Protein AF-0000000074483804 (afdb_homodimer)

pLDDT: mean 95.67, std 6.56, range [43.03, 98.94]

Secondary structure (DSSP, 8-state):
-PPPEEEEEEETTEEEEEEEESTT-SEEEEEE---STT--HHHHHTTHHHHHHHTTEEEEEEPPTTSTTS---SS--SSHHHHHHHHHHHHHHHHHHTT---EEEEEETHHHHHHHHHHHH-GGGEEEEEEES--SS--PPPHHHHHHHTGGGS--HHHHHHHHHHT-S-THHHHTTHHHHHHHHHHHHT-HHHHHHHHHHSPSSHHHHHHHHPPPHHHHTT--S-EEEEEETT-SSS-THHHHHHHHH-SSEEEEEESS--S-HHHHTHHHHHHHHHHHHTT--/-PPPEEEEEEETTEEEEEEEESTT-SEEEEEE---STT--HHHHHTTHHHHHHHTTEEEEEEPPTTSTTS---SSPPSSHHHHHHHHHHHHHHHHHHTT---EEEEEETHHHHHHHHHHHH-GGGEEEEEEES--SS--PPPHHHHHHHTGGGS--HHHHHHHHHHT-S-THHHHTTHHHHHHHHHHHHT-HHHHHHHHHHSPSSTHHHHHHHPPPHHHHTT--S-EEEEEETT-SSS-THHHHHHHHH-SSEEEEEESS--S-HHHHTHHHHHHHHHHHHTT--

Solvent-accessible surface area (backbone atoms only — not comparable to full-atom values): 28360 Å² total; per-residue (Å²): 130,86,65,76,43,74,50,74,46,71,25,83,96,40,48,35,24,29,36,38,14,33,83,84,37,84,47,32,35,41,39,34,35,42,68,54,76,48,34,29,21,58,81,66,35,62,69,53,36,63,53,42,23,75,72,47,22,18,28,38,27,38,21,52,72,34,25,64,80,10,42,49,62,92,75,59,57,72,40,47,60,50,44,47,55,52,48,43,50,34,53,56,35,42,32,56,73,68,69,47,73,54,26,29,39,36,10,28,24,53,14,14,21,49,45,54,51,38,43,73,74,40,46,86,36,46,53,42,34,36,31,33,36,36,43,26,41,78,70,78,73,28,74,56,36,51,49,44,56,42,38,81,81,70,69,46,55,67,54,41,38,51,51,58,47,56,37,37,58,65,56,70,83,36,57,93,46,38,67,60,51,19,49,54,35,41,56,52,27,64,34,68,60,42,41,55,31,45,51,36,49,43,46,83,70,50,55,55,48,47,59,58,43,36,60,56,62,80,57,39,54,66,45,75,48,49,32,37,35,37,31,16,61,58,13,58,51,50,56,45,60,21,53,55,52,45,52,73,39,33,58,37,26,34,35,41,36,35,42,78,22,8,55,41,45,65,67,78,39,34,67,34,43,51,51,53,50,52,33,45,77,68,66,53,86,128,86,66,77,43,72,50,75,46,72,26,84,96,38,46,34,24,28,38,37,14,34,84,84,38,82,47,32,35,42,38,34,36,43,69,54,76,49,33,31,21,59,80,66,36,61,71,53,35,64,53,43,24,75,71,47,22,18,28,37,25,37,20,50,71,33,25,63,81,10,41,50,64,92,75,60,58,72,42,47,60,50,46,47,54,51,49,44,49,34,52,56,35,42,31,56,73,68,69,48,73,52,24,30,40,37,10,27,23,53,14,14,22,48,44,53,51,38,44,71,73,42,46,85,35,45,54,44,34,35,31,34,35,36,43,26,40,78,72,79,73,29,74,55,36,51,49,45,57,42,37,80,80,70,70,47,55,67,56,42,39,52,52,57,48,55,37,38,60,63,55,71,84,37,56,93,46,38,68,60,50,20,48,52,34,40,56,53,27,65,36,67,58,41,40,55,28,46,52,36,51,43,47,82,69,52,56,54,48,48,59,58,42,37,60,56,61,80,58,38,53,65,44,76,48,49,32,36,35,35,30,16,60,57,12,60,52,48,56,45,61,22,52,54,52,47,53,74,38,33,60,37,26,35,35,40,37,35,42,78,22,8,56,41,46,65,67,79,39,34,67,34,43,52,52,52,51,53,33,44,76,68,65,53,87

Foldseek 3Di:
DDDWDWDWDDQDPWIKIKIKAQQPFDAEEEEEEADFQLDAQCVQCVLPRVLVSVVRYIYMTIGFALHDPIDQDPDEDAEQLVSLVRRLSRVVRVCVRSVQQAHEYEAAALGLLSVLVNCLVCVRRYAEYEYALYQQFDDAAFPLQVCRLCCVVDPDLVSLLVNVPLQWLDCVVCVVPSSVVSVVSSVSSPPPSSVVSSCRHQPPPRSVNSVSSHDDLVSQLPRPHAYEYEYECSARRRHCVRVVVSQVRHPHYHYDYDYSTYRRCCPHVVVVVSVVVVCVVVVVD/DDDWDWDWDDQDPWIKIKIKAQQPFDAEEEEEEADFQLDAQCVQCVLPRVLVSVVRYIYMTIGFALHDPIDQDPDEDAEQLVSLVRRLSRVVRVCVRSVQQAHEYEAAALGLLSVLVNCLVCVRRYAEYEYALYQQFDDDFFPLQVCRLCCVVDPDLVSLLVNVPLQWLDCVVCVVPSSVVSVVSSVSSPPPSSVVSSCRHQPPPRSVNSVSSHDDLVSQLPRPHAYEYEYECSARRRHCVRVVVSQVRHPHYHYDYDYSTYRRCCPHVVVVVSVVVVCVVVVVD

Nearest PDB structures (foldseek):
  4i3f-assembly1_A  TM=9.852E-01  e=3.232E-38  Cycloclasticus sp. P1
  1iuo-assembly1_A  TM=9.646E-01  e=1.631E-32  Pseudomonas fluorescens
  2d0d-assembly1_A-2  TM=9.699E-01  e=9.355E-32  Pseudomonas fluorescens
  6eic-assembly1_C  TM=7.139E-01  e=6.278E-16  Mycobacterium tuberculosis H37Rv
  7p0y-assembly2_B  TM=6.789E-01  e=2.965E-14  Mycobacterium tuberculosis H37Rv

Structure (mmCIF, N/CA/C/O backbone):
data_AF-0000000074483804-model_v1
#
loop_
_entity.id
_entity.type
_entity.pdbx_description
1 polymer '2-hydroxy-6-oxo-6-phenylhexa-2,4-dienoate hydrolase'
#
loop_
_atom_site.group_PDB
_atom_site.id
_atom_site.type_symbol
_atom_site.label_atom_id
_atom_site.label_alt_id
_atom_site.label_comp_id
_atom_site.label_asym_id
_atom_site.label_entity_id
_atom_site.label_seq_id
_atom_site.pdbx_PDB_ins_code
_atom_site.Cartn_x
_atom_site.Cartn_y
_atom_site.Cartn_z
_atom_site.occupancy
_atom_site.B_iso_or_equiv
_atom_site.auth_seq_id
_atom_site.auth_comp_id
_atom_site.auth_asym_id
_atom_site.auth_atom_id
_atom_site.pdbx_PDB_model_num
ATOM 1 N N . MET A 1 1 ? 2.256 30.703 -16.094 1 43.03 1 MET A N 1
ATOM 2 C CA . MET A 1 1 ? 1.538 29.703 -15.297 1 43.03 1 MET A CA 1
ATOM 3 C C . MET A 1 1 ? 1.537 30.078 -13.82 1 43.03 1 MET A C 1
ATOM 5 O O . MET A 1 1 ? 2.574 30.438 -13.266 1 43.03 1 MET A O 1
ATOM 9 N N . GLN A 1 2 ? 0.428 30.406 -13.242 1 56.28 2 GLN A N 1
ATOM 10 C CA . GLN A 1 2 ? 0.33 31.203 -12.031 1 56.28 2 GLN A CA 1
ATOM 11 C C . GLN A 1 2 ? 1.087 30.562 -10.875 1 56.28 2 GLN A C 1
ATOM 13 O O . GLN A 1 2 ? 1.033 29.344 -10.703 1 56.28 2 GLN A O 1
ATOM 18 N N . GLU A 1 3 ? 2.035 31.297 -10.18 1 85.31 3 GLU A N 1
ATOM 19 C CA . GLU A 1 3 ? 2.924 31.203 -9.023 1 85.31 3 GLU A CA 1
ATOM 20 C C . GLU A 1 3 ? 2.141 30.906 -7.75 1 85.31 3 GLU A C 1
ATOM 22 O O . GLU A 1 3 ? 0.929 31.125 -7.691 1 85.31 3 GLU A O 1
ATOM 27 N N . VAL A 1 4 ? 2.637 30.078 -6.91 1 96.31 4 VAL A N 1
ATOM 28 C CA . VAL A 1 4 ? 2.084 29.938 -5.566 1 96.31 4 VAL A CA 1
ATOM 29 C C . VAL A 1 4 ? 2.023 31.312 -4.891 1 96.31 4 VAL A C 1
ATOM 31 O O . VAL A 1 4 ? 2.996 32.062 -4.922 1 96.31 4 VAL A O 1
ATOM 34 N N . THR A 1 5 ? 0.832 31.703 -4.492 1 97.44 5 THR A N 1
ATOM 35 C CA . THR A 1 5 ? 0.664 32.969 -3.779 1 97.44 5 THR A CA 1
ATOM 36 C C . THR A 1 5 ? 0.353 32.719 -2.307 1 97.44 5 THR A C 1
ATOM 38 O O . THR A 1 5 ? 0.139 31.578 -1.894 1 97.44 5 THR A O 1
ATOM 41 N N . SER A 1 6 ? 0.458 33.781 -1.479 1 97.69 6 SER A N 1
ATOM 42 C CA . SER A 1 6 ? 0.073 33.688 -0.074 1 97.69 6 SER A CA 1
ATOM 43 C C . SER A 1 6 ? -0.855 34.844 0.308 1 97.69 6 SER A C 1
ATOM 45 O O . SER A 1 6 ? -0.837 35.906 -0.327 1 97.69 6 SER A O 1
ATOM 47 N N . ALA A 1 7 ? -1.687 34.594 1.234 1 98.06 7 ALA A N 1
ATOM 48 C CA . ALA A 1 7 ? -2.645 35.594 1.714 1 98.06 7 ALA A CA 1
ATOM 49 C C . ALA A 1 7 ? -3.09 35.281 3.139 1 98.06 7 ALA A C 1
ATOM 51 O O . ALA A 1 7 ? -2.705 34.25 3.707 1 98.06 7 ALA A O 1
ATOM 52 N N . TYR A 1 8 ? -3.777 36.25 3.709 1 98.44 8 TYR A N 1
ATOM 53 C CA . TYR A 1 8 ? -4.426 36.062 5.004 1 98.44 8 TYR A CA 1
ATOM 54 C C . TYR A 1 8 ? -5.941 36.031 4.852 1 98.44 8 TYR A C 1
ATOM 56 O O . TYR A 1 8 ? -6.504 36.688 3.971 1 98.44 8 TYR A O 1
ATOM 64 N N . ALA A 1 9 ? -6.609 35.281 5.605 1 98.62 9 ALA A N 1
ATOM 65 C CA . ALA A 1 9 ? -8.062 35.25 5.75 1 98.62 9 ALA A CA 1
ATOM 66 C C . ALA A 1 9 ? -8.469 35.219 7.219 1 98.62 9 ALA A C 1
ATOM 68 O O . ALA A 1 9 ? -7.828 34.531 8.023 1 98.62 9 ALA A O 1
ATOM 69 N N . LYS A 1 10 ? -9.523 35.906 7.523 1 98.31 10 LYS A N 1
ATOM 70 C CA . LYS A 1 10 ? -10.078 35.844 8.875 1 98.31 10 LYS A CA 1
ATOM 71 C C . LYS A 1 10 ? -10.805 34.5 9.078 1 98.31 10 LYS A C 1
ATOM 73 O O . LYS A 1 10 ? -11.664 34.125 8.281 1 98.31 10 LYS A O 1
ATOM 78 N N . THR A 1 11 ? -10.438 33.781 10.062 1 98.19 11 THR A N 1
ATOM 79 C CA . THR A 1 11 ? -11.094 32.531 10.461 1 98.19 11 THR A CA 1
ATOM 80 C C . THR A 1 11 ? -11.5 32.594 11.93 1 98.19 11 THR A C 1
ATOM 82 O O . THR A 1 11 ? -10.727 32.188 12.805 1 98.19 11 THR A O 1
ATOM 85 N N . GLY A 1 12 ? -12.719 32.969 12.156 1 96.12 12 GLY A N 1
ATOM 86 C CA . GLY A 1 12 ? -13.133 33.25 13.516 1 96.12 12 GLY A CA 1
ATOM 87 C C . GLY A 1 12 ? -12.43 34.469 14.117 1 96.12 12 GLY A C 1
ATOM 88 O O . GLY A 1 12 ? -12.414 35.531 13.523 1 96.12 12 GLY A O 1
ATOM 89 N N . ALA A 1 13 ? -11.836 34.219 15.273 1 95.94 13 ALA A N 1
ATOM 90 C CA . ALA A 1 13 ? -11.18 35.281 16 1 95.94 13 ALA A CA 1
ATOM 91 C C . ALA A 1 13 ? -9.734 35.469 15.547 1 95.94 13 ALA A C 1
ATOM 93 O O . ALA A 1 13 ? -9.039 36.375 16 1 95.94 13 ALA A O 1
ATOM 94 N N . TYR A 1 14 ? -9.359 34.625 14.578 1 97.5 14 TYR A N 1
ATOM 95 C CA . TYR A 1 14 ? -7.941 34.594 14.258 1 97.5 14 TYR A CA 1
ATOM 96 C C . TYR A 1 14 ? -7.715 34.844 12.773 1 97.5 14 TYR A C 1
ATOM 98 O O . TYR A 1 14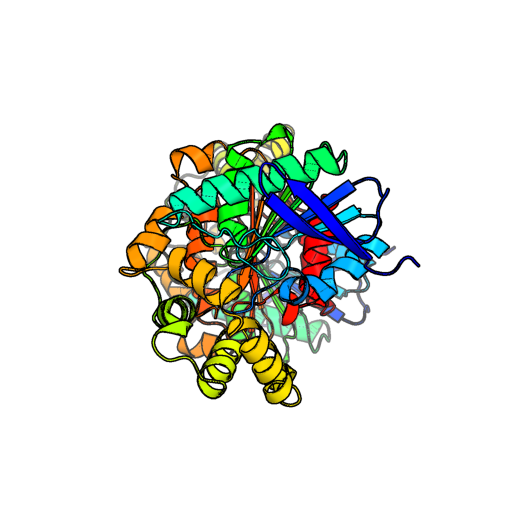 ? -8.656 34.781 11.977 1 97.5 14 TYR A O 1
ATOM 106 N N . GLU A 1 15 ? -6.445 35.156 12.492 1 98.31 15 GLU A N 1
ATOM 107 C CA . GLU A 1 15 ? -6 35.312 11.102 1 98.31 15 GLU A CA 1
ATOM 108 C C . GLU A 1 15 ? -5.238 34.062 10.648 1 98.31 15 GLU A C 1
ATOM 110 O O . GLU A 1 15 ? -4.312 33.594 11.328 1 98.31 15 GLU A O 1
ATOM 115 N N . THR A 1 16 ? -5.68 33.562 9.539 1 98.81 16 THR A N 1
ATOM 116 C CA . THR A 1 16 ? -5.035 32.375 8.953 1 98.81 16 THR A CA 1
ATOM 117 C C . THR A 1 16 ? -4.207 32.781 7.734 1 98.81 16 THR A C 1
ATOM 119 O O . THR A 1 16 ? -4.719 33.406 6.805 1 98.81 16 THR A O 1
ATOM 122 N N . TYR A 1 17 ? -2.939 32.469 7.816 1 98.88 17 TYR A N 1
ATOM 123 C CA . TYR A 1 17 ? -2.057 32.594 6.66 1 98.88 17 TYR A CA 1
ATOM 124 C C . TYR A 1 17 ? -2.1 31.344 5.805 1 98.88 17 TYR A C 1
ATOM 126 O O . TYR A 1 17 ? -2.031 30.234 6.328 1 98.88 17 TYR A O 1
ATOM 134 N N . PHE A 1 18 ? -2.26 31.531 4.445 1 98.81 18 PHE A N 1
ATOM 135 C CA . PHE A 1 18 ? -2.312 30.328 3.615 1 98.81 18 PHE A CA 1
ATOM 136 C C . PHE A 1 18 ? -1.659 30.578 2.262 1 98.81 18 PHE A C 1
ATOM 138 O O . PHE A 1 18 ? -1.636 31.719 1.778 1 98.81 18 PHE A O 1
ATOM 145 N N . TYR A 1 19 ? -1.072 29.5 1.765 1 98.75 19 TYR A N 1
ATOM 146 C CA . TYR A 1 19 ? -0.625 29.469 0.376 1 98.75 19 TYR A CA 1
ATOM 147 C C . TYR A 1 19 ? -1.726 28.938 -0.539 1 98.75 19 TYR A C 1
ATOM 149 O O . TYR A 1 19 ? -2.516 28.078 -0.143 1 98.75 19 TYR A O 1
ATOM 157 N N . ARG A 1 20 ? -1.757 29.453 -1.715 1 98.38 20 ARG A N 1
ATOM 158 C CA . ARG A 1 20 ? -2.754 28.984 -2.672 1 98.38 20 ARG A CA 1
ATOM 159 C C . ARG A 1 20 ? -2.178 28.953 -4.086 1 98.38 20 ARG A C 1
ATOM 161 O O . ARG A 1 20 ? -1.435 29.844 -4.484 1 98.38 20 ARG A O 1
ATOM 168 N N . ALA A 1 21 ? -2.398 27.938 -4.766 1 98.12 21 ALA A N 1
ATOM 169 C CA . ALA A 1 21 ? -2.016 27.75 -6.164 1 98.12 21 ALA A CA 1
ATOM 170 C C . ALA A 1 21 ? -3.172 27.188 -6.98 1 98.12 21 ALA A C 1
ATOM 172 O O . ALA A 1 21 ? -3.801 26.203 -6.582 1 98.12 21 ALA A O 1
ATOM 173 N N . GLY A 1 22 ? -3.469 27.828 -8.094 1 97.38 22 GLY A N 1
ATOM 174 C CA . GLY A 1 22 ? -4.512 27.328 -8.977 1 97.38 22 GLY A CA 1
ATOM 175 C C . GLY A 1 22 ? -5.898 27.828 -8.602 1 97.38 22 GLY A C 1
ATOM 176 O O . GLY A 1 22 ? -6.895 27.141 -8.859 1 97.38 22 GLY A O 1
ATOM 177 N N . ALA A 1 23 ? -5.945 29.031 -8.039 1 93.81 23 ALA A N 1
ATOM 178 C CA . ALA A 1 23 ? -7.238 29.609 -7.664 1 93.81 23 ALA A CA 1
ATOM 179 C C . ALA A 1 23 ? -8.195 29.641 -8.852 1 93.81 23 ALA A C 1
ATOM 181 O O . ALA A 1 23 ? -7.832 30.094 -9.938 1 93.81 23 ALA A O 1
ATOM 182 N N . GLY A 1 24 ? -9.383 29.031 -8.617 1 89.88 24 GLY A N 1
ATOM 183 C CA . GLY A 1 24 ? -10.375 29.031 -9.68 1 89.88 24 GLY A CA 1
ATOM 184 C C . GLY A 1 24 ? -10.484 27.703 -10.398 1 89.88 24 GLY A C 1
ATOM 185 O O . GLY A 1 24 ? -11.461 27.453 -11.109 1 89.88 24 GLY A O 1
ATOM 186 N N . ASN A 1 25 ? -9.492 26.875 -10.25 1 90.69 25 ASN A N 1
ATOM 187 C CA . ASN A 1 25 ? -9.602 25.531 -10.797 1 90.69 25 ASN A CA 1
ATOM 188 C C . ASN A 1 25 ? -10.758 24.766 -10.156 1 90.69 25 ASN A C 1
ATOM 190 O O . ASN A 1 25 ? -11.234 25.125 -9.078 1 90.69 25 ASN A O 1
ATOM 194 N N . GLY A 1 26 ? -11.289 23.719 -10.797 1 87 26 GLY A N 1
ATOM 195 C CA . GLY A 1 26 ? -12.562 23.078 -10.508 1 87 26 GLY A CA 1
ATOM 196 C C . GLY A 1 26 ? -12.555 22.297 -9.203 1 87 26 GLY A C 1
ATOM 197 O O . GLY A 1 26 ? -13.531 22.328 -8.453 1 87 26 GLY A O 1
ATOM 198 N N . GLU A 1 27 ? -11.586 21.531 -8.961 1 96.31 27 GLU A N 1
ATOM 199 C CA . GLU A 1 27 ? -11.539 20.734 -7.742 1 96.31 27 GLU A CA 1
ATOM 200 C C . GLU A 1 27 ? -10.484 21.266 -6.777 1 96.31 27 GLU A C 1
ATOM 202 O O . GLU A 1 27 ? -9.375 21.609 -7.191 1 96.31 27 GLU A O 1
ATOM 207 N N . ALA A 1 28 ? -10.844 21.422 -5.516 1 98.5 28 ALA A N 1
ATOM 208 C CA . ALA A 1 28 ? -9.93 21.969 -4.52 1 98.5 28 ALA A CA 1
ATOM 209 C C . ALA A 1 28 ? -9.25 20.844 -3.729 1 98.5 28 ALA A C 1
ATOM 211 O O . ALA A 1 28 ? -9.828 19.781 -3.529 1 98.5 28 ALA A O 1
ATOM 212 N N . VAL A 1 29 ? -8.062 21.047 -3.342 1 98.88 29 VAL A N 1
ATOM 213 C CA . VAL A 1 29 ? -7.336 20.203 -2.402 1 98.88 29 VAL A CA 1
ATOM 214 C C . VAL A 1 29 ? -6.828 21.031 -1.23 1 98.88 29 VAL A C 1
ATOM 216 O O . VAL A 1 29 ? -6.117 22.016 -1.428 1 98.88 29 VAL A O 1
ATOM 219 N N . LEU A 1 30 ? -7.242 20.703 -0.066 1 98.88 30 LEU A N 1
ATOM 220 C CA . LEU A 1 30 ? -6.75 21.328 1.163 1 98.88 30 LEU A CA 1
ATOM 221 C C . LEU A 1 30 ? -5.613 20.5 1.765 1 98.88 30 LEU A C 1
ATOM 223 O O . LEU A 1 30 ? -5.793 19.328 2.086 1 98.88 30 LEU A O 1
ATOM 227 N N . PHE A 1 31 ? -4.445 21.125 1.873 1 98.94 31 PHE A N 1
ATOM 228 C CA . PHE A 1 31 ? -3.244 20.484 2.396 1 98.94 31 PHE A CA 1
ATOM 229 C C . PHE A 1 31 ? -2.982 20.906 3.834 1 98.94 31 PHE A C 1
ATOM 231 O O . PHE A 1 31 ? -2.811 22.109 4.105 1 98.94 31 PHE A O 1
ATOM 238 N N . ILE A 1 32 ? -2.877 19.953 4.762 1 98.94 32 ILE A N 1
ATOM 239 C CA . ILE A 1 32 ? -2.689 20.25 6.18 1 98.94 32 ILE A CA 1
ATOM 240 C C . ILE A 1 32 ? -1.33 19.719 6.637 1 98.94 32 ILE A C 1
ATOM 242 O O . ILE A 1 32 ? -1.067 18.516 6.566 1 98.94 32 ILE A O 1
ATOM 246 N N . HIS A 1 33 ? -0.492 20.609 7.109 1 98.69 33 HIS A N 1
ATOM 247 C CA . HIS A 1 33 ? 0.874 20.234 7.469 1 98.69 33 HIS A CA 1
ATOM 248 C C . HIS A 1 33 ? 0.92 19.547 8.828 1 98.69 33 HIS A C 1
ATOM 250 O O . HIS A 1 33 ? -0.073 19.547 9.562 1 98.69 33 HIS A O 1
ATOM 256 N N . GLY A 1 34 ? 2.021 18.875 9.094 1 98.25 34 GLY A N 1
ATOM 257 C CA . GLY A 1 34 ? 2.244 18.203 10.359 1 98.25 34 GLY A CA 1
ATOM 258 C C . GLY A 1 34 ? 2.812 19.109 11.43 1 98.25 34 GLY A C 1
ATOM 259 O O . GLY A 1 34 ? 2.77 20.328 11.305 1 98.25 34 GLY A O 1
ATOM 260 N N . SER A 1 35 ? 3.24 18.547 12.492 1 96.69 35 SER A N 1
ATOM 261 C CA . SER A 1 35 ? 3.768 19.312 13.617 1 96.69 35 SER A CA 1
ATOM 262 C C . SER A 1 35 ? 5.285 19.422 13.547 1 96.69 35 SER A C 1
ATOM 264 O O . SER A 1 35 ? 5.883 19.234 12.484 1 96.69 35 SER A O 1
ATOM 266 N N . GLY A 1 36 ? 5.879 19.766 14.586 1 95.06 36 GLY A N 1
ATOM 267 C CA . GLY A 1 36 ? 7.309 19.984 14.734 1 95.06 36 GLY A CA 1
ATOM 268 C C . GLY A 1 36 ? 7.676 21.453 14.875 1 95.06 36 GLY A C 1
ATOM 269 O O . GLY A 1 36 ? 6.941 22.328 14.422 1 95.06 36 GLY A O 1
ATOM 270 N N . PRO A 1 37 ? 8.82 21.672 15.531 1 95.44 37 PRO A N 1
ATOM 271 C CA . PRO A 1 37 ? 9.234 23.062 15.727 1 95.44 37 PRO A CA 1
ATOM 272 C C . PRO A 1 37 ? 9.531 23.781 14.406 1 95.44 37 PRO A C 1
ATOM 274 O O . PRO A 1 37 ? 10.328 23.297 13.602 1 95.44 37 PRO A O 1
ATOM 277 N N . GLY A 1 38 ? 8.812 24.844 14.188 1 92.69 38 GLY A N 1
ATOM 278 C CA . GLY A 1 38 ? 9.047 25.641 12.992 1 92.69 38 GLY A CA 1
ATOM 279 C C . GLY A 1 38 ? 8.305 25.109 11.773 1 92.69 38 GLY A C 1
ATOM 280 O O . GLY A 1 38 ? 8.492 25.594 10.664 1 92.69 38 GLY A O 1
ATOM 281 N N . ALA A 1 39 ? 7.426 24.156 11.938 1 94.88 39 ALA A N 1
ATOM 282 C CA . ALA A 1 39 ? 6.691 23.578 10.812 1 94.88 39 ALA A CA 1
ATOM 283 C C . ALA A 1 39 ? 5.766 24.609 10.172 1 94.88 39 ALA A C 1
ATOM 285 O O . ALA A 1 39 ? 5.156 25.422 10.875 1 94.88 39 ALA A O 1
ATOM 286 N N . THR A 1 40 ? 5.645 24.594 8.875 1 96.62 40 THR A N 1
ATOM 287 C CA . THR A 1 40 ? 4.754 25.438 8.086 1 96.62 40 THR A CA 1
ATOM 288 C C . THR A 1 40 ? 4.121 24.641 6.949 1 96.62 40 THR A C 1
ATOM 290 O O . THR A 1 40 ? 4.586 23.562 6.613 1 96.62 40 THR A O 1
ATOM 293 N N . ALA A 1 41 ? 3.076 25.234 6.379 1 98.25 41 ALA A N 1
ATOM 294 C CA . ALA A 1 41 ? 2.482 24.641 5.188 1 98.25 41 ALA A CA 1
ATOM 295 C C . ALA A 1 41 ? 3.496 24.578 4.047 1 98.25 41 ALA A C 1
ATOM 297 O O . ALA A 1 41 ? 3.564 23.562 3.33 1 98.25 41 ALA A O 1
ATOM 298 N N . TRP A 1 42 ? 4.281 25.578 3.945 1 96.19 42 TRP A N 1
ATOM 299 C CA . TRP A 1 42 ? 5.234 25.656 2.844 1 96.19 42 TRP A CA 1
ATOM 300 C C . TRP A 1 42 ? 6.289 24.547 2.967 1 96.19 42 TRP A C 1
ATOM 302 O O . TRP A 1 42 ? 6.637 23.906 1.978 1 96.19 42 TRP A O 1
ATOM 312 N N . SER A 1 43 ? 6.773 24.359 4.152 1 92.62 43 SER A N 1
ATOM 313 C CA . SER A 1 43 ? 7.805 23.344 4.348 1 92.62 43 SER A CA 1
ATOM 314 C C . SER A 1 43 ? 7.293 21.953 3.979 1 92.62 43 SER A C 1
ATOM 316 O O . SER A 1 43 ? 8.055 21.109 3.488 1 92.62 43 SER A O 1
ATOM 318 N N . ASN A 1 44 ? 5.988 21.734 4.133 1 95.69 44 ASN A N 1
ATOM 319 C CA . ASN A 1 44 ? 5.414 20.422 3.855 1 95.69 44 ASN A CA 1
ATOM 320 C C . ASN A 1 44 ? 5.043 20.266 2.383 1 95.69 44 ASN A C 1
ATOM 322 O O . ASN A 1 44 ? 5.172 19.188 1.812 1 95.69 44 ASN A O 1
ATOM 326 N N . TRP A 1 45 ? 4.562 21.422 1.77 1 97.69 45 TRP A N 1
ATOM 327 C CA . TRP A 1 45 ? 3.773 21.172 0.568 1 97.69 45 TRP A CA 1
ATOM 328 C C . TRP A 1 45 ? 4.297 22 -0.603 1 97.69 45 TRP A C 1
ATOM 330 O O . TRP A 1 45 ? 3.652 22.078 -1.652 1 97.69 45 TRP A O 1
ATOM 340 N N . GLN A 1 46 ? 5.477 22.578 -0.465 1 95.56 46 GLN A N 1
ATOM 341 C CA . GLN A 1 46 ? 6.02 23.469 -1.481 1 95.56 46 GLN A CA 1
ATOM 342 C C . GLN A 1 46 ? 6.133 22.766 -2.83 1 95.56 46 GLN A C 1
ATOM 344 O O . GLN A 1 46 ? 6.039 23.406 -3.881 1 95.56 46 GLN A O 1
ATOM 349 N N . TYR A 1 47 ? 6.312 21.453 -2.834 1 96.06 47 TYR A N 1
ATOM 350 C CA . TYR A 1 47 ? 6.449 20.734 -4.09 1 96.06 47 TYR A CA 1
ATOM 351 C C . TYR A 1 47 ? 5.09 20.281 -4.613 1 96.06 47 TYR A C 1
ATOM 353 O O . TYR A 1 47 ? 4.887 20.188 -5.828 1 96.06 47 TYR A O 1
ATOM 361 N N . ALA A 1 48 ? 4.16 20.047 -3.74 1 97.94 48 ALA A N 1
ATOM 362 C CA . ALA A 1 48 ? 2.842 19.562 -4.129 1 97.94 48 ALA A CA 1
ATOM 363 C C . ALA A 1 48 ? 2.008 20.672 -4.762 1 97.94 48 ALA A C 1
ATOM 365 O O . ALA A 1 48 ? 1.28 20.438 -5.73 1 97.94 48 ALA A O 1
ATOM 366 N N . LEU A 1 49 ? 2.145 21.906 -4.25 1 98.31 49 LEU A N 1
ATOM 367 C CA . LEU A 1 49 ? 1.267 22.984 -4.656 1 98.31 49 LEU A CA 1
ATOM 368 C C . LEU A 1 49 ? 1.416 23.281 -6.145 1 98.31 49 LEU A C 1
ATOM 370 O O . LEU A 1 49 ? 0.436 23.234 -6.891 1 98.31 49 LEU A O 1
ATOM 374 N N . PRO A 1 50 ? 2.607 23.516 -6.656 1 97.44 50 PRO A N 1
ATOM 375 C CA . PRO A 1 50 ? 2.725 23.781 -8.094 1 97.44 50 PRO A CA 1
ATOM 376 C C . PRO A 1 50 ? 2.334 22.578 -8.945 1 97.44 50 PRO A C 1
ATOM 378 O O . PRO A 1 50 ? 1.762 22.75 -10.023 1 97.44 50 PRO A O 1
ATOM 381 N N . PHE A 1 51 ? 2.604 21.359 -8.508 1 97.62 51 PHE A N 1
ATOM 382 C CA . PHE A 1 51 ? 2.279 20.172 -9.281 1 97.62 51 PHE A CA 1
ATOM 383 C C . PHE A 1 51 ? 0.774 20.047 -9.477 1 97.62 51 PHE A C 1
ATOM 385 O O . PHE A 1 51 ? 0.303 19.906 -10.609 1 97.62 51 PHE A O 1
ATOM 392 N N . PHE A 1 52 ? 0.029 20.141 -8.438 1 98.25 52 PHE A N 1
ATOM 393 C CA . PHE A 1 52 ? -1.405 19.891 -8.516 1 98.25 52 PHE A CA 1
ATOM 394 C C . PHE A 1 52 ? -2.127 21.047 -9.18 1 98.25 52 PHE A C 1
ATOM 396 O O . PHE A 1 52 ? -3.141 20.859 -9.859 1 98.25 52 PHE A O 1
ATOM 403 N N . LYS A 1 53 ? -1.571 22.266 -8.992 1 98.06 53 LYS A N 1
ATOM 404 C CA . LYS A 1 53 ? -2.088 23.391 -9.773 1 98.06 53 LYS A CA 1
ATOM 405 C C . LYS A 1 53 ? -2.037 23.078 -11.266 1 98.06 53 LYS A C 1
ATOM 407 O O . LYS A 1 53 ? -3.014 23.312 -11.984 1 98.06 53 LYS A O 1
ATOM 412 N N . GLU A 1 54 ? -0.919 22.578 -11.703 1 97.19 54 GLU A N 1
ATOM 413 C CA . GLU A 1 54 ? -0.715 22.281 -13.117 1 97.19 54 GLU A CA 1
ATOM 414 C C . GLU A 1 54 ? -1.658 21.188 -13.594 1 97.19 54 GLU A C 1
ATOM 416 O O . GLU A 1 54 ? -1.967 21.094 -14.789 1 97.19 54 GLU A O 1
ATOM 421 N N . LYS A 1 55 ? -2.105 20.422 -12.68 1 97.5 55 LYS A N 1
ATOM 422 C CA . LYS A 1 55 ? -3.029 19.344 -13.031 1 97.5 55 LYS A CA 1
ATOM 423 C C . LYS A 1 55 ? -4.48 19.797 -12.922 1 97.5 55 LYS A C 1
ATOM 425 O O . LYS A 1 55 ? -5.402 19 -13.094 1 97.5 55 LYS A O 1
ATOM 430 N N . GLY A 1 56 ? -4.73 21.031 -12.594 1 97.38 56 GLY A N 1
ATOM 431 C CA . GLY A 1 56 ? -6.066 21.609 -12.656 1 97.38 56 GLY A CA 1
ATOM 432 C C . GLY A 1 56 ? -6.75 21.688 -11.305 1 97.38 56 GLY A C 1
ATOM 433 O O . GLY A 1 56 ? -7.977 21.781 -11.227 1 97.38 56 GLY A O 1
ATOM 434 N N . PHE A 1 57 ? -5.988 21.641 -10.195 1 98.38 57 PHE A N 1
ATOM 435 C CA . PHE A 1 57 ? -6.582 21.703 -8.867 1 98.38 57 PHE A CA 1
ATOM 436 C C . PHE A 1 57 ? -6.387 23.094 -8.25 1 98.38 57 PHE A C 1
ATOM 438 O O . PHE A 1 57 ? -5.406 23.766 -8.547 1 98.38 57 PHE A O 1
ATOM 445 N N . ASP A 1 58 ? -7.32 23.516 -7.484 1 98.38 58 ASP A N 1
ATOM 446 C CA . ASP A 1 58 ? -7.188 24.656 -6.582 1 98.38 58 ASP A CA 1
ATOM 447 C C . ASP A 1 58 ? -6.594 24.234 -5.242 1 98.38 58 ASP A C 1
ATOM 449 O O . ASP A 1 58 ? -7.309 23.719 -4.375 1 98.38 58 ASP A O 1
ATOM 453 N N . CYS A 1 59 ? -5.293 24.484 -5.074 1 98.75 59 CYS A N 1
ATOM 454 C CA . CYS A 1 59 ? -4.547 23.984 -3.926 1 98.75 59 CYS A CA 1
ATOM 455 C C . CYS A 1 59 ? -4.48 25.031 -2.818 1 98.75 59 CYS A C 1
ATOM 457 O O . CYS A 1 59 ? -4.066 26.172 -3.055 1 98.75 59 CYS A O 1
ATOM 459 N N . ILE A 1 60 ? -4.891 24.656 -1.637 1 98.81 60 ILE A N 1
ATOM 460 C CA . ILE A 1 60 ? -4.914 25.516 -0.466 1 98.81 60 ILE A CA 1
ATOM 461 C C . ILE A 1 60 ? -4.094 24.891 0.659 1 98.81 60 ILE A C 1
ATOM 463 O O . ILE A 1 60 ? -4.328 23.75 1.042 1 98.81 60 ILE A O 1
ATOM 467 N N . ALA A 1 61 ? -3.131 25.609 1.171 1 98.88 61 ALA A N 1
ATOM 468 C CA . ALA A 1 61 ? -2.275 25.125 2.246 1 98.88 61 ALA A CA 1
ATOM 469 C C . ALA A 1 61 ? -2.117 26.156 3.348 1 98.88 61 ALA A C 1
ATOM 471 O O . ALA A 1 61 ? -1.255 27.047 3.262 1 98.88 61 ALA A O 1
ATOM 472 N N . PRO A 1 62 ? -2.83 26.062 4.418 1 98.94 62 PRO A N 1
ATOM 473 C CA . PRO A 1 62 ? -2.725 27.031 5.512 1 98.94 62 PRO A CA 1
ATOM 474 C C . PRO A 1 62 ? -1.664 26.641 6.543 1 98.94 62 PRO A C 1
ATOM 476 O O . PRO A 1 62 ? -1.442 25.453 6.789 1 98.94 62 PRO A O 1
ATOM 479 N N . ASP A 1 63 ? -1.076 27.641 7.082 1 98.88 63 ASP A N 1
ATOM 480 C CA . ASP A 1 63 ? -0.472 27.438 8.391 1 98.88 63 ASP A CA 1
ATOM 481 C C . ASP A 1 63 ? -1.542 27.25 9.469 1 98.88 63 ASP A C 1
ATOM 483 O O . ASP A 1 63 ? -2.475 28.062 9.562 1 98.88 63 ASP A O 1
ATOM 487 N N . LEU A 1 64 ? -1.41 26.25 10.211 1 98.81 64 LEU A N 1
ATOM 488 C CA . LEU A 1 64 ? -2.32 26.094 11.336 1 98.81 64 LEU A CA 1
ATOM 489 C C . LEU A 1 64 ? -2.131 27.203 12.359 1 98.81 64 LEU A C 1
ATOM 491 O O . LEU A 1 64 ? -1.008 27.656 12.594 1 98.81 64 LEU A O 1
ATOM 495 N N . ILE A 1 65 ? -3.248 27.656 12.938 1 98.69 65 ILE A N 1
ATOM 496 C CA . ILE A 1 65 ? -3.127 28.609 14.031 1 98.69 65 ILE A CA 1
ATOM 497 C C . ILE A 1 65 ? -2.145 28.078 15.07 1 98.69 65 ILE A C 1
ATOM 499 O O . ILE A 1 65 ? -2.209 26.906 15.453 1 98.69 65 ILE A O 1
ATOM 503 N N . GLY A 1 66 ? -1.225 28.938 15.453 1 98 66 GLY A N 1
ATOM 504 C CA . GLY A 1 66 ? -0.177 28.531 16.375 1 98 66 GLY A CA 1
ATOM 505 C C . GLY A 1 66 ? 1.072 28.031 15.68 1 98 66 GLY A C 1
ATOM 506 O O . GLY A 1 66 ? 2.078 27.734 16.328 1 98 66 GLY A O 1
ATOM 507 N N . PHE A 1 67 ? 1.033 27.938 14.336 1 97.88 67 PHE A N 1
ATOM 508 C CA . PHE A 1 67 ? 2.191 27.578 13.523 1 97.88 67 PHE A CA 1
ATOM 509 C C . PHE A 1 67 ? 2.461 28.656 12.477 1 97.88 67 PHE A C 1
ATOM 511 O O . PHE A 1 67 ? 1.551 29.391 12.078 1 97.88 67 PHE A O 1
ATOM 518 N N . GLY A 1 68 ? 3.74 28.734 12.117 1 97.25 68 GLY A N 1
ATOM 519 C CA . GLY A 1 68 ? 4.125 29.547 10.977 1 97.25 68 GLY A CA 1
ATOM 520 C C . GLY A 1 68 ? 3.648 30.984 11.078 1 97.25 68 GLY A C 1
ATOM 521 O O . GLY A 1 68 ? 3.869 31.656 12.094 1 97.25 68 GLY A O 1
ATOM 522 N N . MET A 1 69 ? 2.982 31.469 9.961 1 97.75 69 MET A N 1
ATOM 523 C CA . MET A 1 69 ? 2.639 32.875 9.867 1 97.75 69 MET A CA 1
ATOM 524 C C . MET A 1 69 ? 1.188 33.125 10.273 1 97.75 69 MET A C 1
ATOM 526 O O . MET A 1 69 ? 0.74 34.25 10.352 1 97.75 69 MET A O 1
ATOM 530 N N . SER A 1 70 ? 0.461 32.062 10.586 1 98.69 70 SER A N 1
ATOM 531 C CA . SER A 1 70 ? -0.869 32.219 11.156 1 98.69 70 SER A CA 1
ATOM 532 C C . SER A 1 70 ? -0.788 32.812 12.57 1 98.69 70 SER A C 1
ATOM 534 O O . SER A 1 70 ? 0.281 32.812 13.18 1 98.69 70 SER A O 1
ATOM 536 N N . GLU A 1 71 ? -1.915 33.281 13.062 1 98.44 71 GLU A N 1
ATOM 537 C CA . GLU A 1 71 ? -1.935 33.969 14.352 1 98.44 71 GLU A CA 1
ATOM 538 C C . GLU A 1 71 ? -1.552 33 15.484 1 98.44 71 GLU A C 1
ATOM 540 O O . GLU A 1 71 ? -1.956 31.844 15.492 1 98.44 71 GLU A O 1
ATOM 545 N N . HIS A 1 72 ? -0.791 33.5 16.375 1 98.06 72 HIS A N 1
ATOM 546 C CA . HIS A 1 72 ? -0.475 32.844 17.641 1 98.06 72 HIS A CA 1
ATOM 547 C C . HIS A 1 72 ? -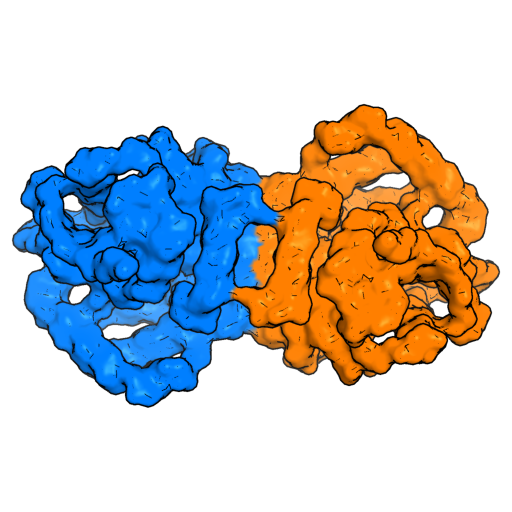1.266 33.469 18.797 1 98.06 72 HIS A C 1
ATOM 549 O O . HIS A 1 72 ? -1.069 34.625 19.125 1 98.06 72 HIS A O 1
ATOM 555 N N . PRO A 1 73 ? -2.133 32.688 19.312 1 96.94 73 PRO A N 1
ATOM 556 C CA . PRO A 1 73 ? -2.947 33.25 20.391 1 96.94 73 PRO A CA 1
ATOM 557 C C . PRO A 1 73 ? -2.109 33.75 21.562 1 96.94 73 PRO A C 1
ATOM 559 O O . PRO A 1 73 ? -1.148 33.094 21.969 1 96.94 73 PRO A O 1
ATOM 562 N N . SER A 1 74 ? -2.48 34.875 22.141 1 95.31 74 SER A N 1
ATOM 563 C CA . SER A 1 74 ? -1.789 35.406 23.312 1 95.31 74 SER A CA 1
ATOM 564 C C . SER A 1 74 ? -2.039 34.531 24.547 1 95.31 74 SER A C 1
ATOM 566 O O . SER A 1 74 ? -1.172 34.406 25.406 1 95.31 74 SER A O 1
ATOM 568 N N . SER A 1 75 ? -3.217 33.969 24.562 1 94.38 75 SER A N 1
ATOM 569 C CA . SER A 1 75 ? -3.586 33 25.578 1 94.38 75 SER A CA 1
ATOM 570 C C . SER A 1 75 ? -3.977 31.656 24.938 1 94.38 75 SER A C 1
ATOM 572 O O . SER A 1 75 ? -5.164 31.391 24.734 1 94.38 75 SER A O 1
ATOM 574 N N . PRO A 1 76 ? -3.035 30.859 24.688 1 94.75 76 PRO A N 1
ATOM 575 C CA . PRO A 1 76 ? -3.307 29.625 23.922 1 94.75 76 PRO A CA 1
ATOM 576 C C . PRO A 1 76 ? -4.176 28.641 24.703 1 94.75 76 PRO A C 1
ATOM 578 O O . PRO A 1 76 ? -4.082 28.562 25.938 1 94.75 76 PRO A O 1
ATOM 581 N N . PRO A 1 77 ? -5.059 27.938 23.938 1 92.88 77 PRO A N 1
ATOM 582 C CA . PRO A 1 77 ? -5.777 26.844 24.594 1 92.88 77 PRO A CA 1
ATOM 583 C C . PRO A 1 77 ? -4.84 25.828 25.25 1 92.88 77 PRO A C 1
ATOM 585 O O . PRO A 1 77 ? -3.678 25.703 24.859 1 92.88 77 PRO A O 1
ATOM 588 N N . LYS A 1 78 ? -5.414 25.172 26.25 1 84.5 78 LYS A N 1
ATOM 589 C CA . LYS A 1 78 ? -4.57 24.156 26.891 1 84.5 78 LYS A CA 1
ATOM 590 C C . LYS A 1 78 ? -4.977 22.75 26.469 1 84.5 78 LYS A C 1
ATOM 592 O O . LYS A 1 78 ? -6.152 22.391 26.547 1 84.5 78 LYS A O 1
ATOM 597 N N . GLY A 1 79 ? -4.008 22.078 26.047 1 87.56 79 GLY A N 1
ATOM 598 C CA . GLY A 1 79 ? -4.199 20.688 25.672 1 87.56 79 GLY A CA 1
ATOM 599 C C . GLY A 1 79 ? -4.562 20.516 24.203 1 87.56 79 GLY A C 1
ATOM 600 O O . GLY A 1 79 ? -5.191 21.391 23.609 1 87.56 79 GLY A O 1
ATOM 601 N N . ILE A 1 80 ? -4.285 19.375 23.703 1 93.81 80 ILE A N 1
ATOM 602 C CA . ILE A 1 80 ? -4.348 19.125 22.266 1 93.81 80 ILE A CA 1
ATOM 603 C C . ILE A 1 80 ? -5.805 19.062 21.812 1 93.81 80 ILE A C 1
ATOM 605 O O . ILE A 1 80 ? -6.129 19.406 20.688 1 93.81 80 ILE A O 1
ATOM 609 N N . ARG A 1 81 ? -6.758 18.688 22.672 1 94.12 81 ARG A N 1
ATOM 610 C CA . ARG A 1 81 ? -8.164 18.609 22.312 1 94.12 81 ARG A CA 1
ATOM 611 C C . ARG A 1 81 ? -8.727 19.984 21.984 1 94.12 81 ARG A C 1
ATOM 613 O O . ARG A 1 81 ? -9.492 20.156 21.031 1 94.12 81 ARG A O 1
ATOM 620 N N . SER A 1 82 ? -8.344 20.953 22.859 1 95.5 82 SER A N 1
ATOM 621 C CA . SER A 1 82 ? -8.781 22.312 22.609 1 95.5 82 SER A CA 1
ATOM 622 C C . SER A 1 82 ? -8.172 22.875 21.328 1 95.5 82 SER A C 1
ATOM 624 O O . SER A 1 82 ? -8.836 23.578 20.578 1 95.5 82 SER A O 1
ATOM 626 N N . TRP A 1 83 ? -6.98 22.547 21.094 1 98.06 83 TRP A N 1
ATOM 627 C CA . TRP A 1 83 ? -6.336 22.969 19.859 1 98.06 83 TRP A CA 1
ATOM 628 C C . TRP A 1 83 ? -6.988 22.312 18.656 1 98.06 83 TRP A C 1
ATOM 630 O O . TRP A 1 83 ? -7.168 22.938 17.609 1 98.06 83 TRP A O 1
ATOM 640 N N . MET A 1 84 ? -7.375 21.047 18.797 1 98.12 84 MET A N 1
ATOM 641 C CA . MET A 1 84 ? -8.047 20.344 17.719 1 98.12 84 MET A CA 1
ATOM 642 C C . MET A 1 84 ? -9.32 21.062 17.297 1 98.12 84 MET A C 1
ATOM 644 O O . MET A 1 84 ? -9.555 21.266 16.109 1 98.12 84 MET A O 1
ATOM 648 N N . ARG A 1 85 ? -10.102 21.469 18.234 1 96.81 85 ARG A N 1
ATOM 649 C CA . ARG A 1 85 ? -11.32 22.203 17.938 1 96.81 85 ARG A CA 1
ATOM 650 C C . ARG A 1 85 ? -11.008 23.5 17.188 1 96.81 85 ARG A C 1
ATOM 652 O O . ARG A 1 85 ? -11.688 23.844 16.203 1 96.81 85 ARG A O 1
ATOM 659 N N . LEU A 1 86 ? -10.008 24.156 17.641 1 98 86 LEU A N 1
ATOM 660 C CA . LEU A 1 86 ? -9.578 25.406 17.031 1 98 86 LEU A CA 1
ATOM 661 C C . LEU A 1 86 ? -9.164 25.188 15.578 1 98 86 LEU A C 1
ATOM 663 O O . LEU A 1 86 ? -9.555 25.953 14.688 1 98 86 LEU A O 1
ATOM 667 N N . TRP A 1 87 ? -8.383 24.172 15.312 1 98.69 87 TRP A N 1
ATOM 668 C CA . TRP A 1 87 ? -7.867 23.906 13.977 1 98.69 87 TRP A CA 1
ATOM 669 C C . TRP A 1 87 ? -8.984 23.453 13.047 1 98.69 87 TRP A C 1
ATOM 671 O O . TRP A 1 87 ? -9.023 23.844 11.875 1 98.69 87 TRP A O 1
ATOM 681 N N . VAL A 1 88 ? -9.891 22.578 13.531 1 98.56 88 VAL A N 1
ATOM 682 C CA . VAL A 1 88 ? -11.016 22.141 12.719 1 98.56 88 VAL A CA 1
ATOM 683 C C . VAL A 1 88 ? -11.875 23.344 12.328 1 98.56 88 VAL A C 1
ATOM 685 O O . VAL A 1 88 ? -12.227 23.516 11.156 1 98.56 88 VAL A O 1
ATOM 688 N N . ASP A 1 89 ? -12.125 24.25 13.297 1 98.31 89 ASP A N 1
ATOM 689 C CA . ASP A 1 89 ? -12.867 25.484 13.016 1 98.31 89 ASP A CA 1
ATOM 690 C C . ASP A 1 89 ? -12.117 26.344 12.008 1 98.31 89 ASP A C 1
ATOM 692 O O . ASP A 1 89 ? -12.727 26.891 11.086 1 98.31 89 ASP A O 1
ATOM 696 N N . GLN A 1 90 ? -10.836 26.484 12.195 1 98.81 90 GLN A N 1
ATOM 697 C CA . GLN A 1 90 ? -9.992 27.266 11.297 1 98.81 90 GLN A CA 1
ATOM 698 C C . GLN A 1 90 ? -10.164 26.812 9.852 1 98.81 90 GLN A C 1
ATOM 700 O O . GLN A 1 90 ? -10.367 27.641 8.953 1 98.81 90 GLN A O 1
ATOM 705 N N . LEU A 1 91 ? -10.117 25.516 9.648 1 98.88 91 LEU A N 1
ATOM 706 C CA . LEU A 1 91 ? -10.109 24.969 8.297 1 98.88 91 LEU A CA 1
ATOM 707 C C . LEU A 1 91 ? -11.492 25.094 7.656 1 98.88 91 LEU A C 1
ATOM 709 O O . LEU A 1 91 ? -11.602 25.406 6.469 1 98.88 91 LEU A O 1
ATOM 713 N N . GLU A 1 92 ? -12.555 24.844 8.383 1 98.62 92 GLU A N 1
ATOM 714 C CA . GLU A 1 92 ? -13.906 25.016 7.863 1 98.62 92 GLU A CA 1
ATOM 715 C C . GLU A 1 92 ? -14.164 26.469 7.477 1 98.62 92 GLU A C 1
ATOM 717 O O . GLU A 1 92 ? -14.703 26.75 6.402 1 98.62 92 GLU A O 1
ATOM 722 N N . LEU A 1 93 ? -13.75 27.344 8.359 1 98.75 93 LEU A N 1
ATOM 723 C CA . LEU A 1 93 ? -13.984 28.766 8.133 1 98.75 93 LEU A CA 1
ATOM 724 C C . LEU A 1 93 ? -13.141 29.281 6.965 1 98.75 93 LEU A C 1
ATOM 726 O O . LEU A 1 93 ? -13.57 30.172 6.227 1 98.75 93 LEU A O 1
ATOM 730 N N . LEU A 1 94 ? -11.938 28.734 6.836 1 98.81 94 LEU A N 1
ATOM 731 C CA . LEU A 1 94 ? -11.109 29.109 5.695 1 98.81 94 LEU A CA 1
ATOM 732 C C . LEU A 1 94 ? -11.773 28.719 4.383 1 98.81 94 LEU A C 1
ATOM 734 O O . LEU A 1 94 ? -11.797 29.5 3.434 1 98.81 94 LEU A O 1
ATOM 738 N N . LEU A 1 95 ? -12.266 27.484 4.305 1 98.25 95 LEU A N 1
ATOM 739 C CA . LEU A 1 95 ? -12.977 27.031 3.113 1 98.25 95 LEU A CA 1
ATOM 740 C C . LEU A 1 95 ? -14.156 27.953 2.809 1 98.25 95 LEU A C 1
ATOM 742 O O . LEU A 1 95 ? -14.398 28.297 1.65 1 98.25 95 LEU A O 1
ATOM 746 N N . ASP A 1 96 ? -14.898 28.375 3.832 1 98.38 96 ASP A N 1
ATOM 747 C CA . ASP A 1 96 ? -16.016 29.312 3.65 1 98.38 96 ASP A CA 1
ATOM 748 C C . ASP A 1 96 ? -15.523 30.641 3.086 1 98.38 96 ASP A C 1
ATOM 750 O O . ASP A 1 96 ? -16.109 31.172 2.139 1 98.38 96 ASP A O 1
ATOM 754 N N . ALA A 1 97 ? -14.484 31.141 3.66 1 98.25 97 ALA A N 1
ATOM 755 C CA . ALA A 1 97 ? -13.945 32.438 3.25 1 98.25 97 ALA A CA 1
ATOM 756 C C . ALA A 1 97 ? -13.516 32.406 1.786 1 98.25 97 ALA A C 1
ATOM 758 O O . ALA A 1 97 ? -13.602 33.406 1.089 1 98.25 97 ALA A O 1
ATOM 759 N N . LEU A 1 98 ? -13.094 31.25 1.333 1 97.69 98 LEU A N 1
ATOM 760 C CA . LEU A 1 98 ? -12.578 31.125 -0.027 1 97.69 98 LEU A CA 1
ATOM 761 C C . LEU A 1 98 ? -13.664 30.625 -0.973 1 97.69 98 LEU A C 1
ATOM 763 O O . LEU A 1 98 ? -13.398 30.359 -2.15 1 97.69 98 LEU A O 1
ATOM 767 N N . ALA A 1 99 ? -14.82 30.391 -0.451 1 97.12 99 ALA A N 1
ATOM 768 C CA . ALA A 1 99 ? -15.984 29.922 -1.211 1 97.12 99 ALA A CA 1
ATOM 769 C C . ALA A 1 99 ? -15.719 28.562 -1.839 1 97.12 99 ALA A C 1
ATOM 771 O O . ALA A 1 99 ? -16.094 28.328 -2.992 1 97.12 99 ALA A O 1
ATOM 772 N N . VAL A 1 100 ? -15.062 27.797 -1.078 1 97.69 100 VAL A N 1
ATOM 773 C CA . VAL A 1 100 ? -14.852 26.422 -1.487 1 97.69 100 VAL A CA 1
ATOM 774 C C . VAL A 1 100 ? -15.859 25.5 -0.795 1 97.69 100 VAL A C 1
ATOM 776 O O . VAL A 1 100 ? -15.805 25.312 0.421 1 97.69 100 VAL A O 1
ATOM 779 N N . LYS A 1 101 ? -16.75 24.922 -1.55 1 96.88 101 LYS A N 1
ATOM 780 C CA . LYS A 1 101 ? -17.844 24.125 -0.996 1 96.88 101 LYS A CA 1
ATOM 781 C C . LYS A 1 101 ? -17.359 22.719 -0.613 1 96.88 101 LYS A C 1
ATOM 783 O O . LYS A 1 101 ? -17.781 22.172 0.41 1 96.88 101 LYS A O 1
ATOM 788 N N . ARG A 1 102 ? -16.656 22.125 -1.481 1 97.75 102 ARG A N 1
ATOM 789 C CA . ARG A 1 102 ? -16.141 20.766 -1.277 1 97.75 102 ARG A CA 1
ATOM 790 C C . ARG A 1 102 ? -14.672 20.688 -1.666 1 97.75 102 ARG A C 1
ATOM 792 O O . ARG A 1 102 ? -14.227 21.375 -2.586 1 97.75 102 ARG A O 1
ATOM 799 N N . THR A 1 103 ? -13.898 19.797 -0.959 1 98.62 103 THR A N 1
ATOM 800 C CA . THR A 1 103 ? -12.461 19.719 -1.216 1 98.62 103 THR A CA 1
ATOM 801 C C . THR A 1 103 ? -11.953 18.297 -0.979 1 98.62 103 THR A C 1
ATOM 803 O O . THR A 1 103 ? -12.562 17.531 -0.223 1 98.62 103 THR A O 1
ATOM 806 N N . HIS A 1 104 ? -10.906 17.875 -1.696 1 98.75 104 HIS A N 1
ATOM 807 C CA . HIS A 1 104 ? -10.062 16.781 -1.207 1 98.75 104 HIS A CA 1
ATOM 808 C C . HIS A 1 104 ? -9.203 17.234 -0.029 1 98.75 104 HIS A C 1
ATOM 810 O O . HIS A 1 104 ? -8.984 18.438 0.156 1 98.75 104 HIS A O 1
ATOM 816 N N . LEU A 1 105 ? -8.766 16.266 0.771 1 98.69 105 LEU A N 1
ATOM 817 C CA . LEU A 1 105 ? -7.918 16.547 1.928 1 98.69 105 LEU A CA 1
ATOM 818 C C . LEU A 1 105 ? -6.609 15.766 1.847 1 98.69 105 LEU A C 1
ATOM 820 O O . LEU A 1 105 ? -6.602 14.586 1.47 1 98.69 105 LEU A O 1
ATOM 824 N N . VAL A 1 106 ? -5.551 16.406 2.152 1 98.94 106 VAL A N 1
ATOM 825 C CA . VAL A 1 106 ? -4.266 15.766 2.396 1 98.94 106 VAL A CA 1
ATOM 826 C C . VAL A 1 106 ? -3.715 16.203 3.75 1 98.94 106 VAL A C 1
ATOM 828 O O . VAL A 1 106 ? -3.514 17.406 3.986 1 98.94 106 VAL A O 1
ATOM 831 N N . GLY A 1 107 ? -3.492 15.305 4.652 1 98.88 107 GLY A N 1
ATOM 832 C CA . GLY A 1 107 ? -2.971 15.625 5.969 1 98.88 107 GLY A CA 1
ATOM 833 C C . GLY A 1 107 ? -1.743 14.82 6.34 1 98.88 107 GLY A C 1
ATOM 834 O O . GLY A 1 107 ? -1.743 13.594 6.223 1 98.88 107 GLY A O 1
ATOM 835 N N . ASN A 1 108 ? -0.731 15.492 6.801 1 98.75 108 ASN A N 1
ATOM 836 C CA . ASN A 1 108 ? 0.494 14.844 7.262 1 98.75 108 ASN A CA 1
ATOM 837 C C . ASN A 1 108 ? 0.567 14.805 8.781 1 98.75 108 ASN A C 1
ATOM 839 O O . ASN A 1 108 ? 0.459 15.844 9.445 1 98.75 108 ASN A O 1
ATOM 843 N N . SER A 1 109 ? 0.807 13.578 9.367 1 98.69 109 SER A N 1
ATOM 844 C CA . SER A 1 109 ? 1.105 13.469 10.797 1 98.69 109 SER A CA 1
ATOM 845 C C . SER A 1 109 ? 0.013 14.117 11.641 1 98.69 109 SER A C 1
ATOM 847 O O . SER A 1 109 ? -1.158 13.75 11.539 1 98.69 109 SER A O 1
ATOM 849 N N . LEU A 1 110 ? 0.291 15.219 12.375 1 98.69 110 LEU A N 1
ATOM 850 C CA . LEU A 1 110 ? -0.721 15.992 13.086 1 98.69 110 LEU A CA 1
ATOM 851 C C . LEU A 1 110 ? -1.84 16.422 12.141 1 98.69 110 LEU A C 1
ATOM 853 O O . LEU A 1 110 ? -3.02 16.344 12.5 1 98.69 110 LEU A O 1
ATOM 857 N N . GLY A 1 111 ? -1.441 16.812 10.953 1 98.81 111 GLY A N 1
ATOM 858 C CA . GLY A 1 111 ? -2.416 17.172 9.938 1 98.81 111 GLY A CA 1
ATOM 859 C C . GLY A 1 111 ? -3.32 16.016 9.547 1 98.81 111 GLY A C 1
ATOM 860 O O . GLY A 1 111 ? -4.465 16.234 9.141 1 98.81 111 GLY A O 1
ATOM 861 N N . GLY A 1 112 ? -2.787 14.805 9.617 1 98.81 112 GLY A N 1
ATOM 862 C CA . GLY A 1 112 ? -3.623 13.633 9.398 1 98.81 112 GLY A CA 1
ATOM 863 C C . GLY A 1 112 ? -4.703 13.461 10.453 1 98.81 112 GLY A C 1
ATOM 864 O O . GLY A 1 112 ? -5.848 13.148 10.133 1 98.81 112 GLY A O 1
ATOM 865 N N . ALA A 1 113 ? -4.336 13.664 11.719 1 98.81 113 ALA A N 1
ATOM 866 C CA . ALA A 1 113 ? -5.328 13.617 12.789 1 98.81 113 ALA A CA 1
ATOM 867 C C . ALA A 1 113 ? -6.398 14.688 12.594 1 98.81 113 ALA A C 1
ATOM 869 O O . ALA A 1 113 ? -7.59 14.422 12.742 1 98.81 113 ALA A O 1
ATOM 870 N N . ILE A 1 114 ? -5.941 15.859 12.234 1 98.88 114 ILE A N 1
ATOM 871 C CA . ILE A 1 114 ? -6.863 16.969 12.016 1 98.88 114 ILE A CA 1
ATOM 872 C C . ILE A 1 114 ? -7.789 16.641 10.844 1 98.88 114 ILE A C 1
ATOM 874 O O . ILE A 1 114 ? -8.992 16.891 10.914 1 98.88 114 ILE A O 1
ATOM 878 N N . ALA A 1 115 ? -7.23 16.078 9.812 1 98.88 115 ALA A N 1
ATOM 879 C CA . ALA A 1 115 ? -8.023 15.672 8.656 1 98.88 115 ALA A CA 1
ATOM 880 C C . ALA A 1 115 ? -9.125 14.688 9.055 1 98.88 115 ALA A C 1
ATOM 882 O O . ALA A 1 115 ? -10.266 14.797 8.602 1 98.88 115 ALA A O 1
ATOM 883 N N . LEU A 1 116 ? -8.781 13.719 9.883 1 98.75 116 LEU A N 1
ATOM 884 C CA . LEU A 1 116 ? -9.75 12.742 10.352 1 98.75 116 LEU A CA 1
ATOM 885 C C . LEU A 1 116 ? -10.891 13.414 11.109 1 98.75 116 LEU A C 1
ATOM 887 O O . LEU A 1 116 ? -12.062 13.094 10.906 1 98.75 116 LEU A O 1
ATOM 891 N N . HIS A 1 117 ? -10.555 14.367 11.938 1 98.56 117 HIS A N 1
ATOM 892 C CA . HIS A 1 117 ? -11.57 15.062 12.719 1 98.56 117 HIS A CA 1
ATOM 893 C C . HIS A 1 117 ? -12.438 15.945 11.828 1 98.56 117 HIS A C 1
ATOM 895 O O . HIS A 1 117 ? -13.656 16 12 1 98.56 117 HIS A O 1
ATOM 901 N N . LEU A 1 118 ? -11.773 16.641 10.922 1 98.31 118 LEU A N 1
ATOM 902 C CA . LEU A 1 118 ? -12.523 17.438 9.961 1 98.31 118 LEU A CA 1
ATOM 903 C C . LEU A 1 118 ? -13.477 16.578 9.148 1 98.31 118 LEU A C 1
ATOM 905 O O . LEU A 1 118 ? -14.633 16.938 8.93 1 98.31 118 LEU A O 1
ATOM 909 N N . LEU A 1 119 ? -13.008 15.438 8.727 1 97.62 119 LEU A N 1
ATOM 910 C CA . LEU A 1 119 ? -13.805 14.477 7.973 1 97.62 119 LEU A CA 1
ATOM 911 C C . LEU A 1 119 ? -15.016 14.023 8.781 1 97.62 119 LEU A C 1
ATOM 913 O O . LEU A 1 119 ? -16.109 13.875 8.234 1 97.62 119 LEU A O 1
ATOM 917 N N . ALA A 1 120 ? -14.852 13.781 10.031 1 97.19 120 ALA A N 1
ATOM 918 C CA . ALA A 1 120 ? -15.922 13.312 10.914 1 97.19 120 ALA A CA 1
ATOM 919 C C . ALA A 1 120 ? -16.953 14.414 11.141 1 97.19 120 ALA A C 1
ATOM 921 O O . ALA A 1 120 ? -18.156 14.133 11.227 1 97.19 120 ALA A O 1
ATOM 922 N N . GLU A 1 121 ? -16.547 15.617 11.164 1 97 121 GLU A N 1
ATOM 923 C CA . GLU A 1 121 ? -17.422 16.719 11.547 1 97 121 GLU A CA 1
ATOM 924 C C . GLU A 1 121 ? -18.109 17.328 10.336 1 97 121 GLU A C 1
ATOM 926 O O . GLU A 1 121 ? -19.219 17.844 10.438 1 97 121 GLU A O 1
ATOM 931 N N . ALA A 1 122 ? -17.453 17.312 9.25 1 97.56 122 ALA A N 1
ATOM 932 C CA . ALA A 1 122 ? -17.984 17.953 8.055 1 97.56 122 ALA A CA 1
ATOM 933 C C . ALA A 1 122 ? -17.797 17.062 6.828 1 97.56 122 ALA A C 1
ATOM 935 O O . ALA A 1 122 ? -17.25 17.516 5.812 1 97.56 122 ALA A O 1
ATOM 936 N N . PRO A 1 123 ? -18.328 15.875 6.883 1 97.81 123 PRO A N 1
ATOM 937 C CA . PRO A 1 123 ? -18.109 14.938 5.781 1 97.81 123 PRO A CA 1
ATOM 938 C C . PRO A 1 123 ? -18.625 15.461 4.445 1 97.81 123 PRO A C 1
ATOM 940 O O . PRO A 1 123 ? -18.078 15.125 3.393 1 97.81 123 PRO A O 1
ATOM 943 N N . GLU A 1 124 ? -19.625 16.328 4.488 1 97.62 124 GLU A N 1
ATOM 944 C CA . GLU A 1 124 ? -20.219 16.828 3.256 1 97.62 124 GLU A CA 1
ATOM 945 C C . GLU A 1 124 ? -19.281 17.766 2.52 1 97.62 124 GLU A C 1
ATOM 947 O O . GLU A 1 124 ? -19.438 18.016 1.322 1 97.62 124 GLU A O 1
ATOM 952 N N . ARG A 1 125 ? -18.234 18.266 3.236 1 97.69 125 ARG A N 1
ATOM 953 C CA . ARG A 1 125 ? -17.281 19.203 2.66 1 97.69 125 ARG A CA 1
ATOM 954 C C . ARG A 1 125 ? -16.094 18.484 2.051 1 97.69 125 ARG A C 1
ATOM 956 O O . ARG A 1 125 ? -15.234 19.094 1.414 1 97.69 125 ARG A O 1
ATOM 963 N N . ILE A 1 126 ? -16.078 17.141 2.252 1 98.44 126 ILE A N 1
ATOM 964 C CA . ILE A 1 126 ? -14.852 16.422 1.941 1 98.44 126 ILE A CA 1
ATOM 965 C C . ILE A 1 126 ? -15.125 15.359 0.877 1 98.44 126 ILE A C 1
ATOM 967 O O . ILE A 1 126 ? -16.094 14.594 0.988 1 98.44 126 ILE A O 1
ATOM 971 N N . ASP A 1 127 ? -14.336 15.266 -0.16 1 98.25 127 ASP A N 1
ATOM 972 C CA . ASP A 1 127 ? -14.477 14.266 -1.214 1 98.25 127 ASP A CA 1
ATOM 973 C C . ASP A 1 127 ? -13.57 13.062 -0.952 1 98.25 127 ASP A C 1
ATOM 975 O O . ASP A 1 127 ? -14.023 12.039 -0.44 1 98.25 127 ASP A O 1
ATOM 979 N N . ARG A 1 128 ? -12.305 13.164 -1.246 1 98.62 128 ARG A N 1
ATOM 980 C CA . ARG A 1 128 ? -11.32 12.109 -1.008 1 98.62 128 ARG A CA 1
ATOM 981 C C . ARG A 1 128 ? -10.227 12.586 -0.058 1 98.62 128 ARG A C 1
ATOM 983 O O . ARG A 1 128 ? -9.906 13.773 -0.024 1 98.62 128 ARG A O 1
ATOM 990 N N . VAL A 1 129 ? -9.672 11.656 0.697 1 98.81 129 VAL A N 1
ATOM 991 C CA . VAL A 1 129 ? -8.758 12.055 1.763 1 98.81 129 VAL A CA 1
ATOM 992 C C . VAL A 1 129 ? -7.477 11.234 1.677 1 98.81 129 VAL A C 1
ATOM 994 O O . VAL A 1 129 ? -7.523 10.008 1.518 1 98.81 129 VAL A O 1
ATOM 997 N N . VAL A 1 130 ? -6.402 11.898 1.736 1 98.94 130 VAL A N 1
ATOM 998 C CA . VAL A 1 130 ? -5.094 11.266 1.86 1 98.94 130 VAL A CA 1
ATOM 999 C C . VAL A 1 130 ? -4.527 11.516 3.254 1 98.94 130 VAL A C 1
ATOM 1001 O O . VAL A 1 130 ? -4.422 12.672 3.688 1 98.94 130 VAL A O 1
ATOM 1004 N N . LEU A 1 131 ? -4.211 10.492 3.955 1 98.94 131 LEU A N 1
ATOM 1005 C CA . LEU A 1 131 ? -3.527 10.578 5.242 1 98.94 131 LEU A CA 1
ATOM 1006 C C . LEU A 1 131 ? -2.094 10.07 5.133 1 98.94 131 LEU A C 1
ATOM 1008 O O . LEU A 1 131 ? -1.869 8.891 4.879 1 98.94 131 LEU A O 1
ATOM 1012 N N . MET A 1 132 ? -1.127 10.961 5.305 1 98.88 132 MET A N 1
ATOM 1013 C CA . MET A 1 132 ? 0.294 10.664 5.148 1 98.88 132 MET A CA 1
ATOM 1014 C C . MET A 1 132 ? 0.986 10.586 6.504 1 98.88 132 MET A C 1
ATOM 1016 O O . MET A 1 132 ? 1.184 11.602 7.164 1 98.88 132 MET A O 1
ATOM 1020 N N . GLY A 1 133 ? 1.462 9.367 6.91 1 98.75 133 GLY A N 1
ATOM 1021 C CA . GLY A 1 133 ? 2.047 9.219 8.234 1 98.75 133 GLY A CA 1
ATOM 1022 C C . GLY A 1 133 ? 1.167 9.773 9.336 1 98.75 133 GLY A C 1
ATOM 1023 O O . GLY A 1 133 ? 1.638 10.531 10.195 1 98.75 133 GLY A O 1
ATOM 1024 N N . PRO A 1 134 ? -0.013 9.391 9.359 1 98.81 134 PRO A N 1
ATOM 1025 C CA . PRO A 1 134 ? -0.989 10.117 10.172 1 98.81 134 PRO A CA 1
ATOM 1026 C C . PRO A 1 134 ? -0.919 9.742 11.648 1 98.81 134 PRO A C 1
ATOM 1028 O O . PRO A 1 134 ? -0.72 8.57 11.984 1 98.81 134 PRO A O 1
ATOM 1031 N N . ALA A 1 135 ? -1.082 10.766 12.484 1 98.31 135 ALA A N 1
ATOM 1032 C CA . ALA A 1 135 ? -1.585 10.547 13.836 1 98.31 135 ALA A CA 1
ATOM 1033 C C . ALA A 1 135 ? -3.096 10.336 13.836 1 98.31 135 ALA A C 1
ATOM 1035 O O . ALA A 1 135 ? -3.719 10.273 12.773 1 98.31 135 ALA A O 1
ATOM 1036 N N . GLY A 1 136 ? -3.697 10.117 14.922 1 98.25 136 GLY A N 1
ATOM 1037 C CA . GLY A 1 136 ? -5.137 9.906 14.969 1 98.25 136 GLY A CA 1
ATOM 1038 C C . GLY A 1 136 ? -5.516 8.461 15.227 1 98.25 136 GLY A C 1
ATOM 1039 O O . GLY A 1 136 ? -6.699 8.133 15.32 1 98.25 136 GLY A O 1
ATOM 1040 N N . ALA A 1 137 ? -4.559 7.566 15.234 1 98.62 137 ALA A N 1
ATOM 1041 C CA . ALA A 1 137 ? -4.68 6.18 15.672 1 98.62 137 ALA A CA 1
ATOM 1042 C C . ALA A 1 137 ? -3.816 5.91 16.891 1 98.62 137 ALA A C 1
ATOM 1044 O O . ALA A 1 137 ? -2.848 6.629 17.156 1 98.62 137 ALA A O 1
ATOM 1045 N N . PRO A 1 138 ? -4.164 4.895 17.703 1 98.5 138 PRO A N 1
ATOM 1046 C CA . PRO A 1 138 ? -3.367 4.609 18.891 1 98.5 138 PRO A CA 1
ATOM 1047 C C . PRO A 1 138 ? -1.961 4.117 18.562 1 98.5 138 PRO A C 1
ATOM 1049 O O . PRO A 1 138 ? -1.781 3.336 17.625 1 98.5 138 PRO A O 1
ATOM 1052 N N . PHE A 1 139 ? -1.04 4.59 19.281 1 98.56 139 PHE A N 1
ATOM 1053 C CA . PHE A 1 139 ? 0.32 4.062 19.266 1 98.56 139 PHE A CA 1
ATOM 1054 C C . PHE A 1 139 ? 1.097 4.543 20.484 1 98.56 139 PHE A C 1
ATOM 1056 O O . PHE A 1 139 ? 0.674 5.48 21.172 1 98.56 139 PHE A O 1
ATOM 1063 N N . ARG A 1 140 ? 2.154 3.836 20.859 1 98.56 140 ARG A N 1
ATOM 1064 C CA . ARG A 1 140 ? 3.062 4.277 21.906 1 98.56 140 ARG A CA 1
ATOM 1065 C C . ARG A 1 140 ? 3.961 5.406 21.422 1 98.56 140 ARG A C 1
ATOM 1067 O O . ARG A 1 140 ? 4.578 5.301 20.359 1 98.56 140 ARG A O 1
ATOM 1074 N N . LEU A 1 141 ? 3.998 6.441 22.203 1 98.75 141 LEU A N 1
ATOM 1075 C CA . LEU A 1 141 ? 4.852 7.578 21.875 1 98.75 141 LEU A CA 1
ATOM 1076 C C . LEU A 1 141 ? 6.289 7.125 21.625 1 98.75 141 LEU A C 1
ATOM 1078 O O . LEU A 1 141 ? 6.883 6.449 22.469 1 98.75 141 LEU A O 1
ATOM 1082 N N . THR A 1 142 ? 6.816 7.457 20.469 1 98.69 142 THR A N 1
ATOM 1083 C CA . THR A 1 142 ? 8.195 7.094 20.172 1 98.69 142 THR A CA 1
ATOM 1084 C C . THR A 1 142 ? 9.172 8.07 20.828 1 98.69 142 THR A C 1
ATOM 1086 O O . THR A 1 142 ? 8.82 9.219 21.078 1 98.69 142 THR A O 1
ATOM 1089 N N . PRO A 1 143 ? 10.438 7.621 21.047 1 98.31 143 PRO A N 1
ATOM 1090 C CA . PRO A 1 143 ? 11.43 8.562 21.578 1 98.31 143 PRO A CA 1
ATOM 1091 C C . PRO A 1 143 ? 11.68 9.742 20.641 1 98.31 143 PRO A C 1
ATOM 1093 O O . PRO A 1 143 ? 11.914 10.867 21.094 1 98.31 143 PRO A O 1
ATOM 1096 N N . GLU A 1 144 ? 11.648 9.484 19.359 1 98.31 144 GLU A N 1
ATOM 1097 C CA . GLU A 1 144 ? 11.844 10.539 18.375 1 98.31 144 GLU A CA 1
ATOM 1098 C C . GLU A 1 144 ? 10.742 11.594 18.453 1 98.31 144 GLU A C 1
ATOM 1100 O O . GLU A 1 144 ? 11.031 12.789 18.531 1 98.31 144 GLU A O 1
ATOM 1105 N N . LEU A 1 145 ? 9.508 11.156 18.484 1 98.56 145 LEU A N 1
ATOM 1106 C CA . LEU A 1 145 ? 8.398 12.102 18.547 1 98.56 145 LEU A CA 1
ATOM 1107 C C . LEU A 1 145 ? 8.398 12.859 19.875 1 98.56 145 LEU A C 1
ATOM 1109 O O . LEU A 1 145 ? 8.078 14.047 19.906 1 98.56 145 LEU A O 1
ATOM 1113 N N . ASP A 1 146 ? 8.711 12.195 20.938 1 98.56 146 ASP A N 1
ATOM 1114 C CA . ASP A 1 146 ? 8.828 12.852 22.234 1 98.56 146 ASP A CA 1
ATOM 1115 C C . ASP A 1 146 ? 9.828 14 22.188 1 98.56 146 ASP A C 1
ATOM 1117 O O . ASP A 1 146 ? 9.586 15.078 22.734 1 98.56 146 ASP A O 1
ATOM 1121 N N . ARG A 1 147 ? 10.953 13.766 21.531 1 97.88 147 ARG A N 1
ATOM 1122 C CA . ARG A 1 147 ? 11.984 14.789 21.406 1 97.88 147 ARG A CA 1
ATOM 1123 C C . ARG A 1 147 ? 11.539 15.906 20.469 1 97.88 147 ARG A C 1
ATOM 1125 O O . ARG A 1 147 ? 11.891 17.062 20.672 1 97.88 147 ARG A O 1
ATOM 1132 N N . VAL A 1 148 ? 10.789 15.555 19.469 1 98 148 VAL A N 1
ATOM 1133 C CA . VAL A 1 148 ? 10.266 16.547 18.547 1 98 148 VAL A CA 1
ATOM 1134 C C . VAL A 1 148 ? 9.289 17.469 19.266 1 98 148 VAL A C 1
ATOM 1136 O O . VAL A 1 148 ? 9.422 18.703 19.203 1 98 148 VAL A O 1
ATOM 1139 N N . TRP A 1 149 ? 8.336 16.906 20.016 1 97.81 149 TRP A N 1
ATOM 1140 C CA . TRP A 1 149 ? 7.336 17.688 20.75 1 97.81 149 TRP A CA 1
ATOM 1141 C C . TRP A 1 149 ? 7.953 18.375 21.953 1 97.81 149 TRP A C 1
ATOM 1143 O O . TRP A 1 149 ? 7.469 19.422 22.391 1 97.81 149 TRP A O 1
ATOM 1153 N N . GLY A 1 150 ? 9.023 17.859 22.453 1 97.75 150 GLY A N 1
ATOM 1154 C CA . GLY A 1 150 ? 9.703 18.438 23.609 1 97.75 150 GLY A CA 1
ATOM 1155 C C . GLY A 1 150 ? 10.883 19.312 23.234 1 97.75 150 GLY A C 1
ATOM 1156 O O . GLY A 1 150 ? 11.781 19.516 24.047 1 97.75 150 GLY A O 1
ATOM 1157 N N . PHE A 1 151 ? 10.922 19.75 22.016 1 98.06 151 PHE A N 1
ATOM 1158 C CA . PHE A 1 151 ? 12.07 20.438 21.438 1 98.06 151 PHE A CA 1
ATOM 1159 C C . PHE A 1 151 ? 12.547 21.562 22.344 1 98.06 151 PHE A C 1
ATOM 1161 O O . PHE A 1 151 ? 13.758 21.75 22.516 1 98.06 151 PHE A O 1
ATOM 1168 N N . TYR A 1 152 ? 11.672 22.312 23 1 97.5 152 TYR A N 1
ATOM 1169 C CA . TYR A 1 152 ? 12.016 23.547 23.688 1 97.5 152 TYR A CA 1
ATOM 1170 C C . TYR A 1 152 ? 12.531 23.266 25.094 1 97.5 152 TYR A C 1
ATOM 1172 O O . TYR A 1 152 ? 12.953 24.188 25.812 1 97.5 152 TYR A O 1
ATOM 1180 N N . GLU A 1 153 ? 12.555 22 25.453 1 97.31 153 GLU A N 1
ATOM 1181 C CA . GLU A 1 153 ? 13.156 21.625 26.734 1 97.31 153 GLU A CA 1
ATOM 1182 C C . GLU A 1 153 ? 14.672 21.828 26.703 1 97.31 153 GLU A C 1
ATOM 1184 O O . GLU A 1 153 ? 15.281 22.094 27.734 1 97.31 153 GLU A O 1
ATOM 1189 N N . ASP A 1 154 ? 15.305 21.734 25.5 1 96.31 154 ASP A N 1
ATOM 1190 C CA . ASP A 1 154 ? 16.719 22.016 25.266 1 96.31 154 ASP A CA 1
ATOM 1191 C C . ASP A 1 154 ? 16.984 22.359 23.797 1 96.31 154 ASP A C 1
ATOM 1193 O O . ASP A 1 154 ? 17.703 21.625 23.109 1 96.31 154 ASP A O 1
ATOM 1197 N N . PRO A 1 155 ? 16.453 23.484 23.375 1 96.94 155 PRO A N 1
ATOM 1198 C CA . PRO A 1 155 ? 16.547 23.828 21.953 1 96.94 155 PRO A CA 1
ATOM 1199 C C . PRO A 1 155 ? 17.953 24.203 21.516 1 96.94 155 PRO A C 1
ATOM 1201 O O . PRO A 1 155 ? 18.672 24.891 22.25 1 96.94 155 PRO A O 1
ATOM 1204 N N . SER A 1 156 ? 18.422 23.609 20.422 1 95.12 156 SER A N 1
ATOM 1205 C CA . SER A 1 156 ? 19.688 23.969 19.766 1 95.12 156 SER A CA 1
ATOM 1206 C C . SER A 1 156 ? 19.625 23.688 18.266 1 95.12 156 SER A C 1
ATOM 1208 O O . SER A 1 156 ? 18.766 22.938 17.797 1 95.12 156 SER A O 1
ATOM 1210 N N . ALA A 1 157 ? 20.469 24.359 17.562 1 93.44 157 ALA A N 1
ATOM 1211 C CA . ALA A 1 157 ? 20.562 24.125 16.125 1 93.44 157 ALA A CA 1
ATOM 1212 C C . ALA A 1 157 ? 20.953 22.672 15.828 1 93.44 157 ALA A C 1
ATOM 1214 O O . ALA A 1 157 ? 20.5 22.094 14.836 1 93.44 157 ALA A O 1
ATOM 1215 N N . GLU A 1 158 ? 21.797 22.141 16.656 1 93 158 GLU A N 1
ATOM 1216 C CA . GLU A 1 158 ? 22.234 20.766 16.5 1 93 158 GLU A CA 1
ATOM 1217 C C . GLU A 1 158 ? 21.078 19.797 16.672 1 93 158 GLU A C 1
ATOM 1219 O O . GLU A 1 158 ? 20.953 18.828 15.906 1 93 158 GLU A O 1
ATOM 1224 N N . ARG A 1 159 ? 20.266 20.031 17.625 1 94.62 159 ARG A N 1
ATOM 1225 C CA . ARG A 1 159 ? 19.094 19.172 17.844 1 94.62 159 ARG A CA 1
ATOM 1226 C C . ARG A 1 159 ? 18.094 19.297 16.688 1 94.62 159 ARG A C 1
ATOM 1228 O O . ARG A 1 159 ? 17.484 18.312 16.297 1 94.62 159 ARG A O 1
ATOM 1235 N N . MET A 1 160 ? 17.938 20.516 16.234 1 94.56 160 MET A N 1
ATOM 1236 C CA . MET A 1 160 ? 17.078 20.719 15.07 1 94.56 160 MET A CA 1
ATOM 1237 C C . MET A 1 160 ? 17.578 19.891 13.883 1 94.56 160 MET A C 1
ATOM 1239 O O . MET A 1 160 ? 16.781 19.219 13.219 1 94.56 160 MET A O 1
ATOM 1243 N N . ALA A 1 161 ? 18.859 19.906 13.641 1 91.81 161 ALA A N 1
ATOM 1244 C CA . ALA A 1 161 ? 19.453 19.156 12.547 1 91.81 161 ALA A CA 1
ATOM 1245 C C . ALA A 1 161 ? 19.234 17.656 12.727 1 91.81 161 ALA A C 1
ATOM 1247 O O . ALA A 1 161 ? 18.953 16.938 11.758 1 91.81 161 ALA A O 1
ATOM 1248 N N . GLN A 1 162 ? 19.406 17.219 13.945 1 92.06 162 GLN A N 1
ATOM 1249 C CA . GLN A 1 162 ? 19.188 15.805 14.242 1 92.06 162 GLN A CA 1
ATOM 1250 C C . GLN A 1 162 ? 17.734 15.398 13.953 1 92.06 162 GLN A C 1
ATOM 1252 O O . GLN A 1 162 ? 17.484 14.336 13.391 1 92.06 162 GLN A O 1
ATOM 1257 N N . MET A 1 163 ? 16.797 16.188 14.336 1 92.88 163 MET A N 1
ATOM 1258 C CA . MET A 1 163 ? 15.391 15.906 14.109 1 92.88 163 MET A CA 1
ATOM 1259 C C . MET A 1 163 ? 15.07 15.844 12.617 1 92.88 163 MET A C 1
ATOM 1261 O O . MET A 1 163 ? 14.336 14.969 12.172 1 92.88 163 MET A O 1
ATOM 1265 N N . ILE A 1 164 ? 15.562 16.797 11.922 1 90.5 164 ILE A N 1
ATOM 1266 C CA . ILE A 1 164 ? 15.344 16.828 10.484 1 90.5 164 ILE A CA 1
ATOM 1267 C C . ILE A 1 164 ? 15.844 15.523 9.859 1 90.5 164 ILE A C 1
ATOM 1269 O O . ILE A 1 164 ? 15.211 14.969 8.961 1 90.5 164 ILE A O 1
ATOM 1273 N N . ARG A 1 165 ? 16.938 14.961 10.383 1 91.56 165 ARG A N 1
ATOM 1274 C CA . ARG A 1 165 ? 17.5 13.711 9.891 1 91.56 165 ARG A CA 1
ATOM 1275 C C . ARG A 1 165 ? 16.547 12.539 10.141 1 91.56 165 ARG A C 1
ATOM 1277 O O . ARG A 1 165 ? 16.484 11.602 9.344 1 91.56 165 ARG A O 1
ATOM 1284 N N . TRP A 1 166 ? 15.82 12.594 11.281 1 93.06 166 TRP A N 1
ATOM 1285 C CA . TRP A 1 166 ? 14.883 11.523 11.617 1 93.06 166 TRP A CA 1
ATOM 1286 C C . TRP A 1 166 ? 13.719 11.484 10.633 1 93.06 166 TRP A C 1
ATOM 1288 O O . TRP A 1 166 ? 13.125 10.438 10.398 1 93.06 166 TRP A O 1
ATOM 1298 N N . PHE A 1 167 ? 13.406 12.625 10.023 1 93.19 167 PHE A N 1
ATOM 1299 C CA . PHE A 1 167 ? 12.227 12.75 9.18 1 93.19 167 PHE A CA 1
ATOM 1300 C C . PHE A 1 167 ? 12.492 12.195 7.781 1 93.19 167 PHE A C 1
ATOM 1302 O O . PHE A 1 167 ? 11.562 11.992 6.996 1 93.19 167 PHE A O 1
ATOM 1309 N N . ALA A 1 168 ? 13.766 11.914 7.465 1 91.38 168 ALA A N 1
ATOM 1310 C CA . ALA A 1 168 ? 14.148 11.344 6.172 1 91.38 168 ALA A CA 1
ATOM 1311 C C . ALA A 1 168 ? 14.977 10.078 6.355 1 91.38 168 ALA A C 1
ATOM 1313 O O . ALA A 1 168 ? 15.82 10 7.254 1 91.38 168 ALA A O 1
ATOM 1314 N N . TYR A 1 169 ? 14.656 9.109 5.492 1 91.69 169 TYR A N 1
ATOM 1315 C CA . TYR A 1 169 ? 15.406 7.855 5.523 1 91.69 169 TYR A CA 1
ATOM 1316 C C . TYR A 1 169 ? 16.797 8.039 4.934 1 91.69 169 TYR A C 1
ATOM 1318 O O . TYR A 1 169 ? 17.797 7.602 5.52 1 91.69 169 TYR A O 1
ATOM 1326 N N . ASP A 1 170 ? 16.844 8.562 3.748 1 82.31 170 ASP A N 1
ATOM 1327 C CA . ASP A 1 170 ? 18.125 8.844 3.08 1 82.31 170 ASP A CA 1
ATOM 1328 C C . ASP A 1 170 ? 18.547 10.297 3.287 1 82.31 170 ASP A C 1
ATOM 1330 O O . ASP A 1 170 ? 17.875 11.219 2.816 1 82.31 170 ASP A O 1
ATOM 1334 N N . GLU A 1 171 ? 19.672 10.469 3.959 1 75.69 171 GLU A N 1
ATOM 1335 C CA . GLU A 1 171 ? 20.156 11.797 4.324 1 75.69 171 GLU A CA 1
ATOM 1336 C C . GLU A 1 171 ? 20.891 12.461 3.162 1 75.69 171 GLU A C 1
ATOM 1338 O O . GLU A 1 171 ? 21.219 13.648 3.221 1 75.69 171 GLU A O 1
ATOM 1343 N N . SER A 1 172 ? 21.031 11.656 2.219 1 71.5 172 SER A N 1
ATOM 1344 C CA . SER A 1 172 ? 21.844 12.18 1.114 1 71.5 172 SER A CA 1
ATOM 1345 C C . SER A 1 172 ? 21.156 13.375 0.459 1 71.5 172 SER A C 1
ATOM 1347 O O . SER A 1 172 ? 21.844 14.305 0.013 1 71.5 172 SER A O 1
ATOM 1349 N N . PHE A 1 173 ? 19.906 13.375 0.43 1 61.91 173 PHE A N 1
ATOM 1350 C CA . PHE A 1 173 ? 19.219 14.438 -0.291 1 61.91 173 PHE A CA 1
ATOM 1351 C C . PHE A 1 173 ? 19.312 15.758 0.469 1 61.91 173 PHE A C 1
ATOM 1353 O O . PHE A 1 173 ? 19.172 16.828 -0.119 1 61.91 173 PHE A O 1
ATOM 1360 N N . ILE A 1 174 ? 19.594 15.617 1.798 1 66.31 174 ILE A N 1
ATOM 1361 C CA . ILE A 1 174 ? 19.625 16.844 2.592 1 66.31 174 ILE A CA 1
ATOM 1362 C C . ILE A 1 174 ? 21.078 17.188 2.941 1 66.31 174 ILE A C 1
ATOM 1364 O O . ILE A 1 174 ? 21.344 18.266 3.48 1 66.31 174 ILE A O 1
ATOM 1368 N N . GLU A 1 175 ? 21.906 16.281 2.635 1 66.75 175 GLU A N 1
ATOM 1369 C CA . GLU A 1 175 ? 23.266 16.469 3.113 1 66.75 175 GLU A CA 1
ATOM 1370 C C . GLU A 1 175 ? 23.797 17.844 2.727 1 66.75 175 GLU A C 1
ATOM 1372 O O . GLU A 1 175 ? 24.312 18.578 3.576 1 66.75 175 GLU A O 1
ATOM 1377 N N . GLY A 1 176 ? 23.688 18.156 1.525 1 68.69 176 GLY A N 1
ATOM 1378 C CA . GLY A 1 176 ? 24.312 19.422 1.165 1 68.69 176 GLY A CA 1
ATOM 1379 C C . GLY A 1 176 ? 23.531 20.625 1.622 1 68.69 176 GLY A C 1
ATOM 1380 O O . GLY A 1 176 ? 24.062 21.75 1.67 1 68.69 176 GLY A O 1
ATOM 1381 N N . GLN A 1 177 ? 22.266 20.406 2.156 1 77.88 177 GLN A N 1
ATOM 1382 C CA . GLN A 1 177 ? 21.406 21.547 2.482 1 77.88 177 GLN A CA 1
ATOM 1383 C C . GLN A 1 177 ? 20.906 21.453 3.92 1 77.88 177 GLN A C 1
ATOM 1385 O O . GLN A 1 177 ? 20.203 22.344 4.391 1 77.88 177 GLN A O 1
ATOM 1390 N N . LEU A 1 178 ? 21.391 20.484 4.605 1 81.88 178 LEU A N 1
ATOM 1391 C CA . LEU A 1 178 ? 20.859 20.203 5.934 1 81.88 178 LEU A CA 1
ATOM 1392 C C . LEU A 1 178 ? 21.172 21.344 6.898 1 81.88 178 LEU A C 1
ATOM 1394 O O . LEU A 1 178 ? 20.312 21.781 7.652 1 81.88 178 LEU A O 1
ATOM 1398 N N . ALA A 1 179 ? 22.422 21.781 6.824 1 81.25 179 ALA A N 1
ATOM 1399 C CA . ALA A 1 179 ? 22.828 22.844 7.742 1 81.25 179 ALA A CA 1
ATOM 1400 C C . ALA A 1 179 ? 22.016 24.109 7.527 1 81.25 179 ALA A C 1
ATOM 1402 O O . ALA A 1 179 ? 21.531 24.719 8.484 1 81.25 179 ALA A O 1
ATOM 1403 N N . ASP A 1 180 ? 21.812 24.422 6.297 1 85.06 180 ASP A N 1
ATOM 1404 C CA . ASP A 1 180 ? 21.062 25.625 5.977 1 85.06 180 ASP A CA 1
ATOM 1405 C C . ASP A 1 180 ? 19.594 25.484 6.352 1 85.06 180 ASP A C 1
ATOM 1407 O O . ASP A 1 180 ? 19 26.391 6.938 1 85.06 180 ASP A O 1
ATOM 1411 N N . ILE A 1 181 ? 19.031 24.422 6.129 1 83.75 181 ILE A N 1
ATOM 1412 C CA . ILE A 1 181 ? 17.625 24.156 6.434 1 83.75 181 ILE A CA 1
ATOM 1413 C C . ILE A 1 181 ? 17.406 24.156 7.945 1 83.75 181 ILE A C 1
ATOM 1415 O O . ILE A 1 181 ? 16.453 24.75 8.445 1 83.75 181 ILE A O 1
ATOM 1419 N N . SER A 1 182 ? 18.359 23.516 8.555 1 87.81 182 SER A N 1
ATOM 1420 C CA . SER A 1 182 ? 18.25 23.438 10.008 1 87.81 182 SER A CA 1
ATOM 1421 C C . SER A 1 182 ? 18.344 24.812 10.648 1 87.81 182 SER A C 1
ATOM 1423 O O . SER A 1 182 ? 17.641 25.109 11.609 1 87.81 182 SER A O 1
ATOM 1425 N N . LYS A 1 183 ? 19.234 25.594 10.148 1 89.5 183 LYS A N 1
ATOM 1426 C CA . LYS A 1 183 ? 19.422 26.938 10.688 1 89.5 183 LYS A CA 1
ATOM 1427 C C . LYS A 1 183 ? 18.172 27.781 10.484 1 89.5 183 LYS A C 1
ATOM 1429 O O . LYS A 1 183 ? 17.719 28.469 11.406 1 89.5 183 LYS A O 1
ATOM 1434 N N . MET A 1 184 ? 17.672 27.719 9.344 1 88.25 184 MET A N 1
ATOM 1435 C CA . MET A 1 184 ? 16.484 28.484 9.023 1 88.25 184 MET A CA 1
ATOM 1436 C C . MET A 1 184 ? 15.305 28.047 9.883 1 88.25 184 MET A C 1
ATOM 1438 O O . MET A 1 184 ? 14.586 28.891 10.438 1 88.25 184 MET A O 1
ATOM 1442 N N . ARG A 1 185 ? 15.109 26.812 10.008 1 91.5 185 ARG A N 1
ATOM 1443 C CA . ARG A 1 185 ? 14.008 26.266 10.797 1 91.5 185 ARG A CA 1
ATOM 1444 C C . ARG A 1 185 ? 14.188 26.609 12.273 1 91.5 185 ARG A C 1
ATOM 1446 O O . ARG A 1 185 ? 13.203 26.859 12.977 1 91.5 185 ARG A O 1
ATOM 1453 N N . PHE A 1 186 ? 15.445 26.531 12.703 1 95 186 PHE A N 1
ATOM 1454 C CA . PHE A 1 186 ? 15.734 26.859 14.094 1 95 186 PHE A CA 1
ATOM 1455 C C . PHE A 1 186 ? 15.391 28.312 14.398 1 95 186 PHE A C 1
ATOM 1457 O O . PHE A 1 186 ? 14.758 28.594 15.422 1 95 186 PHE A O 1
ATOM 1464 N N . GLU A 1 187 ? 15.773 29.125 13.5 1 94.69 187 GLU A N 1
ATOM 1465 C CA . GLU A 1 187 ? 15.484 30.547 13.688 1 94.69 187 GLU A CA 1
ATOM 1466 C C . GLU A 1 187 ? 13.984 30.797 13.75 1 94.69 187 GLU A C 1
ATOM 1468 O O . GLU A 1 187 ? 13.508 31.531 14.609 1 94.69 187 GLU A O 1
ATOM 1473 N N . ALA A 1 188 ? 13.258 30.188 12.898 1 93.19 188 ALA A N 1
ATOM 1474 C CA . ALA A 1 188 ? 11.797 30.312 12.883 1 93.19 188 ALA A CA 1
ATOM 1475 C C . ALA A 1 188 ? 11.188 29.766 14.164 1 93.19 188 ALA A C 1
ATOM 1477 O O . ALA A 1 188 ? 10.273 30.359 14.734 1 93.19 188 ALA A O 1
ATOM 1478 N N . ALA A 1 189 ? 11.727 28.703 14.609 1 96.75 189 ALA A N 1
ATOM 1479 C CA . ALA A 1 189 ? 11.219 28.031 15.797 1 96.75 189 ALA A CA 1
ATOM 1480 C C . ALA A 1 189 ? 11.461 28.844 17.047 1 96.75 189 ALA A C 1
ATOM 1482 O O . ALA A 1 189 ? 10.695 28.766 18.016 1 96.75 189 ALA A O 1
ATOM 1483 N N . MET A 1 190 ? 12.461 29.703 16.984 1 97.38 190 MET A N 1
ATOM 1484 C CA . MET A 1 190 ? 12.859 30.406 18.203 1 97.38 190 MET A CA 1
ATOM 1485 C C . MET A 1 190 ? 12.086 31.703 18.359 1 97.38 190 MET A C 1
ATOM 1487 O O . MET A 1 190 ? 12.227 32.406 19.375 1 97.38 190 MET A O 1
ATOM 1491 N N . ASN A 1 191 ? 11.266 32.031 17.375 1 97.12 191 ASN A N 1
ATOM 1492 C CA . ASN A 1 191 ? 10.328 33.125 17.594 1 97.12 191 ASN A CA 1
ATOM 1493 C C . ASN A 1 191 ? 9.5 32.906 18.859 1 97.12 191 ASN A C 1
ATOM 1495 O O . ASN A 1 191 ? 8.867 31.875 19.016 1 97.12 191 ASN A O 1
ATOM 1499 N N . PRO A 1 192 ? 9.445 33.969 19.75 1 97.25 192 PRO A N 1
ATOM 1500 C CA . PRO A 1 192 ? 8.789 33.75 21.047 1 97.25 192 PRO A CA 1
ATOM 1501 C C . PRO A 1 192 ? 7.324 33.375 20.906 1 97.25 192 PRO A C 1
ATOM 1503 O O . PRO A 1 192 ? 6.824 32.562 21.688 1 97.25 192 PRO A O 1
ATOM 1506 N N . ALA A 1 193 ? 6.617 33.906 19.984 1 97.31 193 ALA A N 1
ATOM 1507 C CA . ALA A 1 193 ? 5.211 33.562 19.766 1 97.31 193 ALA A CA 1
ATOM 1508 C C . ALA A 1 193 ? 5.059 32.125 19.297 1 97.31 193 ALA A C 1
ATOM 1510 O O . ALA A 1 193 ? 4.148 31.406 19.734 1 97.31 193 ALA A O 1
ATOM 1511 N N . VAL A 1 194 ? 5.945 31.688 18.438 1 97.25 194 VAL A N 1
ATOM 1512 C CA . VAL A 1 194 ? 5.945 30.312 17.938 1 97.25 194 VAL A CA 1
ATOM 1513 C C . VAL A 1 194 ? 6.211 29.344 19.078 1 97.25 194 VAL A C 1
ATOM 1515 O O . VAL A 1 194 ? 5.484 28.344 19.234 1 97.25 194 VAL A O 1
ATOM 1518 N N . ARG A 1 195 ? 7.199 29.688 19.891 1 96.94 195 ARG A N 1
ATOM 1519 C CA . ARG A 1 195 ? 7.547 28.844 21.031 1 96.94 195 ARG A CA 1
ATOM 1520 C C . ARG A 1 195 ? 6.375 28.719 22 1 96.94 195 ARG A C 1
ATOM 1522 O O . ARG A 1 195 ? 6.035 27.625 22.438 1 96.94 195 ARG A O 1
ATOM 1529 N N . ARG A 1 196 ? 5.742 29.875 22.312 1 96.81 196 ARG A N 1
ATOM 1530 C CA . ARG A 1 196 ? 4.617 29.875 23.25 1 96.81 196 ARG A CA 1
ATOM 1531 C C . ARG A 1 196 ? 3.498 28.969 22.766 1 96.81 196 ARG A C 1
ATOM 1533 O O . ARG A 1 196 ? 2.982 28.156 23.531 1 96.81 196 ARG A O 1
ATOM 1540 N N . SER A 1 197 ? 3.107 29.078 21.516 1 97.25 197 SER A N 1
ATOM 1541 C CA . SER A 1 197 ? 2.049 28.25 20.953 1 97.25 197 SER A CA 1
ATOM 1542 C C . SER A 1 197 ? 2.432 26.766 20.984 1 97.25 197 SER A C 1
ATOM 1544 O O . SER A 1 197 ? 1.646 25.922 21.422 1 97.25 197 SER A O 1
ATOM 1546 N N . TYR A 1 198 ? 3.65 26.469 20.578 1 96.69 198 TYR A N 1
ATOM 1547 C CA . TYR A 1 198 ? 4.117 25.094 20.453 1 96.69 198 TYR A CA 1
ATOM 1548 C C . TYR A 1 198 ? 4.137 24.422 21.812 1 96.69 198 TYR A C 1
ATOM 1550 O O . TYR A 1 198 ? 3.65 23.297 21.969 1 96.69 198 TYR A O 1
ATOM 1558 N N . GLU A 1 199 ? 4.617 25.062 22.797 1 96 199 GLU A N 1
ATOM 1559 C CA . GLU A 1 199 ? 4.695 24.5 24.141 1 96 199 GLU A CA 1
ATOM 1560 C C . GLU A 1 199 ? 3.307 24.266 24.719 1 96 199 GLU A C 1
ATOM 1562 O O . GLU A 1 199 ? 3.102 23.312 25.484 1 96 199 GLU A O 1
ATOM 1567 N N . ALA A 1 200 ? 2.418 25.109 24.344 1 96.69 200 ALA A N 1
ATOM 1568 C CA . ALA A 1 200 ? 1.047 24.953 24.828 1 96.69 200 ALA A CA 1
ATOM 1569 C C . ALA A 1 200 ? 0.374 23.75 24.188 1 96.69 200 ALA A C 1
ATOM 1571 O O . ALA A 1 200 ? -0.523 23.141 24.766 1 96.69 200 ALA A O 1
ATOM 1572 N N . MET A 1 201 ? 0.725 23.344 22.984 1 96.94 201 MET A N 1
ATOM 1573 C CA . MET A 1 201 ? 0.144 22.234 22.25 1 96.94 201 MET A CA 1
ATOM 1574 C C . MET A 1 201 ? 0.612 20.891 22.812 1 96.94 201 MET A C 1
ATOM 1576 O O . MET A 1 201 ? -0.164 19.938 22.875 1 96.94 201 MET A O 1
ATOM 1580 N N . PHE A 1 202 ? 1.897 20.891 23.203 1 96.5 202 PHE A N 1
ATOM 1581 C CA . PHE A 1 202 ? 2.502 19.594 23.438 1 96.5 202 PHE A CA 1
ATOM 1582 C C . PHE A 1 202 ? 3.148 19.547 24.812 1 96.5 202 PHE A C 1
ATOM 1584 O O . PHE A 1 202 ? 4.309 19.141 24.953 1 96.5 202 PHE A O 1
ATOM 1591 N N . PRO A 1 203 ? 2.408 19.812 25.844 1 95.25 203 PRO A N 1
ATOM 1592 C CA . PRO A 1 203 ? 2.959 19.703 27.203 1 95.25 203 PRO A CA 1
ATOM 1593 C C . PRO A 1 203 ? 3.088 18.25 27.656 1 95.25 203 PRO A C 1
ATOM 1595 O O . PRO A 1 203 ? 2.395 17.375 27.141 1 95.25 203 PRO A O 1
ATOM 1598 N N . PRO A 1 204 ? 3.99 17.984 28.562 1 94.25 204 PRO A N 1
ATOM 1599 C CA . PRO A 1 204 ? 3.994 16.656 29.188 1 94.25 204 PRO A CA 1
ATOM 1600 C C . PRO A 1 204 ? 2.756 16.406 30.047 1 94.25 204 PRO A C 1
ATOM 1602 O O . PRO A 1 204 ? 2.154 17.344 30.562 1 94.25 204 PRO A O 1
ATOM 1605 N N . PRO A 1 205 ? 2.482 15.078 30.312 1 96.38 205 PRO A N 1
ATOM 1606 C CA . PRO A 1 205 ? 3.025 13.891 29.641 1 96.38 205 PRO A CA 1
ATOM 1607 C C . PRO A 1 205 ? 2.525 13.734 28.219 1 96.38 205 PRO A C 1
ATOM 1609 O O . PRO A 1 205 ? 1.316 13.695 27.969 1 96.38 205 PRO A O 1
ATOM 1612 N N . ARG A 1 206 ? 3.334 13.516 27.312 1 96.94 206 ARG A N 1
ATOM 1613 C CA . ARG A 1 206 ? 3.035 13.688 25.891 1 96.94 206 ARG A CA 1
ATOM 1614 C C . ARG A 1 206 ? 2.355 12.445 25.312 1 96.94 206 ARG A C 1
ATOM 1616 O O . ARG A 1 206 ? 1.763 12.492 24.234 1 96.94 206 ARG A O 1
ATOM 1623 N N . GLN A 1 207 ? 2.436 11.273 26 1 98.31 207 GLN A N 1
ATOM 1624 C CA . GLN A 1 207 ? 1.6 10.148 25.609 1 98.31 207 GLN A CA 1
ATOM 1625 C C . GLN A 1 207 ? 0.124 10.531 25.594 1 98.31 207 GLN A C 1
ATOM 1627 O O . GLN A 1 207 ? -0.645 10.055 24.766 1 98.31 207 GLN A O 1
ATOM 1632 N N . GLN A 1 208 ? -0.221 11.359 26.531 1 97.5 208 GLN A N 1
ATOM 1633 C CA . GLN A 1 208 ? -1.606 11.812 26.609 1 97.5 208 GLN A CA 1
ATOM 1634 C C . GLN A 1 208 ? -2.008 12.578 25.359 1 97.5 208 GLN A C 1
ATOM 1636 O O . GLN A 1 208 ? -3.162 12.516 24.922 1 97.5 208 GLN A O 1
ATOM 1641 N N . ILE A 1 209 ? -1.106 13.281 24.781 1 97.62 209 ILE A N 1
ATOM 1642 C CA . ILE A 1 209 ? -1.369 14.016 23.562 1 97.62 209 ILE A CA 1
ATOM 1643 C C . ILE A 1 209 ? -1.682 13.039 22.422 1 97.62 209 ILE A C 1
ATOM 1645 O O . ILE A 1 209 ? -2.66 13.211 21.703 1 97.62 209 ILE A O 1
ATOM 1649 N N . VAL A 1 210 ? -0.888 11.969 22.281 1 98.12 210 VAL A N 1
ATOM 1650 C CA . VAL A 1 210 ? -1.141 10.914 21.297 1 98.12 210 VAL A CA 1
ATOM 1651 C C . VAL A 1 210 ? -2.547 10.352 21.484 1 98.12 210 VAL A C 1
ATOM 1653 O O . VAL A 1 210 ? -3.312 10.234 20.531 1 98.12 210 VAL A O 1
ATOM 1656 N N . ASP A 1 211 ? -2.857 10.109 22.734 1 98.25 211 ASP A N 1
ATOM 1657 C CA . ASP A 1 211 ? -4.145 9.508 23.062 1 98.25 211 ASP A CA 1
ATOM 1658 C C . ASP A 1 211 ? -5.297 10.453 22.734 1 98.25 211 ASP A C 1
ATOM 1660 O O . ASP A 1 211 ? -6.336 10.016 22.234 1 98.25 211 ASP A O 1
ATOM 1664 N N . ASP A 1 212 ? -5.035 11.68 22.953 1 97.75 212 ASP A N 1
ATOM 1665 C CA . ASP A 1 212 ? -6.078 12.68 22.75 1 97.75 212 ASP A CA 1
ATOM 1666 C C . ASP A 1 212 ? -6.297 12.945 21.25 1 97.75 212 ASP A C 1
ATOM 1668 O O . ASP A 1 212 ? -7.348 13.461 20.859 1 97.75 212 ASP A O 1
ATOM 1672 N N . LEU A 1 213 ? -5.371 12.602 20.453 1 98.25 213 LEU A N 1
ATOM 1673 C CA . LEU A 1 213 ? -5.48 12.812 19.016 1 98.25 213 LEU A CA 1
ATOM 1674 C C . LEU A 1 213 ? -6.297 11.695 18.375 1 98.25 213 LEU A C 1
ATOM 1676 O O . LEU A 1 213 ? -6.742 11.836 17.234 1 98.25 213 LEU A O 1
ATOM 1680 N N . VAL A 1 214 ? -6.512 10.625 19.047 1 98.56 214 VAL A N 1
ATOM 1681 C CA . VAL A 1 214 ? -7.113 9.422 18.469 1 98.56 214 VAL A CA 1
ATOM 1682 C C . VAL A 1 214 ? -8.586 9.672 18.172 1 98.56 214 VAL A C 1
ATOM 1684 O O . VAL A 1 214 ? -9.328 10.164 19.031 1 98.56 214 VAL A O 1
ATOM 1687 N N . LEU A 1 215 ? -9 9.469 16.953 1 98.12 215 LEU A N 1
ATOM 1688 C CA . LEU A 1 215 ? -10.414 9.383 16.625 1 98.12 215 LEU A CA 1
ATOM 1689 C C . LEU A 1 215 ? -10.969 7.996 16.938 1 98.12 215 LEU A C 1
ATOM 1691 O O . LEU A 1 215 ? -10.422 6.984 16.5 1 98.12 215 LEU A O 1
ATOM 1695 N N . PRO A 1 216 ? -12.023 7.918 17.688 1 97.62 216 PRO A N 1
ATOM 1696 C CA . PRO A 1 216 ? -12.547 6.613 18.109 1 97.62 216 PRO A CA 1
ATOM 1697 C C . PRO A 1 216 ? -12.93 5.73 16.922 1 97.62 216 PRO A C 1
ATOM 1699 O O . PRO A 1 216 ? -13.453 6.23 15.914 1 97.62 216 PRO A O 1
ATOM 1702 N N . SER A 1 217 ? -12.773 4.414 17.078 1 97.62 217 SER A N 1
ATOM 1703 C CA . SER A 1 217 ? -13.055 3.459 16.016 1 97.62 217 SER A CA 1
ATOM 1704 C C . SER A 1 217 ? -14.523 3.5 15.609 1 97.62 217 SER A C 1
ATOM 1706 O O . SER A 1 217 ? -14.859 3.287 14.445 1 97.62 217 SER A O 1
ATOM 1708 N N . ALA A 1 218 ? -15.406 3.816 16.516 1 97.62 218 ALA A N 1
ATOM 1709 C CA . ALA A 1 218 ? -16.828 3.928 16.219 1 97.62 218 ALA A CA 1
ATOM 1710 C C . ALA A 1 218 ? -17.109 5.062 15.242 1 97.62 218 ALA A C 1
ATOM 1712 O O . ALA A 1 218 ? -18.062 4.992 14.453 1 97.62 218 ALA A O 1
ATOM 1713 N N . THR A 1 219 ? -16.281 6.051 15.312 1 98.12 219 THR A N 1
ATOM 1714 C CA . THR A 1 219 ? -16.406 7.16 14.375 1 98.12 219 THR A CA 1
ATOM 1715 C C . THR A 1 219 ? -15.766 6.805 13.031 1 98.12 219 THR A C 1
ATOM 1717 O O . THR A 1 219 ? -16.328 7.098 11.977 1 98.12 219 THR A O 1
ATOM 1720 N N . LEU A 1 220 ? -14.617 6.164 13.078 1 98.38 220 LEU A N 1
ATOM 1721 C CA . LEU A 1 220 ? -13.906 5.773 11.859 1 98.38 220 LEU A CA 1
ATOM 1722 C C . LEU A 1 220 ? -14.797 4.926 10.961 1 98.38 220 LEU A C 1
ATOM 1724 O O . LEU A 1 220 ? -14.828 5.121 9.742 1 98.38 220 LEU A O 1
ATOM 1728 N N . ARG A 1 221 ? -15.57 4.016 11.5 1 96.81 221 ARG A N 1
ATOM 1729 C CA . ARG A 1 221 ? -16.359 3.066 10.727 1 96.81 221 ARG A CA 1
ATOM 1730 C C . ARG A 1 221 ? -17.484 3.771 9.984 1 96.81 221 ARG A C 1
ATOM 1732 O O . ARG A 1 221 ? -18.094 3.199 9.07 1 96.81 221 ARG A O 1
ATOM 1739 N N . ARG A 1 222 ? -17.75 5.027 10.344 1 96.75 222 ARG A N 1
ATOM 1740 C CA . ARG A 1 222 ? -18.859 5.766 9.734 1 96.75 222 ARG A CA 1
ATOM 1741 C C . ARG A 1 222 ? -18.359 6.641 8.586 1 96.75 222 ARG A C 1
ATOM 1743 O O . ARG A 1 222 ? -19.156 7.223 7.855 1 96.75 222 ARG A O 1
ATOM 1750 N N . ILE A 1 223 ? -17.078 6.77 8.492 1 97.5 223 ILE A N 1
ATOM 1751 C CA . ILE A 1 223 ? -16.5 7.559 7.402 1 97.5 223 ILE A CA 1
ATOM 1752 C C . ILE A 1 223 ? -16.766 6.863 6.07 1 97.5 223 ILE A C 1
ATOM 1754 O O . ILE A 1 223 ? -16.375 5.707 5.879 1 97.5 223 ILE A O 1
ATOM 1758 N N . ARG A 1 224 ? -17.406 7.559 5.117 1 96.44 224 ARG A N 1
ATOM 1759 C CA . ARG A 1 224 ? -17.812 6.945 3.855 1 96.44 224 ARG A CA 1
ATOM 1760 C C . ARG A 1 224 ? -16.906 7.395 2.715 1 96.44 224 ARG A C 1
ATOM 1762 O O . ARG A 1 224 ? -16.906 6.789 1.642 1 96.44 224 ARG A O 1
ATOM 1769 N N . GLN A 1 225 ? -16.156 8.484 2.902 1 98.5 225 GLN A N 1
ATOM 1770 C CA . GLN A 1 225 ? -15.258 9 1.872 1 98.5 225 GLN A CA 1
ATOM 1771 C C . GLN A 1 225 ? -14.125 8.023 1.582 1 98.5 225 GLN A C 1
ATOM 1773 O O . GLN A 1 225 ? -13.68 7.301 2.477 1 98.5 225 GLN A O 1
ATOM 1778 N N . PRO A 1 226 ? -13.688 7.938 0.322 1 98.5 226 PRO A N 1
ATOM 1779 C CA . PRO A 1 226 ? -12.461 7.184 0.055 1 98.5 226 PRO A CA 1
ATOM 1780 C C . PRO A 1 226 ? -11.242 7.762 0.767 1 98.5 226 PRO A C 1
ATOM 1782 O O . PRO A 1 226 ? -11.039 8.977 0.758 1 98.5 226 PRO A O 1
ATOM 1785 N N . VAL A 1 227 ? -10.492 6.918 1.415 1 98.81 227 VAL A N 1
ATOM 1786 C CA . VAL A 1 227 ? -9.281 7.332 2.123 1 98.81 227 VAL A CA 1
ATOM 1787 C C . VAL A 1 227 ? -8.078 6.582 1.573 1 98.81 227 VAL A C 1
ATOM 1789 O O . VAL A 1 227 ? -8.133 5.367 1.356 1 98.81 227 VAL A O 1
ATOM 1792 N N . LEU A 1 228 ? -7.082 7.289 1.277 1 98.88 228 LEU A N 1
ATOM 1793 C CA . LEU A 1 228 ? -5.781 6.723 0.937 1 98.88 228 LEU A CA 1
ATOM 1794 C C . LEU A 1 228 ? -4.77 6.977 2.049 1 98.88 228 LEU A C 1
ATOM 1796 O O . LEU A 1 228 ? -4.48 8.125 2.383 1 98.88 228 LEU A O 1
ATOM 1800 N N . LEU A 1 229 ? -4.297 5.918 2.629 1 98.94 229 LEU A N 1
ATOM 1801 C CA . LEU A 1 229 ? -3.209 5.996 3.596 1 98.94 229 LEU A CA 1
ATOM 1802 C C . LEU A 1 229 ? -1.856 5.883 2.902 1 98.94 229 LEU A C 1
ATOM 1804 O O . LEU A 1 229 ? -1.665 5.02 2.043 1 98.94 229 LEU A O 1
ATOM 1808 N N . VAL A 1 230 ? -0.982 6.805 3.17 1 98.94 230 VAL A N 1
ATOM 1809 C CA . VAL A 1 230 ? 0.385 6.793 2.66 1 98.94 230 VAL A CA 1
ATOM 1810 C C . VAL A 1 230 ? 1.372 6.855 3.824 1 98.94 230 VAL A C 1
ATOM 1812 O O . VAL A 1 230 ? 1.303 7.762 4.656 1 98.94 230 VAL A O 1
ATOM 1815 N N . HIS A 1 231 ? 2.354 5.934 3.881 1 98.88 231 HIS A N 1
ATOM 1816 C CA . HIS A 1 231 ? 3.207 5.875 5.062 1 98.88 231 HIS A CA 1
ATOM 1817 C C . HIS A 1 231 ? 4.586 5.328 4.715 1 98.88 231 HIS A C 1
ATOM 1819 O O . HIS A 1 231 ? 4.715 4.438 3.871 1 98.88 231 HIS A O 1
ATOM 1825 N N . GLY A 1 232 ? 5.625 5.926 5.281 1 98.56 232 GLY A N 1
ATOM 1826 C CA . GLY A 1 232 ? 6.938 5.305 5.223 1 98.56 232 GLY A CA 1
ATOM 1827 C C . GLY A 1 232 ? 7.086 4.125 6.164 1 98.56 232 GLY A C 1
ATOM 1828 O O . GLY A 1 232 ? 6.719 4.211 7.336 1 98.56 232 GLY A O 1
ATOM 1829 N N . LEU A 1 233 ? 7.609 3.094 5.66 1 98.44 233 LEU A N 1
ATOM 1830 C CA . LEU A 1 233 ? 7.758 1.868 6.438 1 98.44 233 LEU A CA 1
ATOM 1831 C C . LEU A 1 233 ? 8.742 2.068 7.586 1 98.44 233 LEU A C 1
ATOM 1833 O O . LEU A 1 233 ? 8.609 1.438 8.641 1 98.44 233 LEU A O 1
ATOM 1837 N N . ASN A 1 234 ? 9.695 2.92 7.387 1 97.56 234 ASN A N 1
ATOM 1838 C CA . ASN A 1 234 ? 10.773 3.135 8.344 1 97.56 234 ASN A CA 1
ATOM 1839 C C . ASN A 1 234 ? 10.594 4.445 9.109 1 97.56 234 ASN A C 1
ATOM 1841 O O . ASN A 1 234 ? 11.57 5.074 9.508 1 97.56 234 ASN A O 1
ATOM 1845 N N . ASP A 1 235 ? 9.398 4.883 9.273 1 98.19 235 ASP A N 1
ATOM 1846 C CA . ASP A 1 235 ? 9.047 6.109 9.984 1 98.19 235 ASP A CA 1
ATOM 1847 C C . ASP A 1 235 ? 9.25 5.953 11.484 1 98.19 235 ASP A C 1
ATOM 1849 O O . ASP A 1 235 ? 8.469 5.281 12.164 1 98.19 235 ASP A O 1
ATOM 1853 N N . PRO A 1 236 ? 10.289 6.594 12.047 1 97.69 236 PRO A N 1
ATOM 1854 C CA . PRO A 1 236 ? 10.523 6.469 13.484 1 97.69 236 PRO A CA 1
ATOM 1855 C C . PRO A 1 236 ? 9.703 7.457 14.305 1 97.69 236 PRO A C 1
ATOM 1857 O O . PRO A 1 236 ? 9.711 7.395 15.539 1 97.69 236 PRO A O 1
ATOM 1860 N N . ILE A 1 237 ? 9.016 8.375 13.648 1 98.31 237 ILE A N 1
ATOM 1861 C CA . ILE A 1 237 ? 8.25 9.406 14.328 1 98.31 237 ILE A CA 1
ATOM 1862 C C . ILE A 1 237 ? 6.855 8.891 14.656 1 98.31 237 ILE A C 1
ATOM 1864 O O . ILE A 1 237 ? 6.453 8.859 15.82 1 98.31 237 ILE A O 1
ATOM 1868 N N . VAL A 1 238 ? 6.145 8.523 13.641 1 98.75 238 VAL A N 1
ATOM 1869 C CA . VAL A 1 238 ? 4.852 7.855 13.742 1 98.75 238 VAL A CA 1
ATOM 1870 C C . VAL A 1 238 ? 4.934 6.469 13.109 1 98.75 238 VAL A C 1
ATOM 1872 O O . VAL A 1 238 ? 5.117 6.348 11.898 1 98.75 238 VAL A O 1
ATOM 1875 N N . PRO A 1 239 ? 4.766 5.461 13.914 1 98.56 239 PRO A N 1
ATOM 1876 C CA . PRO A 1 239 ? 4.941 4.109 13.375 1 98.56 239 PRO A CA 1
ATOM 1877 C C . PRO A 1 239 ? 3.918 3.764 12.297 1 98.56 239 PRO A C 1
ATOM 1879 O O . PRO A 1 239 ? 2.762 4.184 12.383 1 98.56 239 PRO A O 1
ATOM 1882 N N . ALA A 1 240 ? 4.32 2.934 11.328 1 98.31 240 ALA A N 1
ATOM 1883 C CA . ALA A 1 240 ? 3.457 2.525 10.219 1 98.31 240 ALA A CA 1
ATOM 1884 C C . ALA A 1 240 ? 2.221 1.792 10.734 1 98.31 240 ALA A C 1
ATOM 1886 O O . ALA A 1 240 ? 1.191 1.752 10.055 1 98.31 240 ALA A O 1
ATOM 1887 N N . GLU A 1 241 ? 2.24 1.281 11.938 1 97.88 241 GLU A N 1
ATOM 1888 C CA . GLU A 1 241 ? 1.138 0.552 12.555 1 97.88 241 GLU A CA 1
ATOM 1889 C C . GLU A 1 241 ? -0.098 1.435 12.695 1 97.88 241 GLU A C 1
ATOM 1891 O O . GLU A 1 241 ? -1.223 0.933 12.758 1 97.88 241 GLU A O 1
ATOM 1896 N N . THR A 1 242 ? 0.135 2.723 12.773 1 98.75 242 THR A N 1
ATOM 1897 C CA . THR A 1 242 ? -1.021 3.611 12.828 1 98.75 242 THR A CA 1
ATOM 1898 C C . THR A 1 242 ? -1.85 3.496 11.555 1 98.75 242 THR A C 1
ATOM 1900 O O . THR A 1 242 ? -3.08 3.471 11.602 1 98.75 242 THR A O 1
ATOM 1903 N N . SER A 1 243 ? -1.184 3.412 10.43 1 98.81 243 SER A N 1
ATOM 1904 C CA . SER A 1 243 ? -1.886 3.248 9.164 1 98.81 243 SER A CA 1
ATOM 1905 C C . SER A 1 243 ? -2.531 1.87 9.062 1 98.81 243 SER A C 1
ATOM 1907 O O . SER A 1 243 ? -3.617 1.729 8.5 1 98.81 243 SER A O 1
ATOM 1909 N N . TYR A 1 244 ? -1.866 0.824 9.625 1 98.5 244 TYR A N 1
ATOM 1910 C CA . TYR A 1 244 ? -2.49 -0.495 9.656 1 98.5 244 TYR A CA 1
ATOM 1911 C C . TYR A 1 244 ? -3.789 -0.467 10.445 1 98.5 244 TYR A C 1
ATOM 1913 O O . TYR A 1 244 ? -4.793 -1.05 10.031 1 98.5 244 TYR A O 1
ATOM 1921 N N . TYR A 1 245 ? -3.764 0.23 11.562 1 98.62 245 TYR A N 1
ATOM 1922 C CA . TYR A 1 245 ? -4.949 0.367 12.398 1 98.62 245 TYR A CA 1
ATOM 1923 C C . TYR A 1 245 ? -6.066 1.091 11.656 1 98.62 245 TYR A C 1
ATOM 1925 O O . TYR A 1 245 ? -7.207 0.624 11.625 1 98.62 245 TYR A O 1
ATOM 1933 N N . LEU A 1 246 ? -5.715 2.201 11.07 1 98.88 246 LEU A N 1
ATOM 1934 C CA . LEU A 1 246 ? -6.715 2.988 10.359 1 98.88 246 LEU A CA 1
ATOM 1935 C C . LEU A 1 246 ? -7.301 2.199 9.195 1 98.88 246 LEU A C 1
ATOM 1937 O O . LEU A 1 246 ? -8.508 2.246 8.953 1 98.88 246 LEU A O 1
ATOM 1941 N N . ALA A 1 247 ? -6.469 1.489 8.508 1 98.62 247 ALA A N 1
ATOM 1942 C CA . ALA A 1 247 ? -6.93 0.675 7.387 1 98.62 247 ALA A CA 1
ATOM 1943 C C . ALA A 1 247 ? -7.98 -0.335 7.836 1 98.62 247 ALA A C 1
ATOM 1945 O O . ALA A 1 247 ? -8.945 -0.598 7.113 1 98.62 247 ALA A O 1
ATOM 1946 N N . LYS A 1 248 ? -7.773 -0.864 8.953 1 97.38 248 LYS A N 1
ATOM 1947 C CA . LYS A 1 248 ? -8.664 -1.886 9.492 1 97.38 248 LYS A CA 1
ATOM 1948 C C . LYS A 1 248 ? -10.023 -1.293 9.852 1 97.38 248 LYS A C 1
ATOM 1950 O O . LYS A 1 248 ? -11.039 -1.995 9.836 1 97.38 248 LYS A O 1
ATOM 1955 N N . HIS A 1 249 ? -10.086 -0.002 10.109 1 98.25 249 HIS A N 1
ATOM 1956 C CA . HIS A 1 249 ? -11.297 0.546 10.711 1 98.25 249 HIS A CA 1
ATOM 1957 C C . HIS A 1 249 ? -12.008 1.482 9.742 1 98.25 249 HIS A C 1
ATOM 1959 O O . HIS A 1 249 ? -13.164 1.856 9.977 1 98.25 249 HIS A O 1
ATOM 1965 N N . LEU A 1 250 ? -11.344 1.896 8.688 1 98.5 250 LEU A N 1
ATOM 1966 C CA . LEU A 1 250 ? -11.969 2.748 7.68 1 98.5 250 LEU A CA 1
ATOM 1967 C C . LEU A 1 250 ? -12.625 1.908 6.59 1 98.5 250 LEU A C 1
ATOM 1969 O O . LEU A 1 250 ? -11.984 1.034 6 1 98.5 250 LEU A O 1
ATOM 1973 N N . PRO A 1 251 ? -13.859 2.133 6.234 1 97.25 251 PRO A N 1
ATOM 1974 C CA . PRO A 1 251 ? -14.609 1.259 5.324 1 97.25 251 PRO A CA 1
ATOM 1975 C C . PRO A 1 251 ? -14.07 1.299 3.896 1 97.25 251 PRO A C 1
ATOM 1977 O O . PRO A 1 251 ? -14.023 0.268 3.221 1 97.25 251 PRO A O 1
ATOM 1980 N N . ARG A 1 252 ? -13.766 2.475 3.361 1 97.62 252 ARG A N 1
ATOM 1981 C CA . ARG A 1 252 ? -13.266 2.656 2.004 1 97.62 252 ARG A CA 1
ATOM 1982 C C . ARG A 1 252 ? -11.82 3.152 2.018 1 97.62 252 ARG A C 1
ATOM 1984 O O . ARG A 1 252 ? -11.57 4.359 2.012 1 97.62 252 ARG A O 1
ATOM 1991 N N . VAL A 1 253 ? -10.906 2.189 2 1 98.56 253 VAL A N 1
ATOM 1992 C CA . VAL A 1 253 ? -9.531 2.58 2.268 1 98.56 253 VAL A CA 1
ATOM 1993 C C . VAL A 1 253 ? -8.594 1.877 1.287 1 98.56 253 VAL A C 1
ATOM 1995 O O . VAL A 1 253 ? -8.867 0.756 0.853 1 98.56 253 VAL A O 1
ATOM 1998 N N . LYS A 1 254 ? -7.617 2.547 0.845 1 98.62 254 LYS A N 1
ATOM 1999 C CA . LYS A 1 254 ? -6.398 2.014 0.243 1 98.62 254 LYS A CA 1
ATOM 2000 C C . LYS A 1 254 ? -5.164 2.463 1.016 1 98.62 254 LYS A C 1
ATOM 2002 O O . LYS A 1 254 ? -5.199 3.473 1.722 1 98.62 254 LYS A O 1
ATOM 2007 N N . MET A 1 255 ? -4.113 1.708 0.951 1 98.81 255 MET A N 1
ATOM 2008 C CA . MET A 1 255 ? -2.914 2.047 1.715 1 98.81 255 MET A CA 1
ATOM 2009 C C . MET A 1 255 ? -1.653 1.763 0.904 1 98.81 255 MET A C 1
ATOM 2011 O O . MET A 1 255 ? -1.486 0.664 0.373 1 98.81 255 MET A O 1
ATOM 2015 N N . MET A 1 256 ? -0.859 2.736 0.757 1 98.81 256 MET A N 1
ATOM 2016 C CA . MET A 1 256 ? 0.457 2.619 0.137 1 98.81 256 MET A CA 1
ATOM 2017 C C . MET A 1 256 ? 1.563 2.791 1.173 1 98.81 256 MET A C 1
ATOM 2019 O O . MET A 1 256 ? 1.668 3.842 1.807 1 98.81 256 MET A O 1
ATOM 2023 N N . ILE A 1 257 ? 2.371 1.787 1.354 1 98.81 257 ILE A N 1
ATOM 2024 C CA . ILE A 1 257 ? 3.537 1.826 2.23 1 98.81 257 ILE A CA 1
ATOM 2025 C C . ILE A 1 257 ? 4.812 1.872 1.392 1 98.81 257 ILE A C 1
ATOM 2027 O O . ILE A 1 257 ? 4.98 1.076 0.465 1 98.81 257 ILE A O 1
ATOM 2031 N N . TYR A 1 258 ? 5.691 2.811 1.655 1 98.31 258 TYR A N 1
ATOM 2032 C CA . TYR A 1 258 ? 6.984 2.932 0.992 1 98.31 258 TYR A CA 1
ATOM 2033 C C . TYR A 1 258 ? 8.102 2.395 1.877 1 98.31 258 TYR A C 1
ATOM 2035 O O . TYR A 1 258 ? 8.336 2.908 2.973 1 98.31 258 TYR A O 1
ATOM 2043 N N . GLY A 1 259 ? 8.852 1.376 1.414 1 97.69 259 GLY A N 1
ATOM 2044 C CA . GLY A 1 259 ? 10.094 1.008 2.076 1 97.69 259 GLY A CA 1
ATOM 2045 C C . GLY A 1 259 ? 11.195 2.023 1.876 1 97.69 259 GLY A C 1
ATOM 2046 O O . GLY A 1 259 ? 11.133 2.848 0.961 1 97.69 259 GLY A O 1
ATOM 2047 N N . GLN A 1 260 ? 12.141 1.972 2.805 1 96.19 260 GLN A N 1
ATOM 2048 C CA . GLN A 1 260 ? 13.25 2.92 2.768 1 96.19 260 GLN A CA 1
ATOM 2049 C C . GLN A 1 260 ? 12.742 4.359 2.73 1 96.19 260 GLN A C 1
ATOM 2051 O O . GLN A 1 260 ? 13.203 5.168 1.922 1 96.19 260 GLN A O 1
ATOM 2056 N N . CYS A 1 261 ? 11.797 4.578 3.514 1 96.75 261 CYS A N 1
ATOM 2057 C CA . CYS A 1 261 ? 11.141 5.875 3.646 1 96.75 261 CYS A CA 1
ATOM 2058 C C . CYS A 1 261 ? 10.789 6.16 5.102 1 96.75 261 CYS A C 1
ATOM 2060 O O . CYS A 1 261 ? 10.312 5.273 5.812 1 96.75 261 CYS A O 1
ATOM 2062 N N . SER A 1 262 ? 11.109 7.332 5.531 1 96.94 262 SER A N 1
ATOM 2063 C CA . SER A 1 262 ? 10.766 7.746 6.891 1 96.94 262 SER A CA 1
ATOM 2064 C C . SER A 1 262 ? 9.453 8.531 6.918 1 96.94 262 SER A C 1
ATOM 2066 O O . SER A 1 262 ? 8.438 8.07 6.391 1 96.94 262 SER A O 1
ATOM 2068 N N . HIS A 1 263 ? 9.398 9.672 7.465 1 97.31 263 HIS A N 1
ATOM 2069 C CA . HIS A 1 263 ? 8.156 10.359 7.824 1 97.31 263 HIS A CA 1
ATOM 2070 C C . HIS A 1 263 ? 7.715 11.312 6.723 1 97.31 263 HIS A C 1
ATOM 2072 O O . HIS A 1 263 ? 6.555 11.719 6.68 1 97.31 263 HIS A O 1
ATOM 2078 N N . TRP A 1 264 ? 8.586 11.727 5.797 1 95.5 264 TRP A N 1
ATOM 2079 C CA . TRP A 1 264 ? 8.289 12.703 4.75 1 95.5 264 TRP A CA 1
ATOM 2080 C C . TRP A 1 264 ? 8.25 12.031 3.379 1 95.5 264 TRP A C 1
ATOM 2082 O O . TRP A 1 264 ? 9.07 12.336 2.51 1 95.5 264 TRP A O 1
ATOM 2092 N N . THR A 1 265 ? 7.203 11.266 3.162 1 96.44 265 THR A N 1
ATOM 2093 C CA . THR A 1 265 ? 7.043 10.562 1.898 1 96.44 265 THR A CA 1
ATOM 2094 C C . THR A 1 265 ? 6.98 11.539 0.731 1 96.44 265 THR A C 1
ATOM 2096 O O . THR A 1 265 ? 7.531 11.273 -0.34 1 96.44 265 THR A O 1
ATOM 2099 N N . GLN A 1 266 ? 6.34 12.727 0.942 1 95.88 266 GLN A N 1
ATOM 2100 C CA . GLN A 1 266 ? 6.133 13.711 -0.112 1 95.88 266 GLN A CA 1
ATOM 2101 C C . GLN A 1 266 ? 7.457 14.32 -0.561 1 95.88 266 GLN A C 1
ATOM 2103 O O . GLN A 1 266 ? 7.523 14.977 -1.604 1 95.88 266 GLN A O 1
ATOM 2108 N N . VAL A 1 267 ? 8.469 14.148 0.274 1 92.31 267 VAL A N 1
ATOM 2109 C CA . VAL A 1 267 ? 9.789 14.664 -0.073 1 92.31 267 VAL A CA 1
ATOM 2110 C C . VAL A 1 267 ? 10.656 13.523 -0.61 1 92.31 267 VAL A C 1
ATOM 2112 O O . VAL A 1 267 ? 11.25 13.641 -1.684 1 92.31 267 VAL A O 1
ATOM 2115 N N . GLU A 1 268 ? 10.664 12.398 0.036 1 93 268 GLU A N 1
ATOM 2116 C CA . GLU A 1 268 ? 11.555 11.289 -0.275 1 93 268 GLU A CA 1
ATOM 2117 C C . GLU A 1 268 ? 11.133 10.586 -1.562 1 93 268 GLU A C 1
ATOM 2119 O O . GLU A 1 268 ? 11.977 10.094 -2.312 1 93 268 GLU A O 1
ATOM 2124 N N . TYR A 1 269 ? 9.898 10.5 -1.768 1 94.94 269 TYR A N 1
ATOM 2125 C CA . TYR A 1 269 ? 9.328 9.875 -2.957 1 94.94 269 TYR A CA 1
ATOM 2126 C C . TYR A 1 269 ? 8.406 10.844 -3.688 1 94.94 269 TYR A C 1
ATOM 2128 O O . TYR A 1 269 ? 7.297 10.469 -4.082 1 94.94 269 TYR A O 1
ATOM 2136 N N . LYS A 1 270 ? 8.914 12.031 -3.893 1 95.44 270 LYS A N 1
ATOM 2137 C CA . LYS A 1 270 ? 8.148 13.18 -4.359 1 95.44 270 LYS A CA 1
ATOM 2138 C C . LYS A 1 270 ? 7.332 12.828 -5.602 1 95.44 270 LYS A C 1
ATOM 2140 O O . LYS A 1 270 ? 6.109 12.977 -5.613 1 95.44 270 LYS A O 1
ATOM 2145 N N . ASP A 1 271 ? 7.961 12.328 -6.652 1 96.19 271 ASP A N 1
ATOM 2146 C CA . ASP A 1 271 ? 7.281 12.078 -7.918 1 96.19 271 ASP A CA 1
ATOM 2147 C C . ASP A 1 271 ? 6.246 10.961 -7.777 1 96.19 271 ASP A C 1
ATOM 2149 O O . ASP A 1 271 ? 5.125 11.078 -8.281 1 96.19 271 ASP A O 1
ATOM 2153 N N . SER A 1 272 ? 6.664 9.875 -7.133 1 96.75 272 SER A N 1
ATOM 2154 C CA . SER A 1 272 ? 5.738 8.773 -6.891 1 96.75 272 SER A CA 1
ATOM 2155 C C . SER A 1 272 ? 4.551 9.227 -6.047 1 96.75 272 SER A C 1
ATOM 2157 O O . SER A 1 272 ? 3.406 8.867 -6.336 1 96.75 272 SER A O 1
ATOM 2159 N N . PHE A 1 273 ? 4.824 10.008 -5.02 1 97.69 273 PHE A N 1
ATOM 2160 C CA . PHE A 1 273 ? 3.785 10.547 -4.148 1 97.69 273 PHE A CA 1
ATOM 2161 C C . PHE A 1 273 ? 2.789 11.383 -4.945 1 97.69 273 PHE A C 1
ATOM 2163 O O . PHE A 1 273 ? 1.578 11.172 -4.844 1 97.69 273 PHE A O 1
ATOM 2170 N N . HIS A 1 274 ? 3.264 12.297 -5.77 1 97.94 274 HIS A N 1
ATOM 2171 C CA . HIS A 1 274 ? 2.41 13.156 -6.582 1 97.94 274 HIS A CA 1
ATOM 2172 C C . HIS A 1 274 ? 1.55 12.344 -7.535 1 97.94 274 HIS A C 1
ATOM 2174 O O . HIS A 1 274 ? 0.339 12.555 -7.629 1 97.94 274 HIS A O 1
ATOM 2180 N N . SER A 1 275 ? 2.16 11.422 -8.188 1 96.75 275 SER A N 1
ATOM 2181 C CA . SER A 1 275 ? 1.439 10.586 -9.141 1 96.75 275 SER A CA 1
ATOM 2182 C C . SER A 1 275 ? 0.354 9.766 -8.453 1 96.75 275 SER A C 1
ATOM 2184 O O . SER A 1 275 ? -0.769 9.664 -8.953 1 96.75 275 SER A O 1
ATOM 2186 N N . LEU A 1 276 ? 0.687 9.188 -7.305 1 97.56 276 LEU A N 1
ATOM 2187 C CA . LEU A 1 276 ? -0.255 8.391 -6.531 1 97.56 276 LEU A CA 1
ATOM 2188 C C . LEU A 1 276 ? -1.47 9.219 -6.129 1 97.56 276 LEU A C 1
ATOM 2190 O O . LEU A 1 276 ? -2.609 8.781 -6.301 1 97.56 276 LEU A O 1
ATOM 2194 N N . LEU A 1 277 ? -1.248 10.398 -5.613 1 98.5 277 LEU A N 1
ATOM 2195 C CA . LEU A 1 277 ? -2.348 11.258 -5.188 1 98.5 277 LEU A CA 1
ATOM 2196 C C . LEU A 1 277 ? -3.201 11.68 -6.379 1 98.5 277 LEU A C 1
ATOM 2198 O O . LEU A 1 277 ? -4.43 11.711 -6.285 1 98.5 277 LEU A O 1
ATOM 2202 N N . LEU A 1 278 ? -2.533 12.039 -7.477 1 97.62 278 LEU A N 1
ATOM 2203 C CA . LEU A 1 278 ? -3.277 12.453 -8.664 1 97.62 278 LEU A CA 1
ATOM 2204 C C . LEU A 1 278 ? -4.223 11.344 -9.117 1 97.62 278 LEU A C 1
ATOM 2206 O O . LEU A 1 278 ? -5.398 11.602 -9.391 1 97.62 278 LEU A O 1
ATOM 2210 N N . HIS A 1 279 ? -3.734 10.133 -9.172 1 96.31 279 HIS A N 1
ATOM 2211 C CA . HIS A 1 279 ? -4.551 9 -9.586 1 96.31 279 HIS A CA 1
ATOM 2212 C C . HIS A 1 279 ? -5.688 8.75 -8.602 1 96.31 279 HIS A C 1
ATOM 2214 O O . HIS A 1 279 ? -6.789 8.352 -9 1 96.31 279 HIS A O 1
ATOM 2220 N N . PHE A 1 280 ? -5.422 8.93 -7.363 1 98 280 PHE A N 1
ATOM 2221 C CA . PHE A 1 280 ? -6.441 8.75 -6.336 1 98 280 PHE A CA 1
ATOM 2222 C C . PHE A 1 280 ? -7.539 9.797 -6.469 1 98 280 PHE A C 1
ATOM 2224 O O . PHE A 1 280 ? -8.727 9.469 -6.457 1 98 280 PHE A O 1
ATOM 2231 N N . PHE A 1 281 ? -7.125 11.039 -6.676 1 97.94 281 PHE A N 1
ATOM 2232 C CA . PHE A 1 281 ? -8.086 12.133 -6.746 1 97.94 281 PHE A CA 1
ATOM 2233 C C . PHE A 1 281 ? -8.914 12.039 -8.023 1 97.94 281 PHE A C 1
ATOM 2235 O O . PHE A 1 281 ? -10.055 12.516 -8.07 1 97.94 281 PHE A O 1
ATOM 2242 N N . THR A 1 282 ? -8.344 11.438 -9.047 1 95.38 282 THR A N 1
ATOM 2243 C CA . THR A 1 282 ? -9.062 11.328 -10.305 1 95.38 282 THR A CA 1
ATOM 2244 C C . THR A 1 282 ? -9.727 9.953 -10.43 1 95.38 282 THR A C 1
ATOM 2246 O O . THR A 1 282 ? -10.117 9.547 -11.531 1 95.38 282 THR A O 1
ATOM 2249 N N . ASN A 1 283 ? -9.734 9.18 -9.414 1 92.31 283 ASN A N 1
ATOM 2250 C CA . ASN A 1 283 ? -10.422 7.895 -9.281 1 92.31 283 ASN A CA 1
ATOM 2251 C C . ASN A 1 283 ? -9.844 6.852 -10.234 1 92.31 283 ASN A C 1
ATOM 2253 O O . ASN A 1 283 ? -10.594 6.074 -10.836 1 92.31 283 ASN A O 1
ATOM 2257 N N . LYS A 1 284 ? -8.57 6.867 -10.375 1 90 284 LYS A N 1
ATOM 2258 C CA . LYS A 1 284 ? -7.902 5.879 -11.219 1 90 284 LYS A CA 1
ATOM 2259 C C . LYS A 1 284 ? -7.305 4.754 -10.375 1 90 284 LYS A C 1
ATOM 2261 O O . LYS A 1 284 ? -6.859 3.738 -10.906 1 90 284 LYS A O 1
ATOM 2266 N N . ILE A 1 285 ? -7.277 4.996 -9.117 1 89 285 ILE A N 1
ATOM 2267 C CA . ILE A 1 285 ? -6.992 3.938 -8.156 1 89 285 ILE A CA 1
ATOM 2268 C C . ILE A 1 285 ? -7.992 4.004 -7.004 1 89 285 ILE A C 1
ATOM 2270 O O . ILE A 1 285 ? -8.578 5.055 -6.746 1 89 285 ILE A O 1
ATOM 2274 N N . MET B 1 1 ? -3.242 -6.285 -33.75 1 43.03 1 MET B N 1
ATOM 2275 C CA . MET B 1 1 ? -2.445 -6.309 -32.531 1 43.03 1 MET B CA 1
ATOM 2276 C C . MET B 1 1 ? -2.422 -7.711 -31.922 1 43.03 1 MET B C 1
ATOM 2278 O O . MET B 1 1 ? -3.461 -8.367 -31.828 1 43.03 1 MET B O 1
ATOM 2282 N N . GLN B 1 2 ? -1.326 -8.367 -31.891 1 56.16 2 GLN B N 1
ATOM 2283 C CA . GLN B 1 2 ? -1.246 -9.82 -31.766 1 56.16 2 GLN B CA 1
ATOM 2284 C C . GLN B 1 2 ? -1.944 -10.312 -30.516 1 56.16 2 GLN B C 1
ATOM 2286 O O . GLN B 1 2 ? -1.825 -9.695 -29.453 1 56.16 2 GLN B O 1
ATOM 2291 N N . GLU B 1 3 ? -2.904 -11.305 -30.609 1 85.25 3 GLU B N 1
ATOM 2292 C CA . GLU B 1 3 ? -3.746 -12.148 -29.766 1 85.25 3 GLU B CA 1
ATOM 2293 C C . GLU B 1 3 ? -2.908 -12.953 -28.781 1 85.25 3 GLU B C 1
ATOM 2295 O O . GLU B 1 3 ? -1.702 -13.125 -28.984 1 85.25 3 GLU B O 1
ATOM 2300 N N . VAL B 1 4 ? -3.326 -13.109 -27.594 1 96.25 4 VAL B N 1
ATOM 2301 C CA . VAL B 1 4 ? -2.717 -14.07 -26.672 1 96.25 4 VAL B CA 1
ATOM 2302 C C . VAL B 1 4 ? -2.654 -15.445 -27.328 1 96.25 4 VAL B C 1
ATOM 2304 O O . VAL B 1 4 ? -3.641 -15.914 -27.891 1 96.25 4 VAL B O 1
ATOM 2307 N N . THR B 1 5 ? -1.453 -15.969 -27.453 1 97.44 5 THR B N 1
ATOM 2308 C CA . THR B 1 5 ? -1.281 -17.312 -28 1 97.44 5 THR B CA 1
ATOM 2309 C C . THR B 1 5 ? -0.906 -18.297 -26.906 1 97.44 5 THR B C 1
ATOM 2311 O O . THR B 1 5 ? -0.641 -17.906 -25.766 1 97.44 5 THR B O 1
ATOM 2314 N N . SER B 1 6 ? -1.015 -19.594 -27.203 1 97.62 6 SER B N 1
ATOM 2315 C CA . SER B 1 6 ? -0.572 -20.641 -26.281 1 97.62 6 SER B CA 1
ATOM 2316 C C . SER B 1 6 ? 0.35 -21.641 -26.984 1 97.62 6 SER B C 1
ATOM 2318 O O . SER B 1 6 ? 0.293 -21.797 -28.203 1 97.62 6 SER B O 1
ATOM 2320 N N . ALA B 1 7 ? 1.229 -22.203 -26.25 1 98.06 7 ALA B N 1
ATOM 2321 C CA . ALA B 1 7 ? 2.186 -23.172 -26.766 1 98.06 7 ALA B CA 1
ATOM 2322 C C . ALA B 1 7 ? 2.695 -24.094 -25.656 1 98.06 7 ALA B C 1
ATOM 2324 O O . ALA B 1 7 ? 2.361 -23.891 -24.484 1 98.06 7 ALA B O 1
ATOM 2325 N N . TYR B 1 8 ? 3.383 -25.125 -26.078 1 98.44 8 TYR B N 1
ATOM 2326 C CA . TYR B 1 8 ? 4.086 -26.016 -25.172 1 98.44 8 TYR B CA 1
ATOM 2327 C C . TYR B 1 8 ? 5.598 -25.828 -25.281 1 98.44 8 TYR B C 1
ATOM 2329 O O . TYR B 1 8 ? 6.109 -25.547 -26.359 1 98.44 8 TYR B O 1
ATOM 2337 N N . ALA B 1 9 ? 6.312 -25.938 -24.25 1 98.62 9 ALA B N 1
ATOM 2338 C CA . ALA B 1 9 ? 7.77 -26 -24.203 1 98.62 9 ALA B CA 1
ATOM 2339 C C . ALA B 1 9 ? 8.234 -27.125 -23.281 1 98.62 9 ALA B C 1
ATOM 2341 O 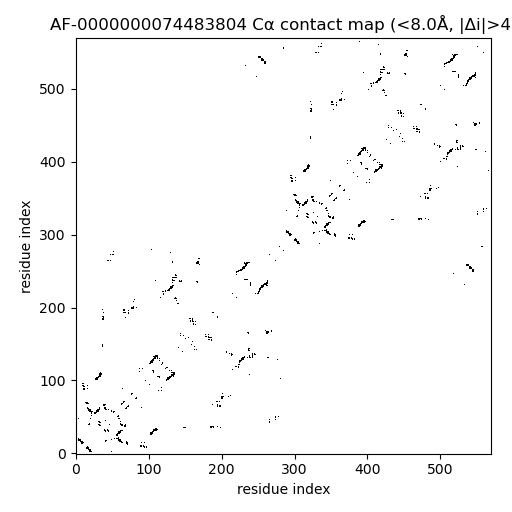O . ALA B 1 9 ? 7.633 -27.359 -22.234 1 98.62 9 ALA B O 1
ATOM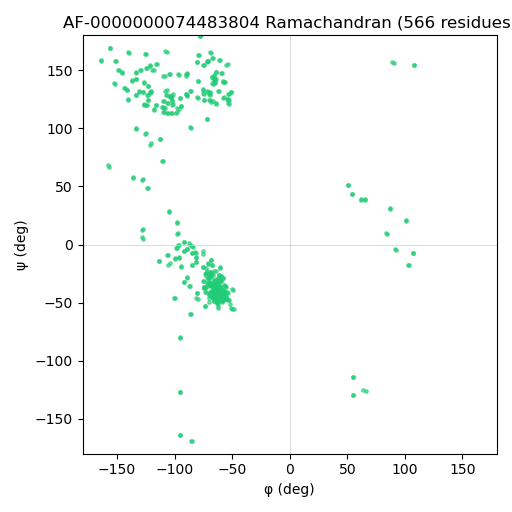 2342 N N . LYS B 1 10 ? 9.297 -27.781 -23.672 1 98.25 10 LYS B N 1
ATOM 2343 C CA . LYS B 1 10 ? 9.898 -28.781 -22.797 1 98.25 10 LYS B CA 1
ATOM 2344 C C . LYS B 1 10 ? 10.664 -28.109 -21.656 1 98.25 10 LYS B C 1
ATOM 2346 O O . LYS B 1 10 ? 11.508 -27.234 -21.891 1 98.25 10 LYS B O 1
ATOM 2351 N N . THR B 1 11 ? 10.328 -28.438 -20.469 1 98.12 11 THR B N 1
ATOM 2352 C CA . THR B 1 11 ? 11.031 -27.969 -19.266 1 98.12 11 THR B CA 1
ATOM 2353 C C . THR B 1 11 ? 11.484 -29.141 -18.422 1 98.12 11 THR B C 1
ATOM 2355 O O . THR B 1 11 ? 10.75 -29.594 -17.547 1 98.12 11 THR B O 1
ATOM 2358 N N . GLY B 1 12 ? 12.711 -29.516 -18.609 1 96.19 12 GLY B N 1
ATOM 2359 C CA . GLY B 1 12 ? 13.172 -30.75 -18.016 1 96.19 12 GLY B CA 1
ATOM 2360 C C . GLY B 1 12 ? 12.469 -31.984 -18.547 1 96.19 12 GLY B C 1
ATOM 2361 O O . GLY B 1 12 ? 12.406 -32.188 -19.766 1 96.19 12 GLY B O 1
ATOM 2362 N N . ALA B 1 13 ? 11.922 -32.75 -17.609 1 96 13 ALA B N 1
ATOM 2363 C CA . ALA B 1 13 ? 11.273 -34 -17.984 1 96 13 ALA B CA 1
ATOM 2364 C C . ALA B 1 13 ? 9.805 -33.781 -18.344 1 96 13 ALA B C 1
ATOM 2366 O O . ALA B 1 13 ? 9.109 -34.719 -18.75 1 96 13 ALA B O 1
ATOM 2367 N N . TYR B 1 14 ? 9.414 -32.5 -18.281 1 97.5 14 TYR B N 1
ATOM 2368 C CA . TYR B 1 14 ? 7.984 -32.25 -18.406 1 97.5 14 TYR B CA 1
ATOM 2369 C C . TYR B 1 14 ? 7.699 -31.266 -19.516 1 97.5 14 TYR B C 1
ATOM 2371 O O . TYR B 1 14 ? 8.609 -30.578 -20 1 97.5 14 TYR B O 1
ATOM 2379 N N . GLU B 1 15 ? 6.418 -31.266 -19.891 1 98.31 15 GLU B N 1
ATOM 2380 C CA . GLU B 1 15 ? 5.918 -30.266 -20.844 1 98.31 15 GLU B CA 1
ATOM 2381 C C . GLU B 1 15 ? 5.16 -29.156 -20.109 1 98.31 15 GLU B C 1
ATOM 2383 O O . GLU B 1 15 ? 4.27 -29.422 -19.312 1 98.31 15 GLU B O 1
ATOM 2388 N N . THR B 1 16 ? 5.566 -27.969 -20.438 1 98.81 16 THR B N 1
ATOM 2389 C CA . THR B 1 16 ? 4.918 -26.797 -19.844 1 98.81 16 THR B CA 1
ATOM 2390 C C . THR B 1 16 ? 4.035 -26.109 -20.875 1 98.81 16 THR B C 1
ATOM 2392 O O . THR B 1 16 ? 4.5 -25.75 -21.969 1 98.81 16 THR B O 1
ATOM 2395 N N . TYR B 1 17 ? 2.777 -26 -20.547 1 98.88 17 TYR B N 1
ATOM 2396 C CA . TYR B 1 17 ? 1.848 -25.188 -21.328 1 98.88 17 TYR B CA 1
ATOM 2397 C C . TYR B 1 17 ? 1.88 -23.734 -20.875 1 98.88 17 TYR B C 1
ATOM 2399 O O . TYR B 1 17 ? 1.852 -23.453 -19.672 1 98.88 17 TYR B O 1
ATOM 2407 N N . PHE B 1 18 ? 1.978 -22.781 -21.875 1 98.81 18 PHE B N 1
ATOM 2408 C CA . PHE B 1 18 ? 2.02 -21.391 -21.453 1 98.81 18 PHE B CA 1
ATOM 2409 C C . PHE B 1 18 ? 1.31 -20.5 -22.469 1 98.81 18 PHE B C 1
ATOM 2411 O O . PHE B 1 18 ? 1.243 -20.828 -23.656 1 98.81 18 PHE B O 1
ATOM 2418 N N . TYR B 1 19 ? 0.731 -19.453 -21.906 1 98.75 19 TYR B N 1
ATOM 2419 C CA . TYR B 1 19 ? 0.234 -18.344 -22.719 1 98.75 19 TYR B CA 1
ATOM 2420 C C . TYR B 1 19 ? 1.309 -17.281 -22.922 1 98.75 19 TYR B C 1
ATOM 2422 O O . TYR B 1 19 ? 2.127 -17.047 -22.031 1 98.75 19 TYR B O 1
ATOM 2430 N N . ARG B 1 20 ? 1.289 -16.688 -24.062 1 98.31 20 ARG B N 1
ATOM 2431 C CA . ARG B 1 20 ? 2.256 -15.625 -24.328 1 98.31 20 ARG B CA 1
ATOM 2432 C C . ARG B 1 20 ? 1.625 -14.508 -25.156 1 98.31 20 ARG B C 1
ATOM 2434 O O . ARG B 1 20 ? 0.852 -14.766 -26.078 1 98.31 20 ARG B O 1
ATOM 2441 N N . ALA B 1 21 ? 1.839 -13.336 -24.797 1 98.06 21 ALA B N 1
ATOM 2442 C CA . ALA B 1 21 ? 1.406 -12.141 -25.5 1 98.06 21 ALA B CA 1
ATOM 2443 C C . ALA B 1 21 ? 2.543 -11.125 -25.609 1 98.06 21 ALA B C 1
ATOM 2445 O O . ALA B 1 21 ? 3.207 -10.82 -24.625 1 98.06 21 ALA B O 1
ATOM 2446 N N . GLY B 1 22 ? 2.783 -10.656 -26.812 1 97.31 22 GLY B N 1
ATOM 2447 C CA . GLY B 1 22 ? 3.801 -9.633 -27.016 1 97.31 22 GLY B CA 1
ATOM 2448 C C . GLY B 1 22 ? 5.188 -10.211 -27.219 1 97.31 22 GLY B C 1
ATOM 2449 O O . GLY B 1 22 ? 6.188 -9.57 -26.891 1 97.31 22 GLY B O 1
ATOM 2450 N N . ALA B 1 23 ? 5.246 -11.406 -27.812 1 93.62 23 ALA B N 1
ATOM 2451 C CA . ALA B 1 23 ? 6.539 -12.039 -28.094 1 93.62 23 ALA B CA 1
ATOM 2452 C C . ALA B 1 23 ? 7.445 -11.102 -28.891 1 93.62 23 ALA B C 1
ATOM 2454 O O . ALA B 1 23 ? 7.027 -10.547 -29.906 1 93.62 23 ALA B O 1
ATOM 2455 N N . GLY B 1 24 ? 8.648 -10.891 -28.312 1 89.5 24 GLY B N 1
ATOM 2456 C CA . GLY B 1 24 ? 9.602 -10.039 -29.016 1 89.5 24 GLY B CA 1
ATOM 2457 C C . GLY B 1 24 ? 9.695 -8.641 -28.438 1 89.5 24 GLY B C 1
ATOM 2458 O O . GLY B 1 24 ? 10.648 -7.91 -28.719 1 89.5 24 GLY B O 1
ATOM 2459 N N . ASN B 1 25 ? 8.711 -8.266 -27.672 1 90.44 25 ASN B N 1
ATOM 2460 C CA . ASN B 1 25 ? 8.828 -7 -26.953 1 90.44 25 ASN B CA 1
ATOM 2461 C C . ASN B 1 25 ? 10.023 -6.996 -26 1 90.44 25 ASN B C 1
ATOM 2463 O O . ASN B 1 25 ? 10.547 -8.055 -25.656 1 90.44 25 ASN B O 1
ATOM 2467 N N . GLY B 1 26 ? 10.523 -5.84 -25.594 1 86.56 26 GLY B N 1
ATOM 2468 C CA . GLY B 1 26 ? 11.812 -5.633 -24.953 1 86.56 26 GLY B CA 1
ATOM 2469 C C . GLY B 1 26 ? 11.875 -6.184 -23.547 1 86.56 26 GLY B C 1
ATOM 2470 O O . GLY B 1 26 ? 12.859 -6.82 -23.172 1 86.56 26 GLY B O 1
ATOM 2471 N N . GLU B 1 27 ? 10.953 -5.891 -22.719 1 96.25 27 GLU B N 1
ATOM 2472 C CA . GLU B 1 27 ? 10.977 -6.355 -21.344 1 96.25 27 GLU B CA 1
ATOM 2473 C C . GLU B 1 27 ? 9.953 -7.465 -21.125 1 96.25 27 GLU B C 1
ATOM 2475 O O . GLU B 1 27 ? 8.82 -7.379 -21.609 1 96.25 27 GLU B O 1
ATOM 2480 N N . ALA B 1 28 ? 10.367 -8.547 -20.484 1 98.44 28 ALA B N 1
ATOM 2481 C CA . ALA B 1 28 ? 9.484 -9.68 -20.25 1 98.44 28 ALA B CA 1
ATOM 2482 C C . ALA B 1 28 ? 8.859 -9.625 -18.859 1 98.44 28 ALA B C 1
ATOM 2484 O O . ALA B 1 28 ? 9.469 -9.102 -17.922 1 98.44 28 ALA B O 1
ATOM 2485 N N . VAL B 1 29 ? 7.676 -10.07 -18.734 1 98.81 29 VAL B N 1
ATOM 2486 C CA . VAL B 1 29 ? 7.008 -10.289 -17.453 1 98.81 29 VAL B CA 1
ATOM 2487 C C . VAL B 1 29 ? 6.531 -11.734 -17.359 1 98.81 29 VAL B C 1
ATOM 2489 O O . VAL B 1 29 ? 5.797 -12.211 -18.234 1 98.81 29 VAL B O 1
ATOM 2492 N N . LEU B 1 30 ? 7 -12.438 -16.391 1 98.88 30 LEU B N 1
ATOM 2493 C CA . LEU B 1 30 ? 6.547 -13.797 -16.094 1 98.88 30 LEU B CA 1
ATOM 2494 C C . LEU B 1 30 ? 5.453 -13.773 -15.039 1 98.88 30 LEU B C 1
ATOM 2496 O O . LEU B 1 30 ? 5.664 -13.289 -13.922 1 98.88 30 LEU B O 1
ATOM 2500 N N . PHE B 1 31 ? 4.277 -14.266 -15.398 1 98.94 31 PHE B N 1
ATOM 2501 C CA . PHE B 1 31 ? 3.109 -14.297 -14.523 1 98.94 31 PHE B CA 1
ATOM 2502 C C . PHE B 1 31 ? 2.893 -15.695 -13.961 1 98.94 31 PHE B C 1
ATOM 2504 O O . PHE B 1 31 ? 2.705 -16.656 -14.719 1 98.94 31 PHE B O 1
ATOM 2511 N N . ILE B 1 32 ? 2.842 -15.828 -12.641 1 98.94 32 ILE B N 1
ATOM 2512 C CA . ILE B 1 32 ? 2.701 -17.125 -11.984 1 98.94 32 ILE B CA 1
ATOM 2513 C C . ILE B 1 32 ? 1.37 -17.172 -11.234 1 98.94 32 ILE B C 1
ATOM 2515 O O . ILE B 1 32 ? 1.126 -16.375 -10.328 1 98.94 32 ILE B O 1
ATOM 2519 N N . HIS B 1 33 ? 0.538 -18.109 -11.594 1 98.69 33 HIS B N 1
ATOM 2520 C CA . HIS B 1 33 ? -0.805 -18.188 -11.031 1 98.69 33 HIS B CA 1
ATOM 2521 C C . HIS B 1 33 ? -0.784 -18.828 -9.648 1 98.69 33 HIS B C 1
ATOM 2523 O O . HIS B 1 33 ? 0.238 -19.375 -9.227 1 98.69 33 HIS B O 1
ATOM 2529 N N . GLY B 1 34 ? -1.862 -18.641 -8.914 1 98.19 34 GLY B N 1
ATOM 2530 C CA . GLY B 1 34 ? -2.021 -19.203 -7.586 1 98.19 34 GLY B CA 1
ATOM 2531 C C . GLY B 1 34 ? -2.562 -20.625 -7.605 1 98.19 34 GLY B C 1
ATOM 2532 O O . GLY B 1 34 ? -2.562 -21.281 -8.648 1 98.19 34 GLY B O 1
ATOM 2533 N N . SER B 1 35 ? -2.926 -21.094 -6.484 1 96.69 35 SER B N 1
ATOM 2534 C CA . SER B 1 35 ? -3.414 -22.469 -6.363 1 96.69 35 SER B CA 1
ATOM 2535 C C . SER B 1 35 ? -4.938 -22.516 -6.438 1 96.69 35 SER B C 1
ATOM 2537 O O . SER B 1 35 ? -5.57 -21.594 -6.945 1 96.69 35 SER B O 1
ATOM 2539 N N . GLY B 1 36 ? -5.5 -23.547 -6.043 1 94.94 36 GLY B N 1
ATOM 2540 C CA . GLY B 1 36 ? -6.926 -23.828 -6.059 1 94.94 36 GLY B CA 1
ATOM 2541 C C . GLY B 1 36 ? -7.316 -24.859 -7.102 1 94.94 36 GLY B C 1
ATOM 2542 O O . GLY B 1 36 ? -6.617 -25.047 -8.102 1 94.94 36 GLY B O 1
ATOM 2543 N N . PRO B 1 37 ? -8.445 -25.531 -6.824 1 95.38 37 PRO B N 1
ATOM 2544 C CA . PRO B 1 37 ? -8.891 -26.562 -7.777 1 95.38 37 PRO B CA 1
A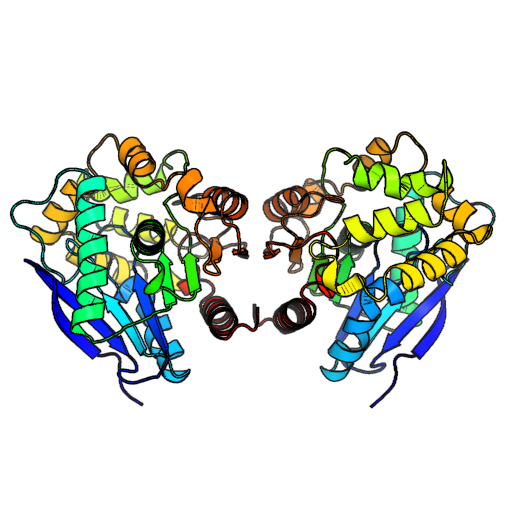TOM 2545 C C . PRO B 1 37 ? -9.25 -25.969 -9.141 1 95.38 37 PRO B C 1
ATOM 2547 O O . PRO B 1 37 ? -10.055 -25.047 -9.234 1 95.38 37 PRO B O 1
ATOM 2550 N N . GLY B 1 38 ? -8.562 -26.469 -10.141 1 92.62 38 GLY B N 1
ATOM 2551 C CA . GLY B 1 38 ? -8.852 -26.016 -11.5 1 92.62 38 GLY B CA 1
ATOM 2552 C C . GLY B 1 38 ? -8.156 -24.719 -11.867 1 92.62 38 GLY B C 1
ATOM 2553 O O . GLY B 1 38 ? -8.398 -24.156 -12.938 1 92.62 38 GLY B O 1
ATOM 2554 N N . ALA B 1 39 ? -7.254 -24.25 -11.055 1 94.88 39 ALA B N 1
ATOM 2555 C CA . ALA B 1 39 ? -6.555 -23 -11.336 1 94.88 39 ALA B CA 1
ATOM 2556 C C . ALA B 1 39 ? -5.672 -23.125 -12.578 1 94.88 39 ALA B C 1
ATOM 2558 O O . ALA B 1 39 ? -5.055 -24.172 -12.797 1 94.88 39 ALA B O 1
ATOM 2559 N N . THR B 1 40 ? -5.594 -22.094 -13.383 1 96.56 40 THR B N 1
ATOM 2560 C CA . THR B 1 40 ? -4.746 -21.984 -14.562 1 96.56 40 THR B CA 1
ATOM 2561 C C . THR B 1 40 ? -4.148 -20.578 -14.672 1 96.56 40 THR B C 1
ATOM 2563 O O . THR B 1 40 ? -4.605 -19.656 -14.016 1 96.56 40 THR B O 1
ATOM 2566 N N . ALA B 1 41 ? -3.146 -20.484 -15.539 1 98.19 41 ALA B N 1
ATOM 2567 C CA . ALA B 1 41 ? -2.59 -19.172 -15.836 1 98.19 41 ALA B CA 1
ATOM 2568 C C . ALA B 1 41 ? -3.64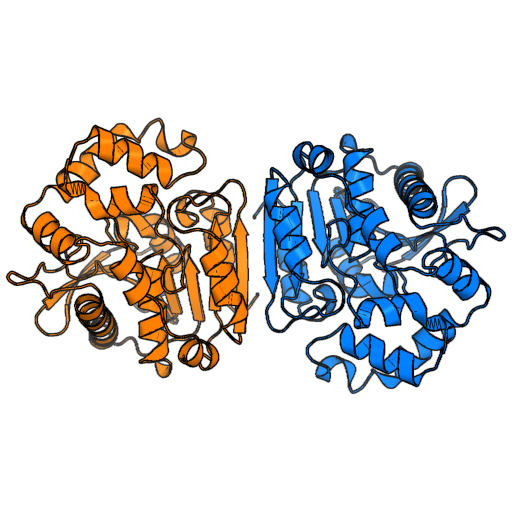8 -18.25 -16.438 1 98.19 41 ALA B C 1
ATOM 2570 O O . ALA B 1 41 ? -3.729 -17.078 -16.094 1 98.19 41 ALA B O 1
ATOM 2571 N N . TRP B 1 42 ? -4.461 -18.812 -17.266 1 96.12 42 TRP B N 1
ATOM 2572 C CA . TRP B 1 42 ? -5.461 -18.016 -17.969 1 96.12 42 TRP B CA 1
ATOM 2573 C C . TRP B 1 42 ? -6.488 -17.453 -16.984 1 96.12 42 TRP B C 1
ATOM 2575 O O . TRP B 1 42 ? -6.871 -16.281 -17.078 1 96.12 42 TRP B O 1
ATOM 2585 N N . SER B 1 43 ? -6.902 -18.266 -16.062 1 92.62 43 SER B N 1
ATOM 2586 C CA . SER B 1 43 ? -7.906 -17.812 -15.109 1 92.62 43 SER B CA 1
ATOM 2587 C C . SER B 1 43 ? -7.387 -16.641 -14.273 1 92.62 43 SER B C 1
ATOM 2589 O O . SER B 1 43 ? -8.156 -15.758 -13.891 1 92.62 43 SER B O 1
ATOM 2591 N N . ASN B 1 44 ? -6.07 -16.594 -14.062 1 95.69 44 ASN B N 1
ATOM 2592 C CA . ASN B 1 44 ? -5.484 -15.547 -13.234 1 95.69 44 ASN B CA 1
ATOM 2593 C C . ASN B 1 44 ? -5.168 -14.297 -14.047 1 95.69 44 ASN B C 1
ATOM 2595 O O . ASN B 1 44 ? -5.305 -13.18 -13.555 1 95.69 44 ASN B O 1
ATOM 2599 N N . TRP B 1 45 ? -4.738 -14.531 -15.352 1 97.62 45 TRP B N 1
ATOM 2600 C CA . TRP B 1 45 ? -3.986 -13.422 -15.938 1 97.62 45 TRP B CA 1
ATOM 2601 C C . TRP B 1 45 ? -4.57 -13.031 -17.297 1 97.62 45 TRP B C 1
ATOM 2603 O O . TRP B 1 45 ? -3.973 -12.242 -18.031 1 97.62 45 TRP B O 1
ATOM 2613 N N . GLN B 1 46 ? -5.75 -13.523 -17.609 1 95.44 46 GLN B N 1
ATOM 2614 C CA . GLN B 1 46 ? -6.348 -13.289 -18.922 1 95.44 46 GLN B CA 1
ATOM 2615 C C . GLN B 1 46 ? -6.5 -11.797 -19.203 1 95.44 46 GLN B C 1
ATOM 2617 O O . GLN B 1 46 ? -6.457 -11.375 -20.359 1 95.44 46 GLN B O 1
ATOM 2622 N N . TYR B 1 47 ? -6.668 -10.984 -18.172 1 95.94 47 TYR B N 1
ATOM 2623 C CA . TYR B 1 47 ? -6.84 -9.547 -18.391 1 95.94 47 TYR B CA 1
ATOM 2624 C C . TYR B 1 47 ? -5.496 -8.836 -18.406 1 95.94 47 TYR B C 1
ATOM 2626 O O . TYR B 1 47 ? -5.34 -7.816 -19.094 1 95.94 47 TYR B O 1
ATOM 2634 N N . ALA B 1 48 ? -4.531 -9.359 -17.719 1 97.88 48 ALA B N 1
ATOM 2635 C CA . ALA B 1 48 ? -3.219 -8.727 -17.625 1 97.88 48 ALA B CA 1
ATOM 2636 C C . ALA B 1 48 ? -2.432 -8.906 -18.922 1 97.88 48 ALA B C 1
ATOM 2638 O O . ALA B 1 48 ? -1.735 -7.988 -19.375 1 97.88 48 ALA B O 1
ATOM 2639 N N . LEU B 1 49 ? -2.568 -10.062 -19.562 1 98.25 49 LEU B N 1
ATOM 2640 C CA . LEU B 1 49 ? -1.729 -10.414 -20.703 1 98.25 49 LEU B CA 1
ATOM 2641 C C . LEU B 1 49 ? -1.939 -9.43 -21.859 1 98.25 49 LEU B C 1
ATOM 2643 O O . LEU B 1 49 ? -0.989 -8.797 -22.328 1 98.25 49 LEU B O 1
ATOM 2647 N N . PRO B 1 50 ? -3.15 -9.203 -22.328 1 97.38 50 PRO B N 1
ATOM 2648 C CA . PRO B 1 50 ? -3.328 -8.242 -23.422 1 97.38 50 PRO B CA 1
ATOM 2649 C C . PRO B 1 50 ? -2.945 -6.82 -23.016 1 97.38 50 PRO B C 1
ATOM 2651 O O . PRO B 1 50 ? -2.418 -6.066 -23.844 1 97.38 50 PRO B O 1
ATOM 2654 N N . PHE B 1 51 ? -3.184 -6.414 -21.781 1 97.56 51 PHE B N 1
ATOM 2655 C CA . PHE B 1 51 ? -2.867 -5.062 -21.344 1 97.56 51 PHE B CA 1
ATOM 2656 C C . PHE B 1 51 ? -1.367 -4.801 -21.422 1 97.56 51 PHE B C 1
ATOM 2658 O O . PHE B 1 51 ? -0.937 -3.828 -22.047 1 97.56 51 PHE B O 1
ATOM 2665 N N . PHE B 1 52 ? -0.583 -5.664 -20.875 1 98.25 52 PHE B N 1
ATOM 2666 C CA . PHE B 1 52 ? 0.852 -5.418 -20.781 1 98.25 52 PHE B CA 1
ATOM 2667 C C . PHE B 1 52 ? 1.522 -5.605 -22.125 1 98.25 52 PHE B C 1
ATOM 2669 O O . PHE B 1 52 ? 2.514 -4.941 -22.438 1 98.25 52 PHE B O 1
ATOM 2676 N N . LYS B 1 53 ? 0.957 -6.523 -22.938 1 98 53 LYS B N 1
ATOM 2677 C CA . LYS B 1 53 ? 1.421 -6.602 -24.328 1 98 53 LYS B CA 1
ATOM 2678 C C . LYS B 1 53 ? 1.318 -5.246 -25.016 1 98 53 LYS B C 1
ATOM 2680 O O . LYS B 1 53 ? 2.266 -4.805 -25.672 1 98 53 LYS B O 1
ATOM 2685 N N . GLU B 1 54 ? 0.196 -4.609 -24.844 1 97.12 54 GLU B N 1
ATOM 2686 C CA . GLU B 1 54 ? -0.057 -3.324 -25.5 1 97.12 54 GLU B CA 1
ATOM 2687 C C . GLU B 1 54 ? 0.888 -2.248 -24.969 1 97.12 54 GLU B C 1
ATOM 2689 O O . GLU B 1 54 ? 1.16 -1.262 -25.656 1 97.12 54 GLU B O 1
ATOM 2694 N N . LYS B 1 55 ? 1.375 -2.477 -23.812 1 97.5 55 LYS B N 1
ATOM 2695 C CA . LYS B 1 55 ? 2.305 -1.516 -23.234 1 97.5 55 LYS B CA 1
ATOM 2696 C C . LYS B 1 55 ? 3.748 -1.864 -23.578 1 97.5 55 LYS B C 1
ATOM 2698 O O . LYS B 1 55 ? 4.684 -1.222 -23.094 1 97.5 55 LYS B O 1
ATOM 2703 N N . GLY B 1 56 ? 3.992 -2.885 -24.344 1 97.38 56 GLY B N 1
ATOM 2704 C CA . GLY B 1 56 ? 5.312 -3.166 -24.891 1 97.38 56 GLY B CA 1
ATOM 2705 C C . GLY B 1 56 ? 6.047 -4.258 -24.141 1 97.38 56 GLY B C 1
ATOM 2706 O O . GLY B 1 56 ? 7.273 -4.355 -24.203 1 97.38 56 GLY B O 1
ATOM 2707 N N . PHE B 1 57 ? 5.332 -5.117 -23.391 1 98.31 57 PHE B N 1
ATOM 2708 C CA . PHE B 1 57 ? 5.973 -6.184 -22.625 1 98.31 57 PHE B CA 1
ATOM 2709 C C . PHE B 1 57 ? 5.77 -7.531 -23.312 1 98.31 57 PHE B C 1
ATOM 2711 O O . PHE B 1 57 ? 4.766 -7.742 -24 1 98.31 57 PHE B O 1
ATOM 2718 N N . ASP B 1 58 ? 6.715 -8.375 -23.203 1 98.31 58 ASP B N 1
ATOM 2719 C CA . ASP B 1 58 ? 6.598 -9.797 -23.531 1 98.31 58 ASP B CA 1
ATOM 2720 C C . ASP B 1 58 ? 6.066 -10.594 -22.344 1 98.31 58 ASP B C 1
ATOM 2722 O O . ASP B 1 58 ? 6.824 -10.93 -21.438 1 98.31 58 ASP B O 1
ATOM 2726 N N . CYS B 1 59 ? 4.773 -10.906 -22.391 1 98.75 59 CYS B N 1
ATOM 2727 C CA . CYS B 1 59 ? 4.082 -11.508 -21.25 1 98.75 59 CYS B CA 1
ATOM 2728 C C . CYS B 1 59 ? 4.043 -13.023 -21.391 1 98.75 59 CYS B C 1
ATOM 2730 O O . CYS B 1 59 ? 3.596 -13.555 -22.406 1 98.75 59 CYS B O 1
ATOM 2732 N N . ILE B 1 60 ? 4.504 -13.703 -20.375 1 98.81 60 ILE B N 1
ATOM 2733 C CA . ILE B 1 60 ? 4.559 -15.156 -20.328 1 98.81 60 ILE B CA 1
ATOM 2734 C C . ILE B 1 60 ? 3.795 -15.664 -19.109 1 98.81 60 ILE B C 1
ATOM 2736 O O . ILE B 1 60 ? 4.07 -15.25 -17.969 1 98.81 60 ILE B O 1
ATOM 2740 N N . ALA B 1 61 ? 2.838 -16.531 -19.312 1 98.88 61 ALA B N 1
ATOM 2741 C CA . ALA B 1 61 ? 2.035 -17.078 -18.219 1 98.88 61 ALA B CA 1
ATOM 2742 C C . ALA B 1 61 ? 1.899 -18.594 -18.344 1 98.88 61 ALA B C 1
ATOM 2744 O O . ALA B 1 61 ? 1.021 -19.094 -19.062 1 98.88 61 ALA B O 1
ATOM 2745 N N . PRO B 1 62 ? 2.656 -19.359 -17.625 1 98.94 62 PRO B N 1
ATOM 2746 C CA . PRO B 1 62 ? 2.574 -20.812 -17.703 1 98.94 62 PRO B CA 1
ATOM 2747 C C . PRO B 1 62 ? 1.565 -21.406 -16.719 1 98.94 62 PRO B C 1
ATOM 2749 O O . PRO B 1 62 ? 1.374 -20.859 -15.633 1 98.94 62 PRO B O 1
ATOM 2752 N N . ASP B 1 63 ? 0.984 -22.453 -17.141 1 98.88 63 ASP B N 1
ATOM 2753 C CA . ASP B 1 63 ? 0.436 -23.375 -16.141 1 98.88 63 ASP B CA 1
ATOM 2754 C C . ASP B 1 63 ? 1.55 -24.078 -15.375 1 98.88 63 ASP B C 1
ATOM 2756 O O . ASP B 1 63 ? 2.463 -24.641 -15.977 1 98.88 63 ASP B O 1
ATOM 2760 N N . LEU B 1 64 ? 1.474 -24.031 -14.125 1 98.75 64 LEU B N 1
ATOM 2761 C CA . LEU B 1 64 ? 2.432 -24.797 -13.328 1 98.75 64 LEU B CA 1
ATOM 2762 C C . LEU B 1 64 ? 2.262 -26.281 -13.562 1 98.75 64 LEU B C 1
ATOM 2764 O O . LEU B 1 64 ? 1.139 -26.766 -13.727 1 98.75 64 LEU B O 1
ATOM 2768 N N . ILE B 1 65 ? 3.387 -27 -13.594 1 98.69 65 ILE B N 1
ATOM 2769 C CA . ILE B 1 65 ? 3.289 -28.453 -13.656 1 98.69 65 ILE B CA 1
ATOM 2770 C C . ILE B 1 65 ? 2.357 -28.953 -12.555 1 98.69 65 ILE B C 1
ATOM 2772 O O . ILE B 1 65 ? 2.461 -28.531 -11.406 1 98.69 65 ILE B O 1
ATOM 2776 N N . GLY B 1 66 ? 1.438 -29.812 -12.953 1 98 66 GLY B N 1
ATOM 2777 C CA . GLY B 1 66 ? 0.434 -30.297 -12.023 1 98 66 GLY B CA 1
ATOM 2778 C C . GLY B 1 66 ? -0.834 -29.469 -12.016 1 98 66 GLY B C 1
ATOM 2779 O O . GLY B 1 66 ? -1.808 -29.812 -11.344 1 98 66 GLY B O 1
ATOM 2780 N N . PHE B 1 67 ? -0.856 -28.359 -12.781 1 97.81 67 PHE B N 1
ATOM 2781 C CA . PHE B 1 67 ? -2.039 -27.531 -12.969 1 97.81 67 PHE B CA 1
ATOM 2782 C C . PHE B 1 67 ? -2.369 -27.375 -14.445 1 97.81 67 PHE B C 1
ATOM 2784 O O . PHE B 1 67 ? -1.49 -27.516 -15.297 1 97.81 67 PHE B O 1
ATOM 2791 N N . GLY B 1 68 ? -3.656 -27.172 -14.703 1 97.25 68 GLY B N 1
ATOM 2792 C CA . GLY B 1 68 ? -4.102 -26.797 -16.031 1 97.25 68 GLY B CA 1
ATOM 2793 C C . GLY B 1 68 ? -3.645 -27.766 -17.109 1 97.25 68 GLY B C 1
ATOM 2794 O O . GLY B 1 68 ? -3.84 -28.969 -17 1 97.25 68 GLY B O 1
ATOM 2795 N N . MET B 1 69 ? -3.033 -27.172 -18.188 1 97.75 69 MET B N 1
ATOM 2796 C CA . MET B 1 69 ? -2.717 -27.969 -19.375 1 97.75 69 MET B CA 1
ATOM 2797 C C . MET B 1 69 ? -1.255 -28.406 -19.359 1 97.75 69 MET B C 1
ATOM 2799 O O . MET B 1 69 ? -0.823 -29.172 -20.219 1 97.75 69 MET B O 1
ATOM 2803 N N . SER B 1 70 ? -0.487 -27.969 -18.359 1 98.69 70 SER B N 1
ATOM 2804 C CA . SER B 1 70 ? 0.861 -28.516 -18.203 1 98.69 70 SER B CA 1
ATOM 2805 C C . SER B 1 70 ? 0.827 -29.969 -17.766 1 98.69 70 SER B C 1
ATOM 2807 O O . SER B 1 70 ? -0.217 -30.484 -17.344 1 98.69 70 SER B O 1
ATOM 2809 N N . GLU B 1 71 ? 1.954 -30.625 -17.875 1 98.44 71 GLU B N 1
ATOM 2810 C CA . GLU B 1 71 ? 2.012 -32.062 -17.609 1 98.44 71 GLU B CA 1
ATOM 2811 C C . GLU B 1 71 ? 1.696 -32.375 -16.141 1 98.44 71 GLU B C 1
ATOM 2813 O O . GLU B 1 71 ? 2.121 -31.641 -15.25 1 98.44 71 GLU B O 1
ATOM 2818 N N . HIS B 1 72 ? 0.971 -33.375 -15.938 1 98.06 72 HIS B N 1
ATOM 2819 C CA . HIS B 1 72 ? 0.718 -33.969 -14.625 1 98.06 72 HIS B CA 1
ATOM 2820 C C . HIS B 1 72 ? 1.544 -35.25 -14.422 1 98.06 72 HIS B C 1
ATOM 2822 O O . HIS B 1 72 ? 1.351 -36.219 -15.125 1 98.06 72 HIS B O 1
ATOM 2828 N N . PRO B 1 73 ? 2.447 -35.156 -13.523 1 96.94 73 PRO B N 1
ATOM 2829 C CA . PRO B 1 73 ? 3.293 -36.312 -13.312 1 96.94 73 PRO B CA 1
ATOM 2830 C C . PRO B 1 73 ? 2.49 -37.562 -12.938 1 96.94 73 PRO B C 1
ATOM 2832 O O . PRO B 1 73 ? 1.551 -37.5 -12.148 1 96.94 73 PRO B O 1
ATOM 2835 N N . SER B 1 74 ? 2.861 -38.719 -13.477 1 95.38 74 SER B N 1
ATOM 2836 C CA . SER B 1 74 ? 2.209 -39.969 -13.133 1 95.38 74 SER B CA 1
ATOM 2837 C C . SER B 1 74 ? 2.52 -40.375 -11.703 1 95.38 74 SER B C 1
ATOM 2839 O O . SER B 1 74 ? 1.684 -41 -11.031 1 95.38 74 SER B O 1
ATOM 2841 N N . SER B 1 75 ? 3.711 -40.031 -11.297 1 94.56 75 SER B N 1
ATOM 2842 C CA . SER B 1 75 ? 4.133 -40.188 -9.906 1 94.56 75 SER B CA 1
ATOM 2843 C C . SER B 1 75 ? 4.523 -38.844 -9.289 1 94.56 75 SER B C 1
ATOM 2845 O O . SER B 1 75 ? 5.703 -38.5 -9.266 1 94.56 75 SER B O 1
ATOM 2847 N N . PRO B 1 76 ? 3.584 -38.188 -8.773 1 95.06 76 PRO B N 1
ATOM 2848 C CA . PRO B 1 76 ? 3.844 -36.812 -8.289 1 95.06 76 PRO B CA 1
ATOM 2849 C C . PRO B 1 76 ? 4.773 -36.781 -7.082 1 95.06 76 PRO B C 1
ATOM 2851 O O . PRO B 1 76 ? 4.75 -37.719 -6.254 1 95.06 76 PRO B O 1
ATOM 2854 N N . PRO B 1 77 ? 5.633 -35.719 -7.051 1 93.19 77 PRO B N 1
ATOM 2855 C CA . PRO B 1 77 ? 6.426 -35.531 -5.832 1 93.19 77 PRO B CA 1
ATOM 2856 C C . PRO B 1 77 ? 5.562 -35.469 -4.57 1 93.19 77 PRO B C 1
ATOM 2858 O O . PRO B 1 77 ? 4.387 -35.094 -4.641 1 93.19 77 PRO B O 1
ATOM 2861 N N . LYS B 1 78 ? 6.211 -35.812 -3.461 1 84.75 78 LYS B N 1
ATOM 2862 C CA . LYS B 1 78 ? 5.449 -35.75 -2.219 1 84.75 78 LYS B CA 1
ATOM 2863 C C . LYS B 1 78 ? 5.828 -34.5 -1.412 1 84.75 78 LYS B C 1
ATOM 2865 O O . LYS B 1 78 ? 7.008 -34.25 -1.146 1 84.75 78 LYS B O 1
ATOM 2870 N N . GLY B 1 79 ? 4.84 -33.812 -1.096 1 87.69 79 GLY B N 1
ATOM 2871 C CA . GLY B 1 79 ? 5.02 -32.625 -0.259 1 87.69 79 GLY B CA 1
ATOM 2872 C C . GLY B 1 79 ? 5.309 -31.359 -1.054 1 87.69 79 GLY B C 1
ATOM 2873 O O . GLY B 1 79 ? 5.879 -31.422 -2.143 1 87.69 79 GLY B O 1
ATOM 2874 N N . ILE B 1 80 ? 5.027 -30.266 -0.467 1 94.19 80 ILE B N 1
ATOM 2875 C CA . ILE B 1 80 ? 5.031 -29 -1.177 1 94.19 80 ILE B CA 1
ATOM 2876 C C . ILE B 1 80 ? 6.469 -28.562 -1.456 1 94.19 80 ILE B C 1
ATOM 2878 O O . ILE B 1 80 ? 6.734 -27.875 -2.445 1 94.19 80 ILE B O 1
ATOM 2882 N N . ARG B 1 81 ? 7.465 -28.984 -0.675 1 94.31 81 ARG B N 1
ATOM 2883 C CA . ARG B 1 81 ? 8.859 -28.609 -0.905 1 94.31 81 ARG B CA 1
ATOM 2884 C C . ARG B 1 81 ? 9.375 -29.219 -2.209 1 94.31 81 ARG B C 1
ATOM 2886 O O . ARG B 1 81 ? 10.102 -28.562 -2.955 1 94.31 81 ARG B O 1
ATOM 2893 N N . SER B 1 82 ? 9.016 -30.5 -2.398 1 95.69 82 SER B N 1
ATOM 2894 C CA . SER B 1 82 ? 9.414 -31.141 -3.643 1 95.69 82 SER B CA 1
ATOM 2895 C C . SER B 1 82 ? 8.742 -30.5 -4.848 1 95.69 82 SER B C 1
ATOM 2897 O O . SER B 1 82 ? 9.359 -30.344 -5.902 1 95.69 82 SER B O 1
ATOM 2899 N N . TRP B 1 83 ? 7.539 -30.141 -4.688 1 98.12 83 TRP B N 1
ATOM 2900 C CA . TRP B 1 83 ? 6.836 -29.438 -5.754 1 98.12 83 TRP B CA 1
ATOM 2901 C C . TRP B 1 83 ? 7.453 -28.078 -6.012 1 98.12 83 TRP B C 1
ATOM 2903 O O . TRP B 1 83 ? 7.582 -27.656 -7.164 1 98.12 83 TRP B O 1
ATOM 2913 N N . MET B 1 84 ? 7.867 -27.406 -4.953 1 98.19 84 MET B N 1
ATOM 2914 C CA . MET B 1 84 ? 8.508 -26.109 -5.09 1 98.19 84 MET B CA 1
ATOM 2915 C C . MET B 1 84 ? 9.758 -26.203 -5.965 1 98.19 84 MET B C 1
ATOM 2917 O O . MET B 1 84 ? 9.938 -25.391 -6.879 1 98.19 84 MET B O 1
ATOM 2921 N N . ARG B 1 85 ? 10.562 -27.172 -5.742 1 96.94 85 ARG B N 1
ATOM 2922 C CA . ARG B 1 85 ? 11.758 -27.375 -6.555 1 96.94 85 ARG B CA 1
ATOM 2923 C C . ARG B 1 85 ? 11.398 -27.594 -8.023 1 96.94 85 ARG B C 1
ATOM 2925 O O . ARG B 1 85 ? 12.023 -27.031 -8.914 1 96.94 85 ARG B O 1
ATOM 2932 N N . LEU B 1 86 ? 10.391 -28.375 -8.211 1 98.06 86 LEU B N 1
ATOM 2933 C CA . LEU B 1 86 ? 9.922 -28.688 -9.555 1 98.06 86 LEU B CA 1
ATOM 2934 C C . LEU B 1 86 ? 9.453 -27.422 -10.266 1 98.06 86 LEU B C 1
ATOM 2936 O O . LEU B 1 86 ? 9.797 -27.188 -11.422 1 98.06 86 LEU B O 1
ATOM 2940 N N . TRP B 1 87 ? 8.672 -26.609 -9.602 1 98.69 87 TRP B N 1
ATOM 2941 C CA . TRP B 1 87 ? 8.117 -25.391 -10.195 1 98.69 87 TRP B CA 1
ATOM 2942 C C . TRP B 1 87 ? 9.203 -24.359 -10.469 1 98.69 87 TRP B C 1
ATOM 2944 O O . TRP B 1 87 ? 9.195 -23.688 -11.5 1 98.69 87 TRP B O 1
ATOM 2954 N N . VAL B 1 88 ? 10.141 -24.188 -9.516 1 98.56 88 VAL B N 1
ATOM 2955 C CA . VAL B 1 88 ? 11.25 -23.25 -9.727 1 98.56 88 VAL B CA 1
ATOM 2956 C C . VAL B 1 88 ? 12.062 -23.688 -10.945 1 98.56 88 VAL B C 1
ATOM 2958 O O . VAL B 1 88 ? 12.375 -22.859 -11.812 1 98.56 88 VAL B O 1
ATOM 2961 N N . ASP B 1 89 ? 12.336 -25 -11.062 1 98.38 89 ASP B N 1
ATOM 2962 C CA . ASP B 1 89 ? 13.039 -25.531 -12.227 1 98.38 89 ASP B CA 1
ATOM 2963 C C . ASP B 1 89 ? 12.234 -25.297 -13.508 1 98.38 89 ASP B C 1
ATOM 2965 O O . ASP B 1 89 ? 12.797 -24.891 -14.531 1 98.38 89 ASP B O 1
ATOM 2969 N N . GLN B 1 90 ? 10.961 -25.547 -13.438 1 98.81 90 GLN B N 1
ATOM 2970 C CA . GLN B 1 90 ? 10.07 -25.344 -14.57 1 98.81 90 GLN B CA 1
ATOM 2971 C C . GLN B 1 90 ? 10.195 -23.922 -15.125 1 98.81 90 GLN B C 1
ATOM 2973 O O . GLN B 1 90 ? 10.344 -23.734 -16.328 1 98.81 90 GLN B O 1
ATOM 2978 N N . LEU B 1 91 ? 10.156 -22.969 -14.234 1 98.88 91 LEU B N 1
ATOM 2979 C CA . LEU B 1 91 ? 10.109 -21.578 -14.641 1 98.88 91 LEU B CA 1
ATOM 2980 C C . LEU B 1 91 ? 11.461 -21.125 -15.188 1 98.88 91 LEU B C 1
ATOM 2982 O O . LEU B 1 91 ? 11.523 -20.391 -16.172 1 98.88 91 LEU B O 1
ATOM 2986 N N . GLU B 1 92 ? 12.562 -21.516 -14.586 1 98.62 92 GLU B N 1
ATOM 2987 C CA . GLU B 1 92 ? 13.883 -21.188 -15.102 1 98.62 92 GLU B CA 1
ATOM 2988 C C . GLU B 1 92 ? 14.102 -21.781 -16.484 1 98.62 92 GLU B C 1
ATOM 2990 O O . GLU B 1 92 ? 14.594 -21.109 -17.391 1 98.62 92 GLU B O 1
ATOM 2995 N N . LEU B 1 93 ? 13.695 -23.031 -16.609 1 98.75 93 LEU B N 1
ATOM 2996 C CA . LEU B 1 93 ? 13.891 -23.734 -17.875 1 98.75 93 LEU B CA 1
ATOM 2997 C C . LEU B 1 93 ? 12.992 -23.156 -18.969 1 98.75 93 LEU B C 1
ATOM 2999 O O . LEU B 1 93 ? 13.375 -23.109 -20.141 1 98.75 93 LEU B O 1
ATOM 3003 N N . LEU B 1 94 ? 11.797 -22.734 -18.562 1 98.81 94 LEU B N 1
ATOM 3004 C CA . LEU B 1 94 ? 10.922 -22.094 -19.531 1 98.81 94 LEU B CA 1
ATOM 3005 C C . LEU B 1 94 ? 11.547 -20.812 -20.078 1 98.81 94 LEU B C 1
ATOM 3007 O O . LEU B 1 94 ? 11.516 -20.562 -21.281 1 98.81 94 LEU B O 1
ATOM 3011 N N . LEU B 1 95 ? 12.055 -19.969 -19.188 1 98.19 95 LEU B N 1
ATOM 3012 C CA . LEU B 1 95 ? 12.727 -18.75 -19.594 1 98.19 95 LEU B CA 1
ATOM 3013 C C . LEU B 1 95 ? 13.883 -19.062 -20.547 1 98.19 95 LEU B C 1
ATOM 3015 O O . LEU B 1 95 ? 14.062 -18.359 -21.562 1 98.19 95 LEU B O 1
ATOM 3019 N N . ASP B 1 96 ? 14.648 -20.109 -20.281 1 98.31 96 ASP B N 1
ATOM 3020 C CA . ASP B 1 96 ? 15.734 -20.531 -21.172 1 98.31 96 ASP B CA 1
ATOM 3021 C C . ASP B 1 96 ? 15.195 -20.922 -22.547 1 98.31 96 ASP B C 1
ATOM 3023 O O . ASP B 1 96 ? 15.734 -20.5 -23.578 1 98.31 96 ASP B O 1
ATOM 3027 N N . ALA B 1 97 ? 14.172 -21.703 -22.531 1 98.19 97 ALA B N 1
ATOM 3028 C CA . ALA B 1 97 ? 13.586 -22.188 -23.781 1 98.19 97 ALA B CA 1
ATOM 3029 C C . ALA B 1 97 ? 13.102 -21.031 -24.656 1 98.19 97 ALA B C 1
ATOM 3031 O O . ALA B 1 97 ? 13.133 -21.125 -25.875 1 98.19 97 ALA B O 1
ATOM 3032 N N . LEU B 1 98 ? 12.688 -19.984 -24.016 1 97.62 98 LEU B N 1
ATOM 3033 C CA . LEU B 1 98 ? 12.125 -18.844 -24.734 1 97.62 98 LEU B CA 1
ATOM 3034 C C . LEU B 1 98 ? 13.18 -17.781 -24.969 1 97.62 98 LEU B C 1
ATOM 3036 O O . LEU B 1 98 ? 12.875 -16.703 -25.484 1 97.62 98 LEU B O 1
ATOM 3040 N N . ALA B 1 99 ? 14.367 -18.016 -24.516 1 97.06 99 ALA B N 1
ATOM 3041 C CA . ALA B 1 99 ? 15.5 -17.109 -24.672 1 97.06 99 ALA B CA 1
ATOM 3042 C C . ALA B 1 99 ? 15.25 -15.781 -23.984 1 97.06 99 ALA B C 1
ATOM 3044 O O . ALA B 1 99 ? 15.57 -14.719 -24.531 1 97.06 99 ALA B O 1
ATOM 3045 N N . VAL B 1 100 ? 14.641 -15.914 -22.891 1 97.69 100 VAL B N 1
ATOM 3046 C CA . VAL B 1 100 ? 14.438 -14.742 -22.047 1 97.69 100 VAL B CA 1
ATOM 3047 C C . VAL B 1 100 ? 15.492 -14.695 -20.953 1 97.69 100 VAL B C 1
ATOM 3049 O O . VAL B 1 100 ? 15.492 -15.539 -20.047 1 97.69 100 VAL B O 1
ATOM 3052 N N . LYS B 1 101 ? 16.359 -13.711 -20.984 1 96.81 101 LYS B N 1
ATOM 3053 C CA . LYS B 1 101 ? 17.484 -13.633 -20.062 1 96.81 101 LYS B CA 1
ATOM 3054 C C . LYS B 1 101 ? 17.062 -13.07 -18.719 1 96.81 101 LYS B C 1
ATOM 3056 O O . LYS B 1 101 ? 17.516 -13.531 -17.672 1 96.81 101 LYS B O 1
ATOM 3061 N N . ARG B 1 102 ? 16.328 -12.031 -18.75 1 97.69 102 ARG B N 1
ATOM 3062 C CA . ARG B 1 102 ? 15.836 -11.359 -17.547 1 97.69 102 ARG B CA 1
ATOM 3063 C C . ARG B 1 102 ? 14.352 -11.039 -17.656 1 97.69 102 ARG B C 1
ATOM 3065 O O . ARG B 1 102 ? 13.852 -10.758 -18.75 1 97.69 102 ARG B O 1
ATOM 3072 N N . THR B 1 103 ? 13.625 -11.055 -16.516 1 98.62 103 THR B N 1
ATOM 3073 C CA . THR B 1 103 ? 12.188 -10.82 -16.547 1 98.62 103 THR B CA 1
ATOM 3074 C C . THR B 1 103 ? 11.719 -10.133 -15.258 1 98.62 103 THR B C 1
ATOM 3076 O O . THR B 1 103 ? 12.375 -10.234 -14.219 1 98.62 103 THR B O 1
ATOM 3079 N N . HIS B 1 104 ? 10.648 -9.328 -15.336 1 98.75 104 HIS B N 1
ATOM 3080 C CA . HIS B 1 104 ? 9.844 -9.055 -14.148 1 98.75 104 HIS B CA 1
ATOM 3081 C C . HIS B 1 104 ? 9.023 -10.273 -13.734 1 98.75 104 HIS B C 1
ATOM 3083 O O . HIS B 1 104 ? 8.781 -11.164 -14.555 1 98.75 104 HIS B O 1
ATOM 3089 N N . LEU B 1 105 ? 8.641 -10.297 -12.453 1 98.69 105 LEU B N 1
ATOM 3090 C CA . LEU B 1 105 ? 7.84 -11.398 -11.922 1 98.69 105 LEU B CA 1
ATOM 3091 C C . LEU B 1 105 ? 6.543 -10.875 -11.305 1 98.69 105 LEU B C 1
ATOM 3093 O O . LEU B 1 105 ? 6.547 -9.852 -10.617 1 98.69 105 LEU B O 1
ATOM 3097 N N . VAL B 1 106 ? 5.488 -11.539 -11.594 1 98.94 106 VAL B N 1
ATOM 3098 C CA . VAL B 1 106 ? 4.227 -11.352 -10.883 1 98.94 106 VAL B CA 1
ATOM 3099 C C . VAL B 1 106 ? 3.719 -12.695 -10.367 1 98.94 106 VAL B C 1
ATOM 3101 O O . VAL B 1 106 ? 3.51 -13.625 -11.141 1 98.94 106 VAL B O 1
ATOM 3104 N N . GLY B 1 107 ? 3.541 -12.836 -9.086 1 98.88 107 GLY B N 1
ATOM 3105 C CA . GLY B 1 107 ? 3.066 -14.078 -8.492 1 98.88 107 GLY B CA 1
ATOM 3106 C C . GLY B 1 107 ? 1.867 -13.883 -7.586 1 98.88 107 GLY B C 1
ATOM 3107 O O . GLY B 1 107 ? 1.885 -13.031 -6.699 1 98.88 107 GLY B O 1
ATOM 3108 N N . ASN B 1 108 ? 0.86 -14.688 -7.785 1 98.75 108 ASN B N 1
ATOM 3109 C CA . ASN B 1 108 ? -0.334 -14.664 -6.949 1 98.75 108 ASN B CA 1
ATOM 3110 C C . ASN B 1 108 ? -0.347 -15.836 -5.961 1 98.75 108 ASN B C 1
ATOM 3112 O O . ASN B 1 108 ? -0.237 -17 -6.363 1 98.75 108 ASN B O 1
ATOM 3116 N N . SER B 1 109 ? -0.534 -15.531 -4.625 1 98.69 109 SER B N 1
ATOM 3117 C CA . SER B 1 109 ? -0.77 -16.578 -3.643 1 98.69 109 SER B CA 1
ATOM 3118 C C . SER B 1 109 ? 0.34 -17.625 -3.674 1 98.69 109 SER B C 1
ATOM 3120 O O . SER B 1 109 ? 1.515 -17.297 -3.494 1 98.69 109 SER B O 1
ATOM 3122 N N . LEU B 1 110 ? 0.066 -18.891 -4.066 1 98.69 110 LEU B N 1
ATOM 3123 C CA . LEU B 1 110 ? 1.09 -19.906 -4.273 1 98.69 110 LEU B CA 1
ATOM 3124 C C . LEU B 1 110 ? 2.164 -19.406 -5.234 1 98.69 110 LEU B C 1
ATOM 3126 O O . LEU B 1 110 ? 3.355 -19.625 -5.008 1 98.69 110 LEU B O 1
ATOM 3130 N N . GLY B 1 111 ? 1.716 -18.75 -6.27 1 98.81 111 GLY B N 1
ATOM 3131 C CA . GLY B 1 111 ? 2.645 -18.141 -7.219 1 98.81 111 GLY B CA 1
ATOM 3132 C C . GLY B 1 111 ? 3.555 -17.109 -6.59 1 98.81 111 GLY B C 1
ATOM 3133 O O . GLY B 1 111 ? 4.676 -16.906 -7.055 1 98.81 111 GLY B O 1
ATOM 3134 N N . GLY B 1 112 ? 3.045 -16.422 -5.57 1 98.81 112 GLY B N 1
ATOM 3135 C CA . GLY B 1 112 ? 3.895 -15.508 -4.82 1 98.81 112 GLY B CA 1
ATOM 3136 C C . GLY B 1 112 ? 5.016 -16.203 -4.082 1 98.81 112 GLY B C 1
ATOM 3137 O O . GLY B 1 112 ? 6.156 -15.742 -4.086 1 98.81 112 GLY B O 1
ATOM 3138 N N . ALA B 1 113 ? 4.703 -17.328 -3.439 1 98.81 113 ALA B N 1
ATOM 3139 C CA . ALA B 1 113 ? 5.734 -18.125 -2.781 1 98.81 113 ALA B CA 1
ATOM 3140 C C . ALA B 1 113 ? 6.773 -18.609 -3.787 1 98.81 113 ALA B C 1
ATOM 3142 O O . ALA B 1 113 ? 7.977 -18.531 -3.531 1 98.81 113 ALA B O 1
ATOM 3143 N N . ILE B 1 114 ? 6.281 -19.062 -4.906 1 98.88 114 ILE B N 1
ATOM 3144 C CA . ILE B 1 114 ? 7.172 -19.562 -5.945 1 98.88 114 ILE B CA 1
ATOM 3145 C C . ILE B 1 114 ? 8.055 -18.438 -6.457 1 98.88 114 ILE B C 1
ATOM 3147 O O . ILE B 1 114 ? 9.258 -18.609 -6.66 1 98.88 114 ILE B O 1
ATOM 3151 N N . ALA B 1 115 ? 7.469 -17.281 -6.633 1 98.88 115 ALA B N 1
ATOM 3152 C CA . ALA B 1 115 ? 8.227 -16.109 -7.066 1 98.88 115 ALA B CA 1
ATOM 3153 C C . ALA B 1 115 ? 9.352 -15.789 -6.09 1 98.88 115 ALA B C 1
ATOM 3155 O O . ALA B 1 115 ? 10.469 -15.477 -6.508 1 98.88 115 ALA B O 1
ATOM 3156 N N . LEU B 1 116 ? 9.062 -15.852 -4.809 1 98.75 116 LEU B N 1
ATOM 3157 C CA . LEU B 1 116 ? 10.07 -15.586 -3.787 1 98.75 116 LEU B CA 1
ATOM 3158 C C . LEU B 1 116 ? 11.227 -16.578 -3.889 1 98.75 116 LEU B C 1
ATOM 3160 O O . LEU B 1 116 ? 12.391 -16.203 -3.811 1 98.75 116 LEU B O 1
ATOM 3164 N N . HIS B 1 117 ? 10.906 -17.828 -4.109 1 98.56 117 HIS B N 1
ATOM 3165 C CA . HIS B 1 117 ? 11.945 -18.844 -4.211 1 98.56 117 HIS B CA 1
ATOM 3166 C C . HIS B 1 117 ? 12.758 -18.688 -5.488 1 98.56 117 HIS B C 1
ATOM 3168 O O . HIS B 1 117 ? 13.977 -18.828 -5.473 1 98.56 117 HIS B O 1
ATOM 3174 N N . LEU B 1 118 ? 12.039 -18.422 -6.566 1 98.31 118 LEU B N 1
ATOM 3175 C CA . LEU B 1 118 ? 12.734 -18.156 -7.82 1 98.31 118 LEU B CA 1
ATOM 3176 C C . LEU B 1 118 ? 13.672 -16.953 -7.68 1 98.31 118 LEU B C 1
ATOM 3178 O O . LEU B 1 118 ? 14.812 -17 -8.156 1 98.31 118 LEU B O 1
ATOM 3182 N N . LEU B 1 119 ? 13.203 -15.93 -7.035 1 97.62 119 LEU B N 1
ATOM 3183 C CA . LEU B 1 119 ? 13.984 -14.727 -6.781 1 97.62 119 LEU B CA 1
ATOM 3184 C C . LEU B 1 119 ? 15.242 -15.055 -5.977 1 97.62 119 LEU B C 1
ATOM 3186 O O . LEU B 1 119 ? 16.312 -14.508 -6.246 1 97.62 119 LEU B O 1
ATOM 3190 N N . ALA B 1 120 ? 15.141 -15.891 -5.004 1 97.19 120 ALA B N 1
ATOM 3191 C CA . ALA B 1 120 ? 16.266 -16.266 -4.141 1 97.19 120 ALA B CA 1
ATOM 3192 C C . ALA B 1 120 ? 17.281 -17.109 -4.898 1 97.19 120 ALA B C 1
ATOM 3194 O O . ALA B 1 120 ? 18.484 -16.969 -4.684 1 97.19 120 ALA B O 1
ATOM 3195 N N . GLU B 1 121 ? 16.828 -17.875 -5.809 1 97 121 GLU B N 1
ATOM 3196 C CA . GLU B 1 121 ? 17.703 -18.844 -6.469 1 97 121 GLU B CA 1
ATOM 3197 C C . GLU B 1 121 ? 18.328 -18.266 -7.727 1 97 121 GLU B C 1
ATOM 3199 O O . GLU B 1 121 ? 19.438 -18.641 -8.109 1 97 121 GLU B O 1
ATOM 3204 N N . ALA B 1 122 ? 17.625 -17.422 -8.367 1 97.56 122 ALA B N 1
ATOM 3205 C CA . ALA B 1 122 ? 18.109 -16.875 -9.633 1 97.56 122 ALA B CA 1
ATOM 3206 C C . ALA B 1 122 ? 17.875 -15.359 -9.695 1 97.56 122 ALA B C 1
ATOM 3208 O O . ALA B 1 122 ? 17.297 -14.852 -10.648 1 97.56 122 ALA B O 1
ATOM 3209 N N . PRO B 1 123 ? 18.438 -14.656 -8.742 1 97.81 123 PRO B N 1
ATOM 3210 C CA . PRO B 1 123 ? 18.188 -13.211 -8.68 1 97.81 123 PRO B CA 1
ATOM 3211 C C . PRO B 1 123 ? 18.641 -12.484 -9.945 1 97.81 123 PRO B C 1
ATOM 3213 O O . PRO B 1 123 ? 18.062 -11.461 -10.32 1 97.81 123 PRO B O 1
ATOM 3216 N N . GLU B 1 124 ? 19.625 -13.047 -10.633 1 97.62 124 GLU B N 1
ATOM 3217 C CA . GLU B 1 124 ? 20.172 -12.383 -11.812 1 97.62 124 GLU B CA 1
ATOM 3218 C C . GLU B 1 124 ? 19.188 -12.414 -12.977 1 97.62 124 GLU B C 1
ATOM 3220 O O . GLU B 1 124 ? 19.297 -11.625 -13.914 1 97.62 124 GLU B O 1
ATOM 3225 N N . ARG B 1 125 ? 18.156 -13.297 -12.867 1 97.69 125 ARG B N 1
ATOM 3226 C CA . ARG B 1 125 ? 17.156 -13.445 -13.93 1 97.69 125 ARG B CA 1
ATOM 3227 C C . ARG B 1 125 ? 15.961 -12.539 -13.695 1 97.69 125 ARG B C 1
ATOM 3229 O O . ARG B 1 125 ? 15.07 -12.438 -14.539 1 97.69 125 ARG B O 1
ATOM 3236 N N . ILE B 1 126 ? 15.984 -11.875 -12.523 1 98.44 126 ILE B N 1
ATOM 3237 C CA . ILE B 1 126 ? 14.758 -11.203 -12.102 1 98.44 126 ILE B CA 1
ATOM 3238 C C . ILE B 1 126 ? 15.016 -9.703 -11.945 1 98.44 126 ILE B C 1
ATOM 3240 O O . ILE B 1 126 ? 16 -9.297 -11.32 1 98.44 126 ILE B O 1
ATOM 3244 N N . ASP B 1 127 ? 14.195 -8.852 -12.492 1 98.19 127 ASP B N 1
ATOM 3245 C CA . ASP B 1 127 ? 14.305 -7.402 -12.367 1 98.19 127 ASP B CA 1
ATOM 3246 C C . ASP B 1 127 ? 13.43 -6.879 -11.227 1 98.19 127 ASP B C 1
ATOM 3248 O O . ASP B 1 127 ? 13.922 -6.648 -10.125 1 98.19 127 ASP B O 1
ATOM 3252 N N . ARG B 1 128 ? 12.156 -6.715 -11.438 1 98.62 128 ARG B N 1
ATOM 3253 C CA . ARG B 1 128 ? 11.203 -6.27 -10.422 1 98.62 128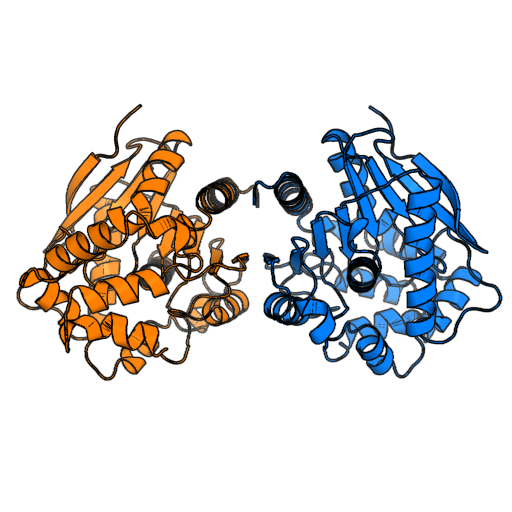 ARG B CA 1
ATOM 3254 C C . ARG B 1 128 ? 10.141 -7.328 -10.164 1 98.62 128 ARG B C 1
ATOM 3256 O O . ARG B 1 128 ? 9.797 -8.102 -11.062 1 98.62 128 ARG B O 1
ATOM 3263 N N . VAL B 1 129 ? 9.633 -7.352 -8.938 1 98.81 129 VAL B N 1
ATOM 3264 C CA . VAL B 1 129 ? 8.758 -8.453 -8.555 1 98.81 129 VAL B CA 1
ATOM 3265 C C . VAL B 1 129 ? 7.484 -7.895 -7.91 1 98.81 129 VAL B C 1
ATOM 3267 O O . VAL B 1 129 ? 7.551 -7.012 -7.059 1 98.81 129 VAL B O 1
ATOM 3270 N N . VAL B 1 130 ? 6.398 -8.391 -8.352 1 98.94 130 VAL B N 1
ATOM 3271 C CA . VAL B 1 130 ? 5.109 -8.109 -7.727 1 98.94 130 VAL B CA 1
ATOM 3272 C C . VAL B 1 130 ? 4.59 -9.375 -7.035 1 98.94 130 VAL B C 1
ATOM 3274 O O . VAL B 1 130 ? 4.484 -10.43 -7.664 1 98.94 130 VAL B O 1
ATOM 3277 N N . LEU B 1 131 ? 4.328 -9.281 -5.781 1 98.94 131 LEU B N 1
ATOM 3278 C CA . LEU B 1 131 ? 3.693 -10.359 -5.023 1 98.94 131 LEU B CA 1
ATOM 3279 C C . LEU B 1 131 ? 2.268 -9.977 -4.637 1 98.94 131 LEU B C 1
ATOM 3281 O O . LEU B 1 131 ? 2.059 -9.039 -3.863 1 98.94 131 LEU B O 1
ATOM 3285 N N . MET B 1 132 ? 1.292 -10.688 -5.18 1 98.88 132 MET B N 1
ATOM 3286 C CA . MET B 1 132 ? -0.126 -10.398 -4.984 1 98.88 132 MET B CA 1
ATOM 3287 C C . MET B 1 132 ? -0.766 -11.43 -4.059 1 98.88 132 MET B C 1
ATOM 3289 O O . MET B 1 132 ? -0.951 -12.586 -4.441 1 98.88 132 MET B O 1
ATOM 3293 N N . GLY B 1 133 ? -1.208 -11 -2.83 1 98.75 133 GLY B N 1
ATOM 3294 C CA . GLY B 1 133 ? -1.741 -11.953 -1.875 1 98.75 133 GLY B CA 1
ATOM 3295 C C . GLY B 1 133 ? -0.832 -13.148 -1.658 1 98.75 133 GLY B C 1
ATOM 3296 O O . GLY B 1 133 ? -1.284 -14.297 -1.695 1 98.75 133 GLY B O 1
ATOM 3297 N N . PRO B 1 134 ? 0.357 -12.906 -1.395 1 98.81 134 PRO B N 1
ATOM 3298 C CA . PRO B 1 134 ? 1.35 -13.977 -1.496 1 98.81 134 PRO B CA 1
ATOM 3299 C C . PRO B 1 134 ? 1.348 -14.898 -0.279 1 98.81 134 PRO B C 1
ATOM 3301 O O . PRO B 1 134 ? 1.189 -14.438 0.853 1 98.81 134 PRO B O 1
ATOM 3304 N N . ALA B 1 135 ? 1.525 -16.188 -0.573 1 98.25 135 ALA B N 1
ATOM 3305 C CA . ALA B 1 135 ? 2.09 -17.094 0.418 1 98.25 135 ALA B CA 1
ATOM 3306 C C . ALA B 1 135 ? 3.604 -16.938 0.515 1 98.25 135 ALA B C 1
ATOM 3308 O O . ALA B 1 135 ? 4.18 -16.047 -0.119 1 98.25 135 ALA B O 1
ATOM 3309 N N . GLY B 1 136 ? 4.258 -17.641 1.337 1 98.19 136 GLY B N 1
ATOM 3310 C CA . GLY B 1 136 ? 5.699 -17.516 1.474 1 98.19 136 GLY B CA 1
ATOM 3311 C C . GLY B 1 136 ? 6.121 -16.812 2.748 1 98.19 136 GLY B C 1
ATOM 3312 O O . GLY B 1 136 ? 7.312 -16.656 3.016 1 98.19 136 GLY B O 1
ATOM 3313 N N . ALA B 1 137 ? 5.18 -16.281 3.488 1 98.62 137 ALA B N 1
ATOM 3314 C CA . ALA B 1 137 ? 5.348 -15.75 4.84 1 98.62 137 ALA B CA 1
ATOM 3315 C C . ALA B 1 137 ? 4.543 -16.562 5.852 1 98.62 137 ALA B C 1
ATOM 3317 O O . ALA B 1 137 ? 3.568 -17.219 5.488 1 98.62 137 ALA B O 1
ATOM 3318 N N . PRO B 1 138 ? 4.949 -16.547 7.121 1 98.5 138 PRO B N 1
ATOM 3319 C CA . PRO B 1 138 ? 4.211 -17.328 8.117 1 98.5 138 PRO B CA 1
ATOM 3320 C C . PRO B 1 138 ? 2.801 -16.781 8.359 1 98.5 138 PRO B C 1
ATOM 3322 O O . PRO B 1 138 ? 2.598 -15.57 8.391 1 98.5 138 PRO B O 1
ATOM 3325 N N . PHE B 1 139 ? 1.897 -17.656 8.477 1 98.56 139 PHE B N 1
ATOM 3326 C CA . PHE B 1 139 ? 0.549 -17.359 8.938 1 98.56 139 PHE B CA 1
ATOM 3327 C C . PHE B 1 139 ? -0.188 -18.625 9.352 1 98.56 139 PHE B C 1
ATOM 3329 O O . PHE B 1 139 ? 0.242 -19.734 9.023 1 98.56 139 PHE B O 1
ATOM 3336 N N . ARG B 1 140 ? -1.219 -18.469 10.172 1 98.56 140 ARG B N 1
ATOM 3337 C CA . ARG B 1 140 ? -2.094 -19.594 10.523 1 98.56 140 ARG B CA 1
ATOM 3338 C C . ARG B 1 140 ? -3.033 -19.922 9.367 1 98.56 140 ARG B C 1
ATOM 3340 O O . ARG B 1 140 ? -3.688 -19.047 8.812 1 98.56 140 ARG B O 1
ATOM 3347 N N . LEU B 1 141 ? -3.055 -21.188 9.047 1 98.75 141 LEU B N 1
ATOM 3348 C CA . LEU B 1 141 ? -3.941 -21.656 7.988 1 98.75 141 LEU B CA 1
ATOM 3349 C C . LEU B 1 141 ? -5.379 -21.219 8.25 1 98.75 141 LEU B C 1
ATOM 3351 O O . LEU B 1 141 ? -5.922 -21.453 9.328 1 98.75 141 LEU B O 1
ATOM 3355 N N . THR B 1 142 ? -5.961 -20.531 7.285 1 98.69 142 THR B N 1
ATOM 3356 C CA . THR B 1 142 ? -7.348 -20.094 7.434 1 98.69 142 THR B CA 1
ATOM 3357 C C . THR B 1 142 ? -8.312 -21.234 7.117 1 98.69 142 THR B C 1
ATOM 3359 O O . THR B 1 142 ? -7.973 -22.141 6.359 1 98.69 142 THR B O 1
ATOM 3362 N N . PRO B 1 143 ? -9.562 -21.156 7.66 1 98.31 143 PRO B N 1
ATOM 3363 C CA . PRO B 1 143 ? -10.547 -22.172 7.285 1 98.31 143 PRO B CA 1
ATOM 3364 C C . PRO B 1 143 ? -10.852 -22.188 5.789 1 98.31 143 PRO B C 1
ATOM 3366 O O . PRO B 1 143 ? -11.094 -23.234 5.207 1 98.31 143 PRO B O 1
ATOM 3369 N N . GLU B 1 144 ? -10.867 -21.016 5.207 1 98.31 144 GLU B N 1
ATOM 3370 C CA . GLU B 1 144 ? -11.125 -20.891 3.777 1 98.31 144 GLU B CA 1
ATOM 3371 C C . GLU B 1 144 ? -10.047 -21.609 2.961 1 98.31 144 GLU B C 1
ATOM 3373 O O . GLU B 1 144 ? -10.359 -22.406 2.082 1 98.31 144 GLU B O 1
ATOM 3378 N N . LEU B 1 145 ? -8.805 -21.328 3.262 1 98.56 145 LEU B N 1
ATOM 3379 C CA . LEU B 1 145 ? -7.707 -21.953 2.518 1 98.56 145 LEU B CA 1
ATOM 3380 C C . LEU B 1 145 ? -7.672 -23.453 2.742 1 98.56 145 LEU B C 1
ATOM 3382 O O . LEU B 1 145 ? -7.379 -24.219 1.819 1 98.56 145 LEU B O 1
ATOM 3386 N N . ASP B 1 146 ? -7.934 -23.891 3.947 1 98.62 146 ASP B N 1
ATOM 3387 C CA . ASP B 1 146 ? -8.008 -25.312 4.238 1 98.62 146 ASP B CA 1
ATOM 3388 C C . ASP B 1 146 ? -9.039 -26 3.346 1 98.62 146 ASP B C 1
ATOM 3390 O O . ASP B 1 146 ? -8.797 -27.094 2.832 1 98.62 146 ASP B O 1
ATOM 3394 N N . ARG B 1 147 ? -10.18 -25.359 3.172 1 97.81 147 ARG B N 1
ATOM 3395 C CA . ARG B 1 147 ? -11.234 -25.922 2.336 1 97.81 147 ARG B CA 1
ATOM 3396 C C . ARG B 1 147 ? -10.852 -25.859 0.86 1 97.81 147 ARG B C 1
ATOM 3398 O O . ARG B 1 147 ? -11.211 -26.75 0.087 1 97.81 147 ARG B O 1
ATOM 3405 N N . VAL B 1 148 ? -10.141 -24.859 0.487 1 98 148 VAL B N 1
ATOM 3406 C CA . VAL B 1 148 ? -9.672 -24.734 -0.891 1 98 148 VAL B CA 1
ATOM 3407 C C . VAL B 1 148 ? -8.68 -25.859 -1.198 1 98 148 VAL B C 1
ATOM 3409 O O . VAL B 1 148 ? -8.836 -26.578 -2.188 1 98 148 VAL B O 1
ATOM 3412 N N . TRP B 1 149 ? -7.688 -26.078 -0.33 1 97.75 149 TRP B N 1
ATOM 3413 C CA . TRP B 1 149 ? -6.672 -27.109 -0.528 1 97.75 149 TRP B CA 1
ATOM 3414 C C . TRP B 1 149 ? -7.254 -28.5 -0.297 1 97.75 149 TRP B C 1
ATOM 3416 O O . TRP B 1 149 ? -6.77 -29.484 -0.859 1 97.75 149 TRP B O 1
ATOM 3426 N N . GLY B 1 150 ? -8.289 -28.594 0.457 1 97.69 150 GLY B N 1
ATOM 3427 C CA . GLY B 1 150 ? -8.93 -29.859 0.762 1 97.69 150 GLY B CA 1
ATOM 3428 C C . GLY B 1 150 ? -10.141 -30.141 -0.105 1 97.69 150 GLY B C 1
ATOM 3429 O O . GLY B 1 150 ? -11.008 -30.938 0.27 1 97.69 150 GLY B O 1
ATOM 3430 N N . PHE B 1 151 ? -10.242 -29.453 -1.207 1 98.12 151 PHE B N 1
ATOM 3431 C CA . PHE B 1 151 ? -11.43 -29.453 -2.053 1 98.12 151 PHE B CA 1
ATOM 3432 C C . PHE B 1 151 ? -11.891 -30.875 -2.35 1 98.12 151 PHE B C 1
ATOM 3434 O O . PHE B 1 151 ? -13.086 -31.156 -2.334 1 98.12 151 PHE B O 1
ATOM 3441 N N . TYR B 1 152 ? -11 -31.844 -2.58 1 97.44 152 TYR B N 1
ATOM 3442 C CA . TYR B 1 152 ? -11.336 -33.156 -3.105 1 97.44 152 TYR B CA 1
ATOM 3443 C C . TYR B 1 152 ? -11.789 -34.094 -1.988 1 97.44 152 TYR B C 1
ATOM 3445 O O . TYR B 1 152 ? -12.195 -35.219 -2.246 1 97.44 152 TYR B O 1
ATOM 3453 N N . GLU B 1 153 ? -11.758 -33.594 -0.77 1 97.31 153 GLU B N 1
ATOM 3454 C CA . GLU B 1 153 ? -12.305 -34.375 0.341 1 97.31 153 GLU B CA 1
ATOM 3455 C C . GLU B 1 153 ? -13.82 -34.5 0.226 1 97.31 153 GLU B C 1
ATOM 3457 O O . GLU B 1 153 ? -14.398 -35.469 0.684 1 97.31 153 GLU B O 1
ATOM 3462 N N . ASP B 1 154 ? -14.492 -33.5 -0.427 1 96.31 154 ASP B N 1
ATOM 3463 C CA . ASP B 1 154 ? -15.922 -33.531 -0.733 1 96.31 154 ASP B CA 1
ATOM 3464 C C . ASP B 1 154 ? -16.25 -32.594 -1.897 1 96.31 154 ASP B C 1
ATOM 3466 O O . ASP B 1 154 ? -16.969 -31.609 -1.728 1 96.31 154 ASP B O 1
ATOM 3470 N N . PRO B 1 155 ? -15.773 -32.969 -3.066 1 96.88 155 PRO B N 1
ATOM 3471 C CA . PRO B 1 155 ? -15.922 -32.062 -4.215 1 96.88 155 PRO B CA 1
ATOM 3472 C C . PRO B 1 155 ? -17.359 -31.984 -4.711 1 96.88 155 PRO B C 1
ATOM 3474 O O . PRO B 1 155 ? -18.062 -33 -4.762 1 96.88 155 PRO B O 1
ATOM 3477 N N . SER B 1 156 ? -17.859 -30.766 -4.926 1 95.06 156 SER B N 1
ATOM 3478 C CA . SER B 1 156 ? -19.156 -30.5 -5.551 1 95.06 156 SER B CA 1
ATOM 3479 C C . SER B 1 156 ? -19.141 -29.141 -6.27 1 95.06 156 SER B C 1
ATOM 3481 O O . SER B 1 156 ? -18.297 -28.297 -6 1 95.06 156 SER B O 1
ATOM 3483 N N . ALA B 1 157 ? -20.031 -29.031 -7.195 1 93.44 157 ALA B N 1
ATOM 3484 C CA . ALA B 1 157 ? -20.188 -27.75 -7.898 1 93.44 157 ALA B CA 1
ATOM 3485 C C . ALA B 1 157 ? -20.562 -26.641 -6.938 1 93.44 157 ALA B C 1
ATOM 3487 O O . ALA B 1 157 ? -20.141 -25.484 -7.121 1 93.44 157 ALA B O 1
ATOM 3488 N N . GLU B 1 158 ? -21.344 -26.969 -5.965 1 93 158 GLU B N 1
ATOM 3489 C CA . GLU B 1 158 ? -21.766 -25.984 -4.965 1 93 158 GLU B CA 1
ATOM 3490 C C . GLU B 1 158 ? -20.578 -25.484 -4.152 1 93 158 GLU B C 1
ATOM 3492 O O . GLU B 1 158 ? -20.469 -24.297 -3.877 1 93 158 GLU B O 1
ATOM 3497 N N . ARG B 1 159 ? -19.734 -26.375 -3.779 1 94.69 159 ARG B N 1
ATOM 3498 C CA . ARG B 1 159 ? -18.547 -25.984 -3.021 1 94.69 159 ARG B CA 1
ATOM 3499 C C . ARG B 1 159 ? -17.609 -25.141 -3.871 1 94.69 159 ARG B C 1
ATOM 3501 O O . ARG B 1 159 ? -17 -24.203 -3.371 1 94.69 159 ARG B O 1
ATOM 3508 N N . MET B 1 160 ? -17.484 -25.547 -5.117 1 94.56 160 MET B N 1
ATOM 3509 C CA . MET B 1 160 ? -16.688 -24.734 -6.035 1 94.56 160 MET B CA 1
ATOM 3510 C C . MET B 1 160 ? -17.219 -23.312 -6.105 1 94.56 160 MET B C 1
ATOM 3512 O O . MET B 1 160 ? -16.438 -22.344 -6.027 1 94.56 160 MET B O 1
ATOM 3516 N N . ALA B 1 161 ? -18.5 -23.156 -6.223 1 91.75 161 ALA B N 1
ATOM 3517 C CA . ALA B 1 161 ? -19.141 -21.844 -6.285 1 91.75 161 ALA B CA 1
ATOM 3518 C C . ALA B 1 161 ? -18.875 -21.031 -5.012 1 91.75 161 ALA B C 1
ATOM 3520 O O . ALA B 1 161 ? -18.625 -19.828 -5.066 1 91.75 161 ALA B O 1
ATOM 3521 N N . GLN B 1 162 ? -18.984 -21.719 -3.9 1 92 162 GLN B N 1
ATOM 3522 C CA . GLN B 1 162 ? -18.719 -21.062 -2.619 1 92 162 GLN B CA 1
ATOM 3523 C C . GLN B 1 162 ? -17.281 -20.562 -2.543 1 92 162 GLN B C 1
ATOM 3525 O O . GLN B 1 162 ? -17.031 -19.453 -2.076 1 92 162 GLN B O 1
ATOM 3530 N N . MET B 1 163 ? -16.344 -21.344 -2.969 1 92.81 163 MET B N 1
ATOM 3531 C CA . MET B 1 163 ? -14.93 -20.969 -2.945 1 92.81 163 MET B CA 1
ATOM 3532 C C . MET B 1 163 ? -14.68 -19.75 -3.84 1 92.81 163 MET B C 1
ATOM 3534 O O . MET B 1 163 ? -13.945 -18.844 -3.461 1 92.81 163 MET B O 1
ATOM 3538 N N . ILE B 1 164 ? -15.227 -19.797 -4.992 1 90.5 164 ILE B N 1
ATOM 3539 C CA . ILE B 1 164 ? -15.062 -18.688 -5.918 1 90.5 164 ILE B CA 1
ATOM 3540 C C . ILE B 1 164 ? -15.57 -17.391 -5.27 1 90.5 164 ILE B C 1
ATOM 3542 O O . ILE B 1 164 ? -14.953 -16.328 -5.422 1 90.5 164 ILE B O 1
ATOM 3546 N N . ARG B 1 165 ? -16.625 -17.484 -4.453 1 91.44 165 ARG B N 1
ATOM 3547 C CA . ARG B 1 165 ? -17.188 -16.328 -3.764 1 91.44 165 ARG B CA 1
ATOM 3548 C C . ARG B 1 165 ? -16.203 -15.781 -2.727 1 91.44 165 ARG B C 1
ATOM 3550 O O . ARG B 1 165 ? -16.156 -14.57 -2.488 1 91.44 165 ARG B O 1
ATOM 3557 N N . TRP B 1 166 ? -15.422 -16.688 -2.09 1 92.94 166 TRP B N 1
ATOM 3558 C CA . TRP B 1 166 ? -14.461 -16.266 -1.082 1 92.94 166 TRP B CA 1
ATOM 3559 C C . TRP B 1 166 ? -13.336 -15.453 -1.715 1 92.94 166 TRP B C 1
ATOM 3561 O O . TRP B 1 166 ? -12.727 -14.609 -1.055 1 92.94 166 TRP B O 1
ATOM 3571 N N . PHE B 1 167 ? -13.07 -15.672 -2.996 1 93.12 167 PHE B N 1
ATOM 3572 C CA . PHE B 1 167 ? -11.922 -15.07 -3.664 1 93.12 167 PHE B CA 1
ATOM 3573 C C . PHE B 1 167 ? -12.242 -13.641 -4.09 1 93.12 167 PHE B C 1
ATOM 3575 O O . PHE B 1 167 ? -11.336 -12.883 -4.457 1 93.12 167 PHE B O 1
ATOM 3582 N N . ALA B 1 168 ? -13.523 -13.242 -4.004 1 91.38 168 ALA B N 1
ATOM 3583 C CA . ALA B 1 168 ? -13.938 -11.883 -4.344 1 91.38 168 ALA B CA 1
ATOM 3584 C C . ALA B 1 168 ? -14.734 -11.25 -3.203 1 91.38 168 ALA B C 1
ATOM 3586 O O . ALA B 1 168 ? -15.539 -11.922 -2.553 1 91.38 168 ALA B O 1
ATOM 3587 N N . TYR B 1 169 ? -14.445 -9.969 -2.992 1 91.38 169 TYR B N 1
ATOM 3588 C CA . TYR B 1 169 ? -15.156 -9.227 -1.959 1 91.38 169 TYR B CA 1
ATOM 3589 C C . TYR B 1 169 ? -16.578 -8.914 -2.404 1 91.38 169 TYR B C 1
ATOM 3591 O O . TYR B 1 169 ? -17.531 -9.109 -1.646 1 91.38 169 TYR B O 1
ATOM 3599 N N . ASP B 1 170 ? -16.703 -8.32 -3.549 1 82.25 170 ASP B N 1
ATOM 3600 C CA . ASP B 1 170 ? -18 -7.996 -4.129 1 82.25 170 ASP B CA 1
ATOM 3601 C C . ASP B 1 170 ? -18.422 -9.055 -5.145 1 82.25 170 ASP B C 1
ATOM 3603 O O . ASP B 1 170 ? -17.781 -9.219 -6.18 1 82.25 170 ASP B O 1
ATOM 3607 N N . GLU B 1 171 ? -19.547 -9.719 -4.84 1 75.38 171 GLU B N 1
ATOM 3608 C CA . GLU B 1 171 ? -20.016 -10.836 -5.652 1 75.38 171 GLU B CA 1
ATOM 3609 C C . GLU B 1 171 ? -20.781 -10.336 -6.875 1 75.38 171 GLU B C 1
ATOM 3611 O O . GLU B 1 171 ? -21.109 -11.125 -7.766 1 75.38 171 GLU B O 1
ATOM 3616 N N . SER B 1 172 ? -20.938 -9.109 -6.812 1 71.38 172 SER B N 1
ATOM 3617 C CA . SER B 1 172 ? -21.766 -8.57 -7.895 1 71.38 172 SER B CA 1
ATOM 3618 C C . SER B 1 172 ? -21.109 -8.789 -9.25 1 71.38 172 SER B C 1
ATOM 3620 O O . SER B 1 172 ? -21.797 -9.008 -10.25 1 71.38 172 SER B O 1
ATOM 3622 N N . PHE B 1 173 ? -19.859 -8.773 -9.289 1 61.97 173 PHE B N 1
ATOM 3623 C CA . PHE B 1 173 ? -19.188 -8.867 -10.578 1 61.97 173 PHE B CA 1
ATOM 3624 C C . PHE B 1 173 ? -19.312 -10.273 -11.156 1 61.97 173 PHE B C 1
ATOM 3626 O O . PHE B 1 173 ? -19.203 -10.469 -12.375 1 61.97 173 PHE B O 1
ATOM 3633 N N . ILE B 1 174 ? -19.562 -11.25 -10.211 1 66.38 174 ILE B N 1
ATOM 3634 C CA . ILE B 1 174 ? -19.625 -12.625 -10.688 1 66.38 174 ILE B CA 1
ATOM 3635 C C . ILE B 1 174 ? -21.078 -13.094 -10.719 1 66.38 174 ILE B C 1
ATOM 3637 O O . ILE B 1 174 ? -21.359 -14.195 -11.203 1 66.38 174 ILE B O 1
ATOM 3641 N N . GLU B 1 175 ? -21.891 -12.289 -10.164 1 66.5 175 GLU B N 1
ATOM 3642 C CA . GLU B 1 175 ? -23.266 -12.766 -9.984 1 66.5 175 GLU B CA 1
ATOM 3643 C C . GLU B 1 175 ? -23.812 -13.367 -11.273 1 66.5 175 GLU B C 1
ATOM 3645 O O . GLU B 1 175 ? -24.312 -14.492 -11.273 1 66.5 175 GLU B O 1
ATOM 3650 N N . GLY B 1 176 ? -23.781 -12.625 -12.297 1 68.56 176 GLY B N 1
ATOM 3651 C CA . GLY B 1 176 ? -24.453 -13.18 -13.453 1 68.56 176 GLY B CA 1
ATOM 3652 C C . GLY B 1 176 ? -23.672 -14.289 -14.133 1 68.56 176 GLY B C 1
ATOM 3653 O O . GLY B 1 176 ? -24.219 -15.039 -14.945 1 68.56 176 GLY B O 1
ATOM 3654 N N . GLN B 1 177 ? -22.375 -14.555 -13.664 1 77.88 177 GLN B N 1
ATOM 3655 C CA . GLN B 1 177 ? -21.531 -15.516 -14.383 1 77.88 177 GLN B CA 1
ATOM 3656 C C . GLN B 1 177 ? -20.969 -16.562 -13.43 1 77.88 177 GLN B C 1
ATOM 3658 O O . GLN B 1 177 ? -20.266 -17.469 -13.859 1 77.88 177 GLN B O 1
ATOM 3663 N N . LEU B 1 178 ? -21.422 -16.516 -12.219 1 81.62 178 LEU B N 1
ATOM 3664 C CA . LEU B 1 178 ? -20.812 -17.359 -11.195 1 81.62 178 LEU B CA 1
ATOM 3665 C C . LEU B 1 178 ? -21.109 -18.828 -11.461 1 81.62 178 LEU B C 1
ATOM 3667 O O . LEU B 1 178 ? -20.219 -19.672 -11.367 1 81.62 178 LEU B O 1
ATOM 3671 N N . ALA B 1 179 ? -22.344 -19.062 -11.789 1 81.06 179 ALA B N 1
ATOM 3672 C CA . ALA B 1 179 ? -22.734 -20.453 -12.016 1 81.06 179 ALA B CA 1
ATOM 3673 C C . ALA B 1 179 ? -21.953 -21.062 -13.18 1 81.06 179 ALA B C 1
ATOM 3675 O O . ALA B 1 179 ? -21.453 -22.188 -13.07 1 81.06 179 ALA B O 1
ATOM 3676 N N . ASP B 1 180 ? -21.828 -20.297 -14.203 1 84.94 180 ASP B N 1
ATOM 3677 C CA . ASP B 1 180 ? -21.125 -20.797 -15.383 1 84.94 180 ASP B CA 1
ATOM 3678 C C . ASP B 1 180 ? -19.641 -20.969 -15.094 1 84.94 180 ASP B C 1
ATOM 3680 O O . ASP B 1 180 ? -19.047 -21.984 -15.461 1 84.94 180 ASP B O 1
ATOM 3684 N N . ILE B 1 181 ? -19.062 -20.109 -14.422 1 83.81 181 ILE B N 1
ATOM 3685 C CA . ILE B 1 181 ? -17.641 -20.172 -14.094 1 83.81 181 ILE B CA 1
ATOM 3686 C C . ILE B 1 181 ? -17.375 -21.344 -13.164 1 83.81 181 ILE B C 1
ATOM 3688 O O . ILE B 1 181 ? -16.406 -22.094 -13.352 1 83.81 181 ILE B O 1
ATOM 3692 N N . SER B 1 182 ? -18.281 -21.422 -12.227 1 87.69 182 SER B N 1
ATOM 3693 C CA . SER B 1 182 ? -18.109 -22.516 -11.258 1 87.69 182 SER B CA 1
ATOM 3694 C C . SER B 1 182 ? -18.219 -23.875 -11.93 1 87.69 182 SER B C 1
ATOM 3696 O O . SER B 1 182 ? -17.453 -24.797 -11.602 1 87.69 182 SER B O 1
ATOM 3698 N N . LYS B 1 183 ? -19.125 -23.984 -12.812 1 89.38 183 LYS B N 1
ATOM 3699 C CA . LYS B 1 183 ? -19.312 -25.25 -13.516 1 89.38 183 LYS B CA 1
ATOM 3700 C C . LYS B 1 183 ? -18.094 -25.594 -14.359 1 89.38 183 LYS B C 1
ATOM 3702 O O . LYS B 1 183 ? -17.609 -26.734 -14.336 1 89.38 183 LYS B O 1
ATOM 3707 N N . MET B 1 184 ? -17.656 -24.656 -15.039 1 88.25 184 MET B N 1
ATOM 3708 C CA . MET B 1 184 ? -16.5 -24.875 -15.898 1 88.25 184 MET B CA 1
ATOM 3709 C C . MET B 1 184 ? -15.266 -25.25 -15.07 1 88.25 184 MET B C 1
ATOM 3711 O O . MET B 1 184 ? -14.547 -26.188 -15.398 1 88.25 184 MET B O 1
ATOM 3715 N N . ARG B 1 185 ? -15.047 -24.547 -14.031 1 91.38 185 ARG B N 1
ATOM 3716 C CA . ARG B 1 185 ? -13.906 -24.812 -13.164 1 91.38 185 ARG B CA 1
ATOM 3717 C C . ARG B 1 185 ? -14.023 -26.188 -12.5 1 91.38 185 ARG B C 1
ATOM 3719 O O . ARG B 1 185 ? -13.023 -26.875 -12.312 1 91.38 185 ARG B O 1
ATOM 3726 N N . PHE B 1 186 ? -15.266 -26.484 -12.125 1 94.94 186 PHE B N 1
ATOM 3727 C CA . PHE B 1 186 ? -15.508 -27.781 -11.492 1 94.94 186 PHE B CA 1
ATOM 3728 C C . PHE B 1 186 ? -15.18 -28.922 -12.453 1 94.94 186 PHE B C 1
ATOM 3730 O O . PHE B 1 186 ? -14.508 -29.891 -12.07 1 94.94 186 PHE B O 1
ATOM 3737 N N . GLU B 1 187 ? -15.609 -28.734 -13.625 1 94.56 187 GLU B N 1
ATOM 3738 C CA . GLU B 1 187 ? -15.352 -29.766 -14.625 1 94.56 187 GLU B CA 1
ATOM 3739 C C . GLU B 1 187 ? -13.852 -29.938 -14.859 1 94.56 187 GLU B C 1
ATOM 3741 O O . GLU B 1 187 ? -13.359 -31.062 -14.922 1 94.56 187 GLU B O 1
ATOM 3746 N N . ALA B 1 188 ? -13.148 -28.875 -14.945 1 93.19 188 ALA B N 1
ATOM 3747 C CA . ALA B 1 188 ? -11.695 -28.922 -15.125 1 93.19 188 ALA B CA 1
ATOM 3748 C C . ALA B 1 188 ? -11.016 -29.562 -13.922 1 93.19 188 ALA B C 1
ATOM 3750 O O . ALA B 1 188 ? -10.094 -30.375 -14.07 1 93.19 188 ALA B O 1
ATOM 3751 N N . ALA B 1 189 ? -11.516 -29.281 -12.797 1 96.75 189 ALA B N 1
ATOM 3752 C CA . ALA B 1 189 ? -10.938 -29.766 -11.547 1 96.75 189 ALA B CA 1
ATOM 3753 C C . ALA B 1 189 ? -11.141 -31.266 -11.398 1 96.75 189 ALA B C 1
ATOM 3755 O O . ALA B 1 189 ? -10.336 -31.953 -10.766 1 96.75 189 ALA B O 1
ATOM 3756 N N . MET B 1 190 ? -12.172 -31.766 -12.062 1 97.38 190 MET B N 1
ATOM 3757 C CA . MET B 1 190 ? -12.531 -33.156 -11.828 1 97.38 190 MET B CA 1
ATOM 3758 C C . MET B 1 190 ? -11.773 -34.094 -12.789 1 97.38 190 MET B C 1
ATOM 3760 O O . MET B 1 190 ? -11.891 -35.312 -12.695 1 97.38 190 MET B O 1
ATOM 3764 N N . ASN B 1 191 ? -11.016 -33.5 -13.68 1 97.12 191 ASN B N 1
ATOM 3765 C CA . ASN B 1 191 ? -10.086 -34.344 -14.445 1 97.12 191 ASN B CA 1
ATOM 3766 C C . ASN B 1 191 ? -9.203 -35.188 -13.531 1 97.12 191 ASN B C 1
ATOM 3768 O O . ASN B 1 191 ? -8.547 -34.656 -12.633 1 97.12 191 ASN B O 1
ATOM 3772 N N . PRO B 1 192 ? -9.133 -36.5 -13.789 1 97.25 192 PRO B N 1
ATOM 3773 C CA . PRO B 1 192 ? -8.414 -37.406 -12.859 1 97.25 192 PRO B CA 1
ATOM 3774 C C . PRO B 1 192 ? -6.949 -37 -12.695 1 97.25 192 PRO B C 1
ATOM 3776 O O . PRO B 1 192 ? -6.402 -37.125 -11.594 1 97.25 192 PRO B O 1
ATOM 3779 N N . ALA B 1 193 ? -6.297 -36.594 -13.711 1 97.31 193 ALA B N 1
ATOM 3780 C CA . ALA B 1 193 ? -4.895 -36.188 -13.633 1 97.31 193 ALA B CA 1
ATOM 3781 C C . ALA B 1 193 ? -4.734 -34.906 -12.805 1 97.31 193 ALA B C 1
ATOM 3783 O O . ALA B 1 193 ? -3.791 -34.812 -12.016 1 97.31 193 ALA B O 1
ATOM 3784 N N . VAL B 1 194 ? -5.641 -34 -12.969 1 97.25 194 VAL B N 1
ATOM 3785 C CA . VAL B 1 194 ? -5.633 -32.75 -12.211 1 97.25 194 VAL B CA 1
ATOM 3786 C C . VAL B 1 194 ? -5.836 -33.031 -10.727 1 97.25 194 VAL B C 1
ATOM 3788 O O . VAL B 1 194 ? -5.094 -32.531 -9.883 1 97.25 194 VAL B O 1
ATOM 3791 N N . ARG B 1 195 ? -6.801 -33.906 -10.445 1 96.88 195 ARG B N 1
ATOM 3792 C CA . ARG B 1 195 ? -7.086 -34.281 -9.062 1 96.88 195 ARG B CA 1
ATOM 3793 C C . ARG B 1 195 ? -5.875 -34.938 -8.414 1 96.88 195 ARG B C 1
ATOM 3795 O O . ARG B 1 195 ? -5.496 -34.594 -7.297 1 96.88 195 ARG B O 1
ATOM 3802 N N . ARG B 1 196 ? -5.246 -35.906 -9.148 1 96.81 196 ARG B N 1
ATOM 3803 C CA . ARG B 1 196 ? -4.086 -36.625 -8.617 1 96.81 196 ARG B CA 1
ATOM 3804 C C . ARG B 1 196 ? -2.973 -35.656 -8.242 1 96.81 196 ARG B C 1
ATOM 3806 O O . ARG B 1 196 ? -2.412 -35.719 -7.148 1 96.81 196 ARG B O 1
ATOM 3813 N N . SER B 1 197 ? -2.646 -34.719 -9.117 1 97.19 197 SER B N 1
ATOM 3814 C CA . SER B 1 197 ? -1.596 -33.75 -8.859 1 97.19 197 SER B CA 1
ATOM 3815 C C . SER B 1 197 ? -1.952 -32.844 -7.672 1 97.19 197 SER B C 1
ATOM 3817 O O . SER B 1 197 ? -1.134 -32.656 -6.77 1 97.19 197 SER B O 1
ATOM 3819 N N . TYR B 1 198 ? -3.18 -32.375 -7.656 1 96.75 198 TYR B N 1
ATOM 3820 C CA . TYR B 1 198 ? -3.625 -31.438 -6.629 1 96.75 198 TYR B CA 1
ATOM 3821 C C . TYR B 1 198 ? -3.58 -32.094 -5.246 1 96.75 198 TYR B C 1
ATOM 3823 O O . TYR B 1 198 ? -3.066 -31.484 -4.297 1 96.75 198 TYR B O 1
ATOM 3831 N N . GLU B 1 199 ? -4.027 -33.25 -5.129 1 96.06 199 GLU B N 1
ATOM 3832 C CA . GLU B 1 199 ? -4.043 -33.969 -3.85 1 96.06 199 GLU B CA 1
ATOM 3833 C C . GLU B 1 199 ? -2.627 -34.25 -3.357 1 96.06 199 GLU B C 1
ATOM 3835 O O . GLU B 1 199 ? -2.375 -34.25 -2.15 1 96.06 199 GLU B O 1
ATOM 3840 N N . ALA B 1 200 ? -1.771 -34.469 -4.285 1 96.75 200 ALA B N 1
ATOM 3841 C CA . ALA B 1 200 ? -0.38 -34.719 -3.918 1 96.75 200 ALA B CA 1
ATOM 3842 C C . ALA B 1 200 ? 0.288 -33.438 -3.4 1 96.75 200 ALA B C 1
ATOM 3844 O O . ALA B 1 200 ? 1.221 -33.5 -2.596 1 96.75 200 ALA B O 1
ATOM 3845 N N . MET B 1 201 ? -0.103 -32.281 -3.824 1 97 201 MET B N 1
ATOM 3846 C CA . MET B 1 201 ? 0.469 -30.984 -3.439 1 97 201 MET B CA 1
ATOM 3847 C C . MET B 1 201 ? 0.048 -30.594 -2.025 1 97 201 MET B C 1
ATOM 3849 O O . MET B 1 201 ? 0.844 -30.047 -1.264 1 97 201 MET B O 1
ATOM 3853 N N . PHE B 1 202 ? -1.22 -30.938 -1.726 1 96.62 202 PHE B N 1
ATOM 3854 C CA . PHE B 1 202 ? -1.789 -30.312 -0.534 1 96.62 202 PHE B CA 1
ATOM 3855 C C . PHE B 1 202 ? -2.381 -31.375 0.393 1 96.62 202 PHE B C 1
ATOM 3857 O O . PHE B 1 202 ? -3.527 -31.25 0.829 1 96.62 202 PHE B O 1
ATOM 3864 N N . PRO B 1 203 ? -1.604 -32.344 0.785 1 95.44 203 PRO B N 1
ATOM 3865 C CA . PRO B 1 203 ? -2.098 -33.344 1.742 1 95.44 203 PRO B CA 1
ATOM 3866 C C . PRO B 1 203 ? -2.178 -32.781 3.168 1 95.44 203 PRO B C 1
ATOM 3868 O O . PRO B 1 203 ? -1.486 -31.828 3.504 1 95.44 203 PRO B O 1
ATOM 3871 N N . PRO B 1 204 ? -3.037 -33.344 3.979 1 94.31 204 PRO B N 1
ATOM 3872 C CA . PRO B 1 204 ? -2.99 -33 5.402 1 94.31 204 PRO B CA 1
ATOM 3873 C C . PRO B 1 204 ? -1.716 -33.5 6.086 1 94.31 204 PRO B C 1
ATOM 3875 O O . PRO B 1 204 ? -1.113 -34.469 5.645 1 94.31 204 PRO B O 1
ATOM 3878 N N . PRO B 1 205 ? -1.405 -32.875 7.277 1 96.44 205 PRO B N 1
ATOM 3879 C CA . PRO B 1 205 ? -1.938 -31.625 7.82 1 96.44 205 PRO B CA 1
ATOM 3880 C C . PRO B 1 205 ? -1.49 -30.391 7.027 1 96.44 205 PRO B C 1
ATOM 3882 O O . PRO B 1 205 ? -0.29 -30.172 6.863 1 96.44 205 PRO B O 1
ATOM 3885 N N . ARG B 1 206 ? -2.316 -29.562 6.668 1 97 206 ARG B N 1
ATOM 3886 C CA . ARG B 1 206 ? -2.074 -28.562 5.637 1 97 206 ARG B CA 1
ATOM 3887 C C . ARG B 1 206 ? -1.397 -27.328 6.223 1 97 206 ARG B C 1
ATOM 3889 O O . ARG B 1 206 ? -0.85 -26.5 5.484 1 97 206 ARG B O 1
ATOM 3896 N N . GLN B 1 207 ? -1.432 -27.141 7.566 1 98.38 207 GLN B N 1
ATOM 3897 C CA . GLN B 1 207 ? -0.59 -26.109 8.156 1 98.38 207 GLN B CA 1
ATOM 3898 C C . GLN B 1 207 ? 0.876 -26.312 7.793 1 98.38 207 GLN B C 1
ATOM 3900 O O . GLN B 1 207 ? 1.619 -25.344 7.613 1 98.38 207 GLN B O 1
ATOM 3905 N N . GLN B 1 208 ? 1.248 -27.562 7.711 1 97.62 208 GLN B N 1
ATOM 3906 C CA . GLN B 1 208 ? 2.625 -27.875 7.352 1 97.62 208 GLN B CA 1
ATOM 3907 C C . GLN B 1 208 ? 2.961 -27.359 5.953 1 97.62 208 GLN B C 1
ATOM 3909 O O . GLN B 1 208 ? 4.098 -26.953 5.691 1 97.62 208 GLN B O 1
ATOM 3914 N N . ILE B 1 209 ? 2.016 -27.375 5.094 1 97.75 209 ILE B N 1
ATOM 3915 C CA . ILE B 1 209 ? 2.215 -26.859 3.744 1 97.75 209 ILE B CA 1
ATOM 3916 C C . ILE B 1 209 ? 2.498 -25.359 3.797 1 97.75 209 ILE B C 1
ATOM 3918 O O . ILE B 1 209 ? 3.443 -24.875 3.166 1 97.75 209 ILE B O 1
ATOM 3922 N N . VAL B 1 210 ? 1.723 -24.594 4.57 1 98.19 210 VAL B N 1
ATOM 3923 C CA . VAL B 1 210 ? 1.956 -23.172 4.77 1 98.19 210 VAL B CA 1
ATOM 3924 C C . VAL B 1 210 ? 3.381 -22.938 5.273 1 98.19 210 VAL B C 1
ATOM 3926 O O . VAL B 1 210 ? 4.113 -22.109 4.734 1 98.19 210 VAL B O 1
ATOM 3929 N N . ASP B 1 211 ? 3.744 -23.75 6.227 1 98.25 211 ASP B N 1
ATOM 3930 C CA . ASP B 1 211 ? 5.055 -23.625 6.855 1 98.25 211 ASP B CA 1
ATOM 3931 C C . ASP B 1 211 ? 6.172 -23.922 5.863 1 98.25 211 ASP B C 1
ATOM 3933 O O . ASP B 1 211 ? 7.203 -23.25 5.852 1 98.25 211 ASP B O 1
ATOM 3937 N N . ASP B 1 212 ? 5.906 -24.859 5.047 1 97.81 212 ASP B N 1
ATOM 3938 C CA . ASP B 1 212 ? 6.922 -25.297 4.098 1 97.81 212 ASP B CA 1
ATOM 3939 C C . ASP B 1 212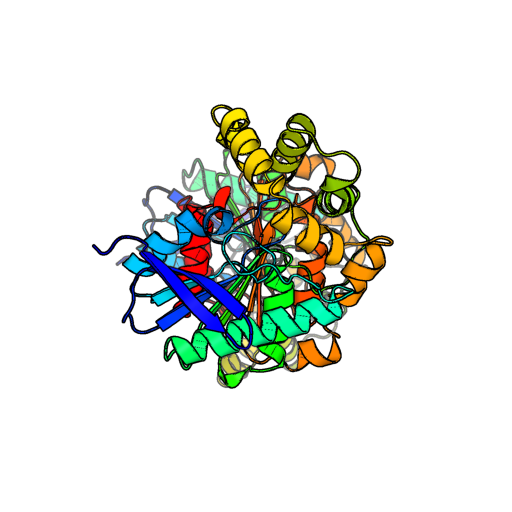 ? 7.074 -24.297 2.955 1 97.81 212 ASP B C 1
ATOM 3941 O O . ASP B 1 212 ? 8.094 -24.297 2.262 1 97.81 212 ASP B O 1
ATOM 3945 N N . LEU B 1 213 ? 6.117 -23.484 2.768 1 98.25 213 LEU B N 1
ATOM 3946 C CA . LEU B 1 213 ? 6.168 -22.484 1.703 1 98.25 213 LEU B CA 1
ATOM 3947 C C . LEU B 1 213 ? 6.973 -21.266 2.137 1 98.25 213 LEU B C 1
ATOM 3949 O O . LEU B 1 213 ? 7.375 -20.453 1.301 1 98.25 213 LEU B O 1
ATOM 3953 N N . VAL B 1 214 ? 7.23 -21.125 3.393 1 98.56 214 VAL B N 1
ATOM 3954 C CA . VAL B 1 214 ? 7.828 -19.922 3.953 1 98.56 214 VAL B CA 1
ATOM 3955 C C . VAL B 1 214 ? 9.281 -19.812 3.504 1 98.56 214 VAL B C 1
ATOM 3957 O O . VAL B 1 214 ? 10.055 -20.766 3.621 1 98.56 214 VAL B O 1
ATOM 3960 N N . LEU B 1 215 ? 9.656 -18.719 2.883 1 98.12 215 LEU B N 1
ATOM 3961 C CA . LEU B 1 215 ? 11.062 -18.375 2.684 1 98.12 215 LEU B CA 1
ATOM 3962 C C . LEU B 1 215 ? 11.656 -17.766 3.947 1 98.12 215 LEU B C 1
ATOM 3964 O O . LEU B 1 215 ? 11.109 -16.797 4.488 1 98.12 215 LEU B O 1
ATOM 3968 N N . PRO B 1 216 ? 12.734 -18.281 4.438 1 97.62 216 PRO B N 1
ATOM 3969 C CA . PRO B 1 216 ? 13.297 -17.781 5.691 1 97.62 216 PRO B CA 1
ATOM 3970 C C . PRO B 1 216 ? 13.656 -16.297 5.633 1 97.62 216 PRO B C 1
ATOM 3972 O O . PRO B 1 216 ? 14.133 -15.812 4.602 1 97.62 216 PRO B O 1
ATOM 3975 N N . SER B 1 217 ? 13.523 -15.609 6.77 1 97.56 217 SER B N 1
ATOM 3976 C CA . SER B 1 217 ? 13.789 -14.172 6.84 1 97.56 217 SER B CA 1
ATOM 3977 C C . SER B 1 217 ? 15.242 -13.859 6.5 1 97.56 217 SER B C 1
ATOM 3979 O O . SER B 1 217 ? 15.531 -12.805 5.93 1 97.56 217 SER B O 1
ATOM 3981 N N . ALA B 1 218 ? 16.141 -14.742 6.781 1 97.62 218 ALA B N 1
ATOM 3982 C CA . ALA B 1 218 ? 17.562 -14.555 6.457 1 97.62 218 ALA B CA 1
ATOM 3983 C C . ALA B 1 218 ? 17.766 -14.492 4.949 1 97.62 218 ALA B C 1
ATOM 3985 O O . ALA B 1 218 ? 18.688 -13.82 4.477 1 97.62 218 ALA B O 1
ATOM 3986 N N . THR B 1 219 ? 16.938 -15.18 4.25 1 98.12 219 THR B N 1
ATOM 3987 C CA . THR B 1 219 ? 17 -15.133 2.791 1 98.12 219 THR B CA 1
ATOM 3988 C C . THR B 1 219 ? 16.312 -13.875 2.26 1 98.12 219 THR B C 1
ATOM 3990 O O . THR B 1 219 ? 16.828 -13.219 1.352 1 98.12 219 THR B O 1
ATOM 3993 N N . LEU B 1 220 ? 15.18 -13.531 2.842 1 98.38 220 LEU B N 1
ATOM 3994 C CA . LEU B 1 220 ? 14.43 -12.352 2.418 1 98.38 220 LEU B CA 1
ATOM 3995 C C . LEU B 1 220 ? 15.305 -11.102 2.482 1 98.38 220 LEU B C 1
ATOM 3997 O O . LEU B 1 220 ? 15.281 -10.273 1.567 1 98.38 220 LEU B O 1
ATOM 4001 N N . ARG B 1 221 ? 16.109 -10.945 3.5 1 96.81 221 ARG B N 1
ATOM 4002 C CA . ARG B 1 221 ? 16.891 -9.727 3.729 1 96.81 221 ARG B CA 1
ATOM 4003 C C . ARG B 1 221 ? 17.969 -9.57 2.668 1 96.81 221 ARG B C 1
ATOM 4005 O O . ARG B 1 221 ? 18.547 -8.492 2.525 1 96.81 221 ARG B O 1
ATOM 4012 N N . ARG B 1 222 ? 18.219 -10.641 1.9 1 96.75 222 ARG B N 1
ATOM 4013 C CA . ARG B 1 222 ? 19.281 -10.602 0.899 1 96.75 222 ARG B CA 1
ATOM 4014 C C . ARG B 1 222 ? 18.734 -10.258 -0.477 1 96.75 222 ARG B C 1
ATOM 4016 O O . ARG B 1 222 ? 19.484 -10.023 -1.419 1 96.75 222 ARG B O 1
ATOM 4023 N N . ILE B 1 223 ? 17.438 -10.273 -0.58 1 97.5 223 ILE B N 1
ATOM 4024 C CA . ILE B 1 223 ? 16.812 -9.922 -1.85 1 97.5 223 ILE B CA 1
ATOM 4025 C C . ILE B 1 223 ? 17.031 -8.438 -2.139 1 97.5 223 ILE B C 1
ATOM 4027 O O . ILE B 1 223 ? 16.656 -7.582 -1.33 1 97.5 223 ILE B O 1
ATOM 4031 N N . ARG B 1 224 ? 17.656 -8.086 -3.293 1 96.56 224 ARG B N 1
ATOM 4032 C CA . ARG B 1 224 ? 18 -6.711 -3.605 1 96.56 224 ARG B CA 1
ATOM 4033 C C . ARG B 1 224 ? 17.047 -6.117 -4.637 1 96.56 224 ARG B C 1
ATOM 4035 O O . ARG B 1 224 ? 17 -4.902 -4.828 1 96.56 224 ARG B O 1
ATOM 4042 N N . GLN B 1 225 ? 16.266 -6.965 -5.344 1 98.5 225 GLN B N 1
ATOM 4043 C CA . GLN B 1 225 ? 15.32 -6.496 -6.355 1 98.5 225 GLN B CA 1
ATOM 4044 C C . GLN B 1 225 ? 14.203 -5.68 -5.723 1 98.5 225 GLN B C 1
ATOM 4046 O O . GLN B 1 225 ? 13.797 -5.941 -4.586 1 98.5 225 GLN B O 1
ATOM 4051 N N . PRO B 1 226 ? 13.703 -4.664 -6.434 1 98.5 226 PRO B N 1
ATOM 4052 C CA . PRO B 1 226 ? 12.484 -4.008 -5.961 1 98.5 226 PRO B CA 1
ATOM 4053 C C . PRO B 1 226 ? 11.281 -4.949 -5.926 1 98.5 226 PRO B C 1
ATOM 4055 O O . PRO B 1 226 ? 11.062 -5.703 -6.871 1 98.5 226 PRO B O 1
ATOM 4058 N N . VAL B 1 227 ? 10.578 -4.945 -4.824 1 98.88 227 VAL B N 1
ATOM 4059 C CA . VAL B 1 227 ? 9.398 -5.781 -4.664 1 98.88 227 VAL B CA 1
ATOM 4060 C C . VAL B 1 227 ? 8.18 -4.902 -4.367 1 98.88 227 VAL B C 1
ATOM 4062 O O . VAL B 1 227 ? 8.258 -3.979 -3.555 1 98.88 227 VAL B O 1
ATOM 4065 N N . LEU B 1 228 ? 7.152 -5.129 -5.07 1 98.88 228 LEU B N 1
ATOM 4066 C CA . LEU B 1 228 ? 5.852 -4.535 -4.785 1 98.88 228 LEU B CA 1
ATOM 4067 C C . LEU B 1 228 ? 4.883 -5.582 -4.25 1 98.88 228 LEU B C 1
ATOM 4069 O O . LEU B 1 228 ? 4.586 -6.566 -4.934 1 98.88 228 LEU B O 1
ATOM 4073 N N . LEU B 1 229 ? 4.457 -5.383 -3.037 1 98.94 229 LEU B N 1
ATOM 4074 C CA . LEU B 1 229 ? 3.408 -6.211 -2.451 1 98.94 229 LEU B CA 1
ATOM 4075 C C . LEU B 1 229 ? 2.029 -5.625 -2.736 1 98.94 229 LEU B C 1
ATOM 4077 O O . LEU B 1 229 ? 1.819 -4.418 -2.584 1 98.94 229 LEU B O 1
ATOM 4081 N N . VAL B 1 230 ? 1.151 -6.422 -3.258 1 98.88 230 VAL B N 1
ATOM 4082 C CA . VAL B 1 230 ? -0.235 -6.043 -3.508 1 98.88 230 VAL B CA 1
ATOM 4083 C C . VAL B 1 230 ? -1.173 -7.012 -2.791 1 98.88 230 VAL B C 1
ATOM 4085 O O . VAL B 1 230 ? -1.085 -8.227 -2.982 1 98.88 230 VAL B O 1
ATOM 4088 N N . HIS B 1 231 ? -2.137 -6.5 -2.002 1 98.88 231 HIS B N 1
ATOM 4089 C CA . HIS B 1 231 ? -2.941 -7.402 -1.188 1 98.88 231 HIS B CA 1
ATOM 4090 C C . HIS B 1 231 ? -4.324 -6.82 -0.923 1 98.88 231 HIS B C 1
ATOM 4092 O O . HIS B 1 231 ? -4.469 -5.609 -0.746 1 98.88 231 HIS B O 1
ATOM 4098 N N . GLY B 1 232 ? -5.348 -7.66 -0.989 1 98.56 232 GLY B N 1
ATOM 4099 C CA . GLY B 1 232 ? -6.652 -7.258 -0.489 1 98.56 232 GLY B CA 1
ATOM 4100 C C . GLY B 1 232 ? -6.738 -7.258 1.025 1 98.56 232 GLY B C 1
ATOM 4101 O O . GLY B 1 232 ? -6.32 -8.219 1.675 1 98.56 232 GLY B O 1
ATOM 4102 N N . LEU B 1 233 ? -7.266 -6.23 1.535 1 98.44 233 LEU B N 1
ATOM 4103 C CA . LEU B 1 233 ? -7.359 -6.074 2.982 1 98.44 233 LEU B CA 1
ATOM 4104 C C . LEU B 1 233 ? -8.297 -7.117 3.58 1 98.44 233 LEU B C 1
ATOM 4106 O O . LEU B 1 233 ? -8.109 -7.547 4.723 1 98.44 233 LEU B O 1
ATOM 4110 N N . ASN B 1 234 ? -9.281 -7.504 2.838 1 97.56 234 ASN B N 1
ATOM 4111 C CA . ASN B 1 234 ? -10.32 -8.406 3.311 1 97.56 234 ASN B CA 1
ATOM 4112 C C . ASN B 1 234 ? -10.141 -9.812 2.746 1 97.56 234 ASN B C 1
ATOM 4114 O O . ASN B 1 234 ? -11.117 -10.539 2.543 1 97.56 234 ASN B O 1
ATOM 4118 N N . ASP B 1 235 ? -8.953 -10.203 2.461 1 98.19 235 ASP B N 1
ATOM 4119 C CA . ASP B 1 235 ? -8.602 -11.516 1.923 1 98.19 235 ASP B CA 1
ATOM 4120 C C . ASP B 1 235 ? -8.75 -12.602 2.984 1 98.19 235 ASP B C 1
ATOM 4122 O O . ASP B 1 235 ? -7.93 -12.703 3.898 1 98.19 235 ASP B O 1
ATOM 4126 N N . PRO B 1 236 ? -9.766 -13.453 2.871 1 97.69 236 PRO B N 1
ATOM 4127 C CA . PRO B 1 236 ? -9.945 -14.508 3.871 1 97.69 236 PRO B CA 1
ATOM 4128 C C . PRO B 1 236 ? -9.109 -15.75 3.584 1 97.69 236 PRO B C 1
ATOM 4130 O O . PRO B 1 236 ? -9.062 -16.672 4.398 1 97.69 236 PRO B O 1
ATOM 4133 N N . ILE B 1 237 ? -8.469 -15.789 2.43 1 98.25 237 ILE B N 1
ATOM 4134 C CA . ILE B 1 237 ? -7.691 -16.953 2.012 1 98.25 237 ILE B CA 1
ATOM 4135 C C . ILE B 1 237 ? -6.273 -16.859 2.572 1 98.25 237 ILE B C 1
ATOM 4137 O O . ILE B 1 237 ? -5.824 -17.75 3.301 1 98.25 237 ILE B O 1
ATOM 4141 N N . VAL B 1 238 ? -5.598 -15.82 2.209 1 98.75 238 VAL B N 1
ATOM 4142 C CA . VAL B 1 238 ? -4.289 -15.461 2.742 1 98.75 238 VAL B CA 1
ATOM 4143 C C . VAL B 1 238 ? -4.371 -14.109 3.439 1 98.75 238 VAL B C 1
ATOM 4145 O O . VAL B 1 238 ? -4.617 -13.086 2.795 1 98.75 238 VAL B O 1
ATOM 4148 N N . PRO B 1 239 ? -4.137 -14.102 4.715 1 98.56 239 PRO B N 1
ATOM 4149 C CA . PRO B 1 239 ? -4.305 -12.844 5.449 1 98.56 239 PRO B CA 1
ATOM 4150 C C . PRO B 1 239 ? -3.32 -11.766 5 1 98.56 239 PRO B C 1
ATOM 4152 O O . PRO B 1 239 ? -2.17 -12.07 4.676 1 98.56 239 PRO B O 1
ATOM 4155 N N . ALA B 1 240 ? -3.742 -10.492 5.066 1 98.31 240 ALA B N 1
ATOM 4156 C CA . ALA B 1 240 ? -2.916 -9.359 4.66 1 98.31 240 ALA B CA 1
ATOM 4157 C C . ALA B 1 240 ? -1.645 -9.281 5.496 1 98.31 240 ALA B C 1
ATOM 4159 O O . ALA B 1 240 ? -0.641 -8.711 5.062 1 98.31 240 ALA B O 1
ATOM 4160 N N . GLU B 1 241 ? -1.606 -9.891 6.645 1 97.88 241 GLU B N 1
ATOM 4161 C CA . GLU B 1 241 ? -0.466 -9.898 7.555 1 97.88 241 GLU B CA 1
ATOM 4162 C C . GLU B 1 241 ? 0.756 -10.539 6.902 1 97.88 241 GLU B C 1
ATOM 4164 O O . GLU B 1 241 ? 1.893 -10.25 7.281 1 97.88 241 GLU B O 1
ATOM 4169 N N . THR B 1 242 ? 0.501 -11.406 5.953 1 98.75 242 THR B N 1
ATOM 4170 C CA . THR B 1 242 ? 1.639 -11.984 5.242 1 98.75 242 THR B CA 1
ATOM 4171 C C . THR B 1 242 ? 2.418 -10.898 4.504 1 98.75 242 THR B C 1
ATOM 4173 O O . THR B 1 242 ? 3.65 -10.898 4.504 1 98.75 242 THR B O 1
ATOM 4176 N N . SER B 1 243 ? 1.703 -9.984 3.9 1 98.81 243 SER B N 1
ATOM 4177 C CA . SER B 1 243 ? 2.355 -8.875 3.207 1 98.81 243 SER B CA 1
ATOM 4178 C C . SER B 1 243 ? 3.029 -7.93 4.195 1 98.81 243 SER B C 1
ATOM 4180 O O . SER B 1 243 ? 4.094 -7.383 3.908 1 98.81 243 SER B O 1
ATOM 4182 N N . TYR B 1 244 ? 2.41 -7.734 5.391 1 98.5 244 TYR B N 1
ATOM 4183 C CA . TYR B 1 244 ? 3.062 -6.922 6.41 1 98.5 244 TYR B CA 1
ATOM 4184 C C . TYR B 1 244 ? 4.391 -7.539 6.832 1 98.5 244 TYR B C 1
ATOM 4186 O O . TYR B 1 244 ? 5.391 -6.832 6.988 1 98.5 244 TYR B O 1
ATOM 4194 N N . TYR B 1 245 ? 4.398 -8.844 6.98 1 98.62 245 TYR B N 1
ATOM 4195 C CA . TYR B 1 245 ? 5.613 -9.562 7.348 1 98.62 245 TYR B CA 1
ATOM 4196 C C . TYR B 1 245 ? 6.684 -9.414 6.27 1 98.62 245 TYR B C 1
ATOM 4198 O O . TYR B 1 245 ? 7.832 -9.086 6.57 1 98.62 245 TYR B O 1
ATOM 4206 N N . LEU B 1 246 ? 6.285 -9.648 5.055 1 98.88 246 LEU B N 1
ATOM 4207 C CA . LEU B 1 246 ? 7.238 -9.57 3.955 1 98.88 246 LEU B CA 1
ATOM 4208 C C . LEU B 1 246 ? 7.793 -8.156 3.822 1 98.88 246 LEU B C 1
ATOM 4210 O O . LEU B 1 246 ? 8.992 -7.973 3.58 1 98.88 246 LEU B O 1
ATOM 4214 N N . ALA B 1 247 ? 6.945 -7.188 3.988 1 98.62 247 ALA B N 1
ATOM 4215 C CA . ALA B 1 247 ? 7.379 -5.793 3.908 1 98.62 247 ALA B CA 1
ATOM 4216 C C . ALA B 1 247 ? 8.469 -5.5 4.934 1 98.62 247 ALA B C 1
ATOM 4218 O O . ALA B 1 247 ? 9.414 -4.758 4.652 1 98.62 247 ALA B O 1
ATOM 4219 N N . LYS B 1 248 ? 8.312 -6.051 6.047 1 97.38 248 LYS B N 1
ATOM 4220 C CA . LYS B 1 248 ? 9.242 -5.82 7.145 1 97.38 248 LYS B CA 1
ATOM 4221 C C . LYS B 1 248 ? 10.602 -6.449 6.852 1 97.38 248 LYS B C 1
ATOM 4223 O O . LYS B 1 248 ? 11.633 -5.984 7.352 1 97.38 248 LYS B O 1
ATOM 4228 N N . HIS B 1 249 ? 10.656 -7.453 5.996 1 98.31 249 HIS B N 1
ATOM 4229 C CA . HIS B 1 249 ? 11.875 -8.242 5.891 1 98.31 249 HIS B CA 1
ATOM 4230 C C . HIS B 1 249 ? 12.539 -8.062 4.527 1 98.31 249 HIS B C 1
ATOM 4232 O O . HIS B 1 249 ? 13.68 -8.461 4.328 1 98.31 249 HIS B O 1
ATOM 4238 N N . LEU B 1 250 ? 11.82 -7.496 3.58 1 98.5 250 LEU B N 1
ATOM 4239 C CA . LEU B 1 250 ? 12.383 -7.227 2.262 1 98.5 250 LEU B CA 1
ATOM 4240 C C . LEU B 1 250 ? 13.016 -5.84 2.211 1 98.5 250 LEU B C 1
ATOM 4242 O O . LEU B 1 250 ? 12.367 -4.848 2.553 1 98.5 250 LEU B O 1
ATOM 4246 N N . PRO B 1 251 ? 14.227 -5.672 1.762 1 97.31 251 PRO B N 1
ATOM 4247 C CA . PRO B 1 251 ? 14.953 -4.402 1.85 1 97.31 251 PRO B CA 1
ATOM 4248 C C . PRO B 1 251 ? 14.359 -3.32 0.95 1 97.31 251 PRO B C 1
ATOM 4250 O O . PRO B 1 251 ? 14.312 -2.148 1.333 1 97.31 251 PRO B O 1
ATOM 4253 N N . ARG B 1 252 ? 14.008 -3.652 -0.283 1 97.69 252 ARG B N 1
ATOM 4254 C CA . ARG B 1 252 ? 13.445 -2.713 -1.251 1 97.69 252 ARG B CA 1
ATOM 4255 C C . ARG B 1 252 ? 12 -3.057 -1.57 1 97.69 252 ARG B C 1
ATOM 4257 O O . ARG B 1 252 ? 11.727 -3.816 -2.504 1 97.69 252 ARG B O 1
ATOM 4264 N N . VAL B 1 253 ? 11.109 -2.449 -0.784 1 98.56 253 VAL B N 1
ATOM 4265 C CA . VAL B 1 253 ? 9.734 -2.926 -0.864 1 98.56 253 VAL B CA 1
ATOM 4266 C C . VAL B 1 253 ? 8.781 -1.737 -0.885 1 98.56 253 VAL B C 1
ATOM 4268 O O . VAL B 1 253 ? 9.062 -0.694 -0.29 1 98.56 253 VAL B O 1
ATOM 4271 N N . LYS B 1 254 ? 7.777 -1.825 -1.651 1 98.62 254 LYS B N 1
ATOM 4272 C CA . LYS B 1 254 ? 6.547 -1.045 -1.561 1 98.62 254 LYS B CA 1
ATOM 4273 C C . LYS B 1 254 ? 5.332 -1.953 -1.385 1 98.62 254 LYS B C 1
ATOM 4275 O O . LYS B 1 254 ? 5.375 -3.133 -1.738 1 98.62 254 LYS B O 1
ATOM 4280 N N . MET B 1 255 ? 4.289 -1.452 -0.781 1 98.81 255 MET B N 1
ATOM 4281 C CA . MET B 1 255 ? 3.117 -2.281 -0.526 1 98.81 255 MET B CA 1
ATOM 4282 C C . MET B 1 255 ? 1.832 -1.493 -0.757 1 98.81 255 MET B C 1
ATOM 4284 O O . MET B 1 255 ? 1.672 -0.391 -0.23 1 98.81 255 MET B O 1
ATOM 4288 N N . MET B 1 256 ? 1.005 -2.004 -1.572 1 98.81 256 MET B N 1
ATOM 4289 C CA . MET B 1 256 ? -0.333 -1.47 -1.812 1 98.81 256 MET B CA 1
ATOM 4290 C C . MET B 1 256 ? -1.4 -2.41 -1.263 1 98.81 256 MET B C 1
ATOM 4292 O O . MET B 1 256 ? -1.502 -3.561 -1.691 1 98.81 256 MET B O 1
ATOM 4296 N N . ILE B 1 257 ? -2.178 -1.941 -0.329 1 98.81 257 ILE B N 1
ATOM 4297 C CA . ILE B 1 257 ? -3.309 -2.674 0.232 1 98.81 257 ILE B CA 1
ATOM 4298 C C . ILE B 1 257 ? -4.617 -2.07 -0.273 1 98.81 257 ILE B C 1
ATOM 4300 O O . ILE B 1 257 ? -4.805 -0.852 -0.226 1 98.81 257 ILE B O 1
ATOM 4304 N N . TYR B 1 258 ? -5.508 -2.885 -0.8 1 98.38 258 TYR B N 1
ATOM 4305 C CA . TYR B 1 258 ? -6.828 -2.467 -1.258 1 98.38 258 TYR B CA 1
ATOM 4306 C C . TYR B 1 258 ? -7.902 -2.846 -0.244 1 98.38 258 TYR B C 1
ATOM 4308 O O . TYR B 1 258 ? -8.109 -4.027 0.039 1 98.38 258 TYR B O 1
ATOM 4316 N N . GLY B 1 259 ? -8.641 -1.861 0.295 1 97.69 259 GLY B N 1
ATOM 4317 C CA . GLY B 1 259 ? -9.844 -2.176 1.044 1 97.69 259 GLY B CA 1
ATOM 4318 C C . GLY B 1 259 ? -10.977 -2.674 0.167 1 97.69 259 GLY B C 1
ATOM 4319 O O . GLY B 1 259 ? -10.961 -2.48 -1.051 1 97.69 259 GLY B O 1
ATOM 4320 N N . GLN B 1 260 ? -11.891 -3.389 0.829 1 96.19 260 GLN B N 1
ATOM 4321 C CA . GLN B 1 260 ? -13.016 -3.973 0.105 1 96.19 260 GLN B CA 1
ATOM 4322 C C . GLN B 1 260 ? -12.531 -4.824 -1.064 1 96.19 260 GLN B C 1
ATOM 4324 O O . GLN B 1 260 ? -13.039 -4.699 -2.182 1 96.19 260 GLN B O 1
ATOM 4329 N N . CYS B 1 261 ? -11.562 -5.559 -0.798 1 96.75 261 CYS B N 1
ATOM 4330 C CA . CYS B 1 261 ? -10.93 -6.461 -1.755 1 96.75 261 CYS B CA 1
ATOM 4331 C C . CYS B 1 261 ? -10.523 -7.77 -1.086 1 96.75 261 CYS B C 1
ATOM 4333 O O . CYS B 1 261 ? -10.008 -7.766 0.033 1 96.75 261 CYS B O 1
ATOM 4335 N N . SER B 1 262 ? -10.844 -8.836 -1.728 1 96.88 262 SER B N 1
ATOM 4336 C CA . SER B 1 262 ? -10.461 -10.156 -1.222 1 96.88 262 SER B CA 1
ATOM 4337 C C . SER B 1 262 ? -9.164 -10.633 -1.864 1 96.88 262 SER B C 1
ATOM 4339 O O . SER B 1 262 ? -8.156 -9.922 -1.86 1 96.88 262 SER B O 1
ATOM 4341 N N . HIS B 1 263 ? -9.109 -11.773 -2.426 1 97.31 263 HIS B N 1
ATOM 4342 C CA . HIS B 1 263 ? -7.871 -12.461 -2.785 1 97.31 263 HIS B CA 1
ATOM 4343 C C . HIS B 1 263 ? -7.492 -12.18 -4.234 1 97.31 263 HIS B C 1
ATOM 4345 O O . HIS B 1 263 ? -6.34 -12.383 -4.629 1 97.31 263 HIS B O 1
ATOM 4351 N N . TRP B 1 264 ? -8.398 -11.727 -5.105 1 95.56 264 TRP B N 1
ATOM 4352 C CA . TRP B 1 264 ? -8.164 -11.508 -6.527 1 95.56 264 TRP B CA 1
ATOM 4353 C C . TRP B 1 264 ? -8.172 -10.016 -6.852 1 95.56 264 TRP B C 1
ATOM 4355 O O . TRP B 1 264 ? -9.023 -9.539 -7.605 1 95.56 264 TRP B O 1
ATOM 4365 N N . THR B 1 265 ? -7.121 -9.352 -6.43 1 96.38 265 THR B N 1
ATOM 4366 C CA . THR B 1 265 ? -7 -7.918 -6.668 1 96.38 265 THR B CA 1
ATOM 4367 C C . THR B 1 265 ? -7.004 -7.617 -8.164 1 96.38 265 THR B C 1
ATOM 4369 O O . THR B 1 265 ? -7.594 -6.629 -8.602 1 96.38 265 THR B O 1
ATOM 4372 N N . GLN B 1 266 ? -6.379 -8.508 -8.984 1 95.81 266 GLN B N 1
ATOM 4373 C CA . GLN B 1 266 ? -6.23 -8.289 -10.422 1 95.81 266 GLN B CA 1
ATOM 4374 C C . GLN B 1 266 ? -7.582 -8.344 -11.125 1 95.81 266 GLN B C 1
ATOM 4376 O O . GLN B 1 266 ? -7.699 -7.938 -12.281 1 95.81 266 GLN B O 1
ATOM 4381 N N . VAL B 1 267 ? -8.547 -8.914 -10.43 1 92.31 267 VAL B N 1
ATOM 4382 C CA . VAL B 1 267 ? -9.891 -8.984 -11 1 92.31 267 VAL B CA 1
ATOM 4383 C C . VAL B 1 267 ? -10.758 -7.875 -10.406 1 92.31 267 VAL B C 1
ATOM 4385 O O . VAL B 1 267 ? -11.398 -7.121 -11.148 1 92.31 267 VAL B O 1
ATOM 4388 N N . GLU B 1 268 ? -10.727 -7.688 -9.117 1 93 268 GLU B N 1
ATOM 4389 C CA . GLU B 1 268 ? -11.609 -6.766 -8.406 1 93 268 GLU B CA 1
ATOM 4390 C C . GLU B 1 268 ? -11.219 -5.316 -8.68 1 93 268 GLU B C 1
ATOM 4392 O O . GLU B 1 268 ? -12.086 -4.438 -8.727 1 93 268 GLU B O 1
ATOM 4397 N N . TYR B 1 269 ? -10 -5.074 -8.781 1 94.88 269 TYR B N 1
ATOM 4398 C CA . TYR B 1 269 ? -9.469 -3.746 -9.055 1 94.88 269 TYR B CA 1
ATOM 4399 C C . TYR B 1 269 ? -8.594 -3.758 -10.305 1 94.88 269 TYR B C 1
ATOM 4401 O O . TYR B 1 269 ? -7.492 -3.197 -10.305 1 94.88 269 TYR B O 1
ATOM 4409 N N . LYS B 1 270 ? -9.125 -4.344 -11.344 1 95.38 270 LYS B N 1
ATOM 4410 C CA . LYS B 1 270 ? -8.398 -4.676 -12.562 1 95.38 270 LYS B CA 1
ATOM 4411 C C . LYS B 1 270 ? -7.633 -3.467 -13.094 1 95.38 270 LYS B C 1
ATOM 4413 O O . LYS B 1 270 ? -6.414 -3.529 -13.266 1 95.38 270 LYS B O 1
ATOM 4418 N N . ASP B 1 271 ? -8.289 -2.352 -13.328 1 96.06 271 ASP B N 1
ATOM 4419 C CA . ASP B 1 271 ? -7.656 -1.19 -13.945 1 96.06 271 ASP B CA 1
ATOM 4420 C C . ASP B 1 271 ? -6.594 -0.589 -13.031 1 96.06 271 ASP B C 1
ATOM 4422 O O . ASP B 1 271 ? -5.5 -0.248 -13.477 1 96.06 271 ASP B O 1
ATOM 4426 N N . SER B 1 272 ? -6.965 -0.429 -11.75 1 96.75 272 SER B N 1
ATOM 4427 C CA . SER B 1 272 ? -6.012 0.085 -10.773 1 96.75 272 SER B CA 1
ATOM 4428 C C . SER B 1 272 ? -4.797 -0.832 -10.656 1 96.75 272 SER B C 1
ATOM 4430 O O . SER B 1 272 ? -3.66 -0.36 -10.594 1 96.75 272 SER B O 1
ATOM 4432 N N . PHE B 1 273 ? -5.043 -2.123 -10.617 1 97.62 273 PHE B N 1
ATOM 4433 C CA . PHE B 1 273 ? -3.979 -3.117 -10.539 1 97.62 273 PHE B CA 1
ATOM 4434 C C . PHE B 1 273 ? -3.033 -2.992 -11.727 1 97.62 273 PHE B C 1
ATOM 4436 O O . PHE B 1 273 ? -1.814 -2.92 -11.555 1 97.62 273 PHE B O 1
ATOM 4443 N N . HIS B 1 274 ? -3.559 -2.926 -12.945 1 97.94 274 HIS B N 1
ATOM 4444 C CA . HIS B 1 274 ? -2.758 -2.811 -14.156 1 97.94 274 HIS B CA 1
ATOM 4445 C C . HIS B 1 274 ? -1.921 -1.535 -14.141 1 97.94 274 HIS B C 1
ATOM 4447 O O . HIS B 1 274 ? -0.72 -1.573 -14.422 1 97.94 274 HIS B O 1
ATOM 4453 N N . SER B 1 275 ? -2.539 -0.462 -13.797 1 96.69 275 SER B N 1
ATOM 4454 C CA . SER B 1 275 ? -1.843 0.819 -13.766 1 96.69 275 SER B CA 1
ATOM 4455 C C . SER B 1 275 ? -0.711 0.808 -12.742 1 96.69 275 SER B C 1
ATOM 4457 O O . SER B 1 275 ? 0.392 1.282 -13.023 1 96.69 275 SER B O 1
ATOM 4459 N N . LEU B 1 276 ? -0.983 0.258 -11.57 1 97.56 276 LEU B N 1
ATOM 4460 C CA . LEU B 1 276 ? 0.007 0.166 -10.5 1 97.56 276 LEU B CA 1
ATOM 4461 C C . LEU B 1 276 ? 1.219 -0.643 -10.953 1 97.56 276 LEU B C 1
ATOM 4463 O O . LEU B 1 276 ? 2.361 -0.216 -10.758 1 97.56 276 LEU B O 1
ATOM 4467 N N . LEU B 1 277 ? 0.996 -1.775 -11.539 1 98.44 277 LEU B N 1
ATOM 4468 C CA . LEU B 1 277 ? 2.094 -2.621 -11.992 1 98.44 277 LEU B CA 1
ATOM 4469 C C . LEU B 1 277 ? 2.889 -1.935 -13.102 1 98.44 277 LEU B C 1
ATOM 4471 O O . LEU B 1 277 ? 4.117 -2.004 -13.125 1 98.44 277 LEU B O 1
ATOM 4475 N N . LEU B 1 278 ? 2.16 -1.315 -14.039 1 97.56 278 LEU B N 1
ATOM 4476 C CA . LEU B 1 278 ? 2.846 -0.626 -15.133 1 97.56 278 LEU B CA 1
ATOM 4477 C C . LEU B 1 278 ? 3.793 0.438 -14.586 1 97.56 278 LEU B C 1
ATOM 4479 O O . LEU B 1 278 ? 4.953 0.516 -15 1 97.56 278 LEU B O 1
ATOM 4483 N N . HIS B 1 279 ? 3.334 1.224 -13.648 1 96.31 279 HIS B N 1
ATOM 4484 C CA . HIS B 1 279 ? 4.16 2.268 -13.047 1 96.31 279 HIS B CA 1
ATOM 4485 C C . HIS B 1 279 ? 5.34 1.672 -12.289 1 96.31 279 HIS B C 1
ATOM 4487 O O . HIS B 1 279 ? 6.43 2.246 -12.281 1 96.31 279 HIS B O 1
ATOM 4493 N N . PHE B 1 280 ? 5.121 0.581 -11.656 1 98 280 PHE B N 1
ATOM 4494 C CA . PHE B 1 280 ? 6.184 -0.091 -10.922 1 98 280 PHE B CA 1
ATOM 4495 C C . PHE B 1 280 ? 7.254 -0.619 -11.867 1 98 280 PHE B C 1
ATOM 4497 O O . PHE B 1 280 ? 8.445 -0.401 -11.648 1 98 280 PHE B O 1
ATOM 4504 N N . PHE B 1 281 ? 6.809 -1.23 -12.945 1 97.88 281 PHE B N 1
ATOM 4505 C CA . PHE B 1 281 ? 7.746 -1.834 -13.891 1 97.88 281 PHE B CA 1
ATOM 4506 C C . PHE B 1 281 ? 8.523 -0.762 -14.641 1 97.88 281 PHE B C 1
ATOM 4508 O O . PHE B 1 281 ? 9.641 -1.004 -15.102 1 97.88 281 PHE B O 1
ATOM 4515 N N . THR B 1 282 ? 7.918 0.4 -14.789 1 95.31 282 THR B N 1
ATOM 4516 C CA . THR B 1 282 ? 8.594 1.473 -15.508 1 95.31 282 THR B CA 1
ATOM 4517 C C . THR B 1 282 ? 9.273 2.434 -14.539 1 95.31 282 THR B C 1
ATOM 4519 O O . THR B 1 282 ? 9.625 3.555 -14.914 1 95.31 282 THR B O 1
ATOM 4522 N N . ASN B 1 283 ? 9.352 2.107 -13.297 1 92.31 283 ASN B N 1
ATOM 4523 C CA . ASN B 1 283 ? 10.07 2.818 -12.25 1 92.31 283 ASN B CA 1
ATOM 4524 C C . ASN B 1 283 ? 9.477 4.199 -11.992 1 92.31 283 ASN B C 1
ATOM 4526 O O . ASN B 1 283 ? 10.211 5.168 -11.789 1 92.31 283 ASN B O 1
ATOM 4530 N N . LYS B 1 284 ? 8.195 4.277 -12.039 1 90.12 284 LYS B N 1
ATOM 4531 C CA . LYS B 1 284 ? 7.52 5.539 -11.75 1 90.12 284 LYS B CA 1
ATOM 4532 C C . LYS B 1 284 ? 6.977 5.562 -10.328 1 90.12 284 LYS B C 1
ATOM 4534 O O . LYS B 1 284 ? 6.52 6.602 -9.844 1 90.12 284 LYS B O 1
ATOM 4539 N N . ILE B 1 285 ? 7.004 4.422 -9.742 1 89.19 285 ILE B N 1
ATOM 4540 C CA . ILE B 1 285 ? 6.777 4.324 -8.305 1 89.19 285 ILE B CA 1
ATOM 4541 C C . ILE B 1 285 ? 7.82 3.395 -7.688 1 89.19 285 ILE B C 1
ATOM 4543 O O . ILE B 1 285 ? 8.391 2.545 -8.375 1 89.19 285 ILE B O 1
#

Radius of gyration: 25.99 Å; Cα contacts (8 Å, |Δi|>4): 1253; chains: 2; bounding box: 49×76×62 Å

Sequence (570 aa):
MQEVTSAYAKTGAYETYFYRAGAGNGEAVLFIHGSGPGATAWSNWQYALPFFKEKGFDCIAPDLIGFGMSEHPSSPPKGIRSWMRLWVDQLELLLDALAVKRTHLVGNSLGGAIALHLLAEAPERIDRVVLMGPAGAPFRLTPELDRVWGFYEDPSAERMAQMIRWFAYDESFIEGQLADISKMRFEAAMNPAVRRSYEAMFPPPRQQIVDDLVLPSATLRRIRQPVLLVHGLNDPIVPAETSYYLAKHLPRVKMMIYGQCSHWTQVEYKDSFHSLLLHFFTNKIMQEVTSAYAKTGAYETYFYRAGAGNGEAVLFIHGSGPGATAWSNWQYALPFFKEKGFDCIAPDLIGFGMSEHPSSPPKGIRSWMRLWVDQLELLLDALAVKRTHLVGNSLGGAIALHLLAEAPERIDRVVLMGPAGAPFRLTPELDRVWGFYEDPSAERMAQMIRWFAYDESFIEGQLADISKMRFEAAMNPAVRRSYEAMFPPPRQQIVDDLVLPSATLRRIRQPVLLVHGLNDPIVPAETSYYLAKHLPRVKMMIYGQCSHWTQVEYKDSFHSLLLHFFTNKI

Organism: Parageobacillus thermoglucosidasius (NCBI:txid1426)

InterPro domains:
  IPR000073 Alpha/beta hydrolase fold-1 [PF12697] (29-267)
  IPR000073 Alpha/beta hydrolase fold-1 [PR00111] (56-71)
  IPR000073 Alpha/beta hydrolase fold-1 [PR00111] (105-118)
  IPR000073 Alpha/beta hydrolase fold-1 [PR00111] (119-132)
  IPR000073 Alpha/beta hydrolase fold-1 [PR00111] (227-241)
  IPR029058 Alpha/Beta hydrolase fold [G3DSA:3.40.50.1820] (4-283)
  IPR029058 Alpha/Beta hydrolase fold [SSF53474] (5-281)
  IPR050266 AB hydrolase superfamily [PTHR43798] (12-284)

=== Feature glossary ===
Legend for the data blocks above and below:

— What the protein is —

The amino-acid sequence is the protein's primary structure: the linear order of residues from the N-terminus to the C-terminus, written in one-letter code. Everything else here — the 3D coordinates, the secondary structure, the domain annotations — is ultimately a consequence of this string.

Functional annotations link the protein to curated databases. InterPro entries identify conserved domains and families by matching the sequence against member-database signatures (Pfam, PROSITE, CDD, …). Gene Ontology (GO) terms describe molecular function, biological process, and cellular component in a controlled vocabulary. CATH places the structure in a hierarchical fold classification (Class/Architecture/Topology/Homologous-superfamily). The organism is the source species.

— Where its atoms are —

Atomic coordinates in PDBx/mmCIF format — the same representation the Protein Data Bank distributes. Each line of the _atom_site loop places one backbone atom in Cartesian space (units: ångströms, origin: arbitrary).

The six renders are orthographic views along the three Cartesian axes in both directions. Representation (cartoon, sticks, or surface) and color scheme (sequence-rainbow or by-chain) vary across proteins so the training set covers all the common visualization conventions.

— Local backbone conformation —

Eight-state secondary structure (DSSP): H is the canonical α-helix, G the tighter 3₁₀-helix, I the wider π-helix; E/B are β-structure, T and S are turns and bends, and '-' is everything else. DSSP derives these from the pattern of main-chain N–H···O=C hydrogen bonds, not from the sequence.

Three-state secondary structure (P-SEA) collapses the eight DSSP classes into helix (a), strand (b), and coil (c). P-SEA assigns these from Cα geometry alone — distances and angles — without requiring backbone oxygens, so it works on any Cα trace.

φ (phi) and ψ (psi) are the two rotatable backbone dihedrals per residue: φ is the C(i-1)–N–Cα–C torsion, ψ is the N–Cα–C–N(i+1) torsion, both in degrees on (−180°, 180°]. α-helical residues cluster near (−60°, −45°); β-strand residues near (−120°, +130°). A Ramachandran plot is simply a scatter of (φ, ψ) for every residue.

— Global shape and packing —

The geometric summary reports three shape descriptors. Rg (radius of gyration) measures how spread out the Cα atoms are about their centre of mass; compact globular proteins have small Rg, elongated or unfolded ones large. Cα contacts (<8 Å, |i−j|>4) count long-range residue pairs in spatial proximity — high for tightly packed folds, near zero for rods or random coil. The bounding-box extents give the protein's footprint along x, y, z in Å.

SASA measures how much of the protein is reachable by solvent. It is computed by rolling a water-sized probe over the atomic surface and summing the exposed area (Å²). Per-residue SASA distinguishes core (buried, low SASA) from surface (exposed, high SASA) residues; total SASA is a whole-molecule size measure.

Plot images: a contact map (which residues are close in 3D, as an N×N binary image), a Ramachandran scatter (backbone torsion angles, revealing secondary-structure composition at a glance), and — for AlphaFold structures — a PAE heatmap (pairwise prediction confidence).

— Structural neighborhood —

A 3Di character summarizes, for each residue, the relative orientation of the Cα frame of its nearest spatial neighbor. Because it encodes fold topology rather than chemistry, 3Di alignments detect remote structural similarity that sequence alignment misses.

The Foldseek neighbor list gives the closest experimentally determined structures in the PDB, ranked by structural alignment. TM-score near 1 means near-identical fold; near 0.3 means only rough topology match. This is how one finds what a novel AlphaFold prediction most resembles in the solved-structure universe.

— Confidence and disorder —

For AlphaFold models, the B-factor field carries pLDDT — the model's own estimate of local accuracy on a 0–100 scale. Regions with pLDDT<50 should be treated as essentially unmodeled; they often correspond to intrinsically disordered segments.

Crystallographic B-factors measure how much each atom's electron density is smeared out, in Å². They rise in mobile loops and surface residues and fall in the buried interior. In AlphaFold models this column is repurposed to hold pLDDT instead.

Predicted Aligned Error (PAE) is an AlphaFold confidence matrix: entry (i, j) is the expected error in the position of residue j, in ångströms, when the prediction is superimposed on the true structure at residue i. Low PAE within a block of residues means that block is internally rigid and well-predicted; high PAE between two blocks means their relative placement is uncertain even if each block individually is confident.